Protein AF-A0A1B4VC24-F1 (afdb_monomer)

Structure (mmCIF, N/CA/C/O backbone):
data_AF-A0A1B4VC24-F1
#
_entry.id   AF-A0A1B4VC24-F1
#
loop_
_atom_site.group_PDB
_atom_site.id
_atom_site.type_symbol
_atom_site.label_atom_id
_atom_site.label_alt_id
_atom_site.label_comp_id
_atom_site.label_asym_id
_atom_site.label_entity_id
_atom_site.label_seq_id
_atom_site.pdbx_PDB_ins_code
_atom_site.Cartn_x
_atom_site.Cartn_y
_atom_site.Cartn_z
_atom_site.occupancy
_atom_site.B_iso_or_equiv
_atom_site.auth_seq_id
_atom_site.auth_comp_id
_atom_site.auth_asym_id
_atom_site.auth_atom_id
_atom_site.pdbx_PDB_model_num
ATOM 1 N N . MET A 1 1 ? -40.111 13.240 18.768 1.00 35.31 1 MET A N 1
ATOM 2 C CA . MET A 1 1 ? -39.862 12.345 17.614 1.00 35.31 1 MET A CA 1
ATOM 3 C C . MET A 1 1 ? -38.897 12.911 16.565 1.00 35.31 1 MET A C 1
ATOM 5 O O . MET A 1 1 ? -38.454 12.139 15.740 1.00 35.31 1 MET A O 1
ATOM 9 N N . LEU A 1 2 ? -38.476 14.183 16.620 1.00 26.92 2 LEU A N 1
ATOM 10 C CA . LEU A 1 2 ? -37.504 14.767 15.668 1.00 26.92 2 LEU A CA 1
ATOM 11 C C . LEU A 1 2 ? -36.031 14.715 16.142 1.00 26.92 2 LEU A C 1
ATOM 13 O O . LEU A 1 2 ? -35.143 15.240 15.486 1.00 26.92 2 LEU A O 1
ATOM 17 N N . SER A 1 3 ? -35.757 14.069 17.282 1.00 32.50 3 SER A N 1
ATOM 18 C CA . SER A 1 3 ? -34.403 13.946 17.854 1.00 32.50 3 SER A CA 1
ATOM 19 C C . SER A 1 3 ? -33.625 12.724 17.341 1.00 32.50 3 SER A C 1
ATOM 21 O O . SER A 1 3 ? -32.452 12.585 17.668 1.00 32.50 3 SER A O 1
ATOM 23 N N . GLN A 1 4 ? -34.264 11.836 16.571 1.00 33.62 4 GLN A N 1
ATOM 24 C CA . GLN A 1 4 ? -33.638 10.626 16.017 1.00 33.62 4 GLN A CA 1
ATOM 25 C C . GLN A 1 4 ? -33.168 10.800 14.565 1.00 33.62 4 GLN A C 1
ATOM 27 O O . GLN A 1 4 ? -32.300 10.061 14.119 1.00 33.62 4 GLN A O 1
ATOM 32 N N . GLU A 1 5 ? -33.673 11.797 13.832 1.00 30.42 5 GLU A N 1
ATOM 33 C CA . GLU A 1 5 ? -33.247 12.051 12.445 1.00 30.42 5 GLU A CA 1
ATOM 34 C C . GLU A 1 5 ? -32.035 12.990 12.331 1.00 30.42 5 GLU A C 1
ATOM 36 O O . GLU A 1 5 ? -31.387 13.012 11.289 1.00 30.42 5 GLU A O 1
ATOM 41 N N . ASN A 1 6 ? -31.644 13.684 13.409 1.00 31.25 6 ASN A N 1
ATOM 42 C CA . ASN A 1 6 ? -30.441 14.533 13.438 1.00 31.25 6 ASN A CA 1
ATOM 43 C C . ASN A 1 6 ? -29.147 13.791 13.809 1.00 31.25 6 ASN A C 1
ATOM 45 O O . ASN A 1 6 ? -28.060 14.357 13.738 1.00 31.25 6 ASN A O 1
ATOM 49 N N . THR A 1 7 ? -29.225 12.497 14.123 1.00 31.89 7 THR A N 1
ATOM 50 C CA . THR A 1 7 ? -28.041 11.631 14.265 1.00 31.89 7 THR A CA 1
ATOM 51 C C . THR A 1 7 ? -27.379 11.339 12.909 1.00 31.89 7 THR A C 1
ATOM 53 O O . THR A 1 7 ? -26.279 10.796 12.850 1.00 31.89 7 THR A O 1
ATOM 56 N N . ARG A 1 8 ? -28.028 11.742 11.808 1.00 35.34 8 ARG A N 1
ATOM 57 C CA . ARG A 1 8 ? -27.619 11.463 10.430 1.00 35.34 8 ARG A CA 1
ATOM 58 C C . ARG A 1 8 ? -26.517 12.381 9.882 1.00 35.34 8 ARG A C 1
ATOM 60 O O . ARG A 1 8 ? -26.007 12.081 8.817 1.00 35.34 8 ARG A O 1
ATOM 67 N N . LEU A 1 9 ? -26.142 13.449 10.595 1.00 33.00 9 LEU A N 1
ATOM 68 C CA . LEU A 1 9 ? -25.211 14.484 10.102 1.00 33.00 9 LEU A CA 1
ATOM 69 C C . LEU A 1 9 ? -23.919 14.633 10.925 1.00 33.00 9 LEU A C 1
ATOM 71 O O . LEU A 1 9 ? -23.141 15.551 10.688 1.00 33.00 9 LEU A O 1
ATOM 75 N N . LEU A 1 10 ? -23.677 13.776 11.926 1.00 34.66 10 LEU A N 1
ATOM 76 C CA . LEU A 1 10 ? -22.707 14.110 12.978 1.00 34.66 10 LEU A CA 1
ATOM 77 C C . LEU A 1 10 ? -21.335 13.433 12.935 1.00 34.66 10 LEU A C 1
ATOM 79 O O . LEU A 1 10 ? -20.529 13.743 13.807 1.00 34.66 10 LEU A O 1
ATOM 83 N N . ARG A 1 11 ? -20.998 12.566 11.971 1.00 42.41 11 ARG A N 1
ATOM 84 C CA . ARG A 1 11 ? -19.626 12.012 11.859 1.00 42.41 11 ARG A CA 1
ATOM 85 C C . ARG A 1 11 ? -19.302 11.586 10.435 1.00 42.41 11 ARG A C 1
ATOM 87 O O . ARG A 1 11 ? -19.202 10.391 10.186 1.00 42.41 11 ARG A O 1
ATOM 94 N N . GLU 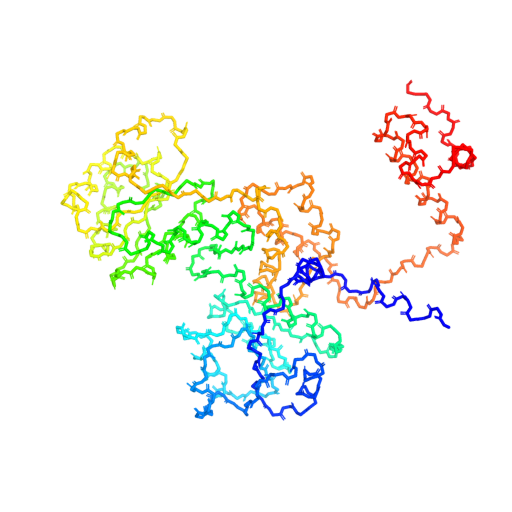A 1 12 ? -19.149 12.550 9.538 1.00 44.84 12 GLU A N 1
ATOM 95 C CA . GLU A 1 12 ? -18.835 12.274 8.136 1.00 44.84 12 GLU A CA 1
ATOM 96 C C . GLU A 1 12 ? -17.316 12.171 7.946 1.00 44.84 12 GLU A C 1
ATOM 98 O O . GLU A 1 12 ? -16.580 13.162 7.957 1.00 44.84 12 GLU A O 1
ATOM 103 N N . GLN A 1 13 ? -16.851 10.923 7.867 1.00 52.47 13 GLN A N 1
ATOM 104 C CA . GLN A 1 13 ? -15.467 10.538 7.583 1.00 52.47 13 GLN A CA 1
ATOM 105 C C . GLN A 1 13 ? -15.365 10.008 6.144 1.00 52.47 13 GLN A C 1
ATOM 107 O O . GLN A 1 13 ? -16.366 9.522 5.621 1.00 52.47 13 GLN A O 1
ATOM 112 N N . PRO A 1 14 ? -14.167 9.947 5.528 1.00 47.94 14 PRO A N 1
ATOM 113 C CA . PRO A 1 14 ? -13.971 9.254 4.246 1.00 47.94 14 PRO A CA 1
ATOM 114 C C . PRO A 1 14 ? -14.492 7.800 4.244 1.00 47.94 14 PRO A C 1
ATOM 116 O O . PRO A 1 14 ? -14.810 7.261 3.189 1.00 47.94 14 PRO A O 1
ATOM 119 N N . ALA A 1 15 ? -14.643 7.182 5.423 1.00 46.84 15 ALA A N 1
ATOM 120 C CA . ALA A 1 15 ? -15.305 5.895 5.621 1.00 46.84 15 ALA A CA 1
ATOM 121 C C . ALA A 1 15 ? -16.766 5.845 5.127 1.00 46.84 15 ALA A C 1
ATOM 123 O O . ALA A 1 15 ? -17.180 4.807 4.623 1.00 46.84 15 ALA A O 1
ATOM 124 N N . ASP A 1 16 ? -17.547 6.926 5.222 1.00 47.78 16 ASP A N 1
ATOM 125 C CA . ASP A 1 16 ? -18.962 6.899 4.819 1.00 47.78 16 ASP A CA 1
ATOM 126 C C . ASP A 1 16 ? -19.109 6.833 3.287 1.00 47.78 16 ASP A C 1
ATOM 128 O O . ASP A 1 16 ? -19.874 6.012 2.779 1.00 47.78 16 ASP A O 1
ATOM 132 N N . SER A 1 17 ? -18.271 7.566 2.541 1.00 52.72 17 SER A N 1
ATOM 133 C CA . SER A 1 17 ? -18.171 7.432 1.075 1.00 52.72 17 SER A CA 1
ATOM 134 C C . SER A 1 17 ? -17.773 6.016 0.634 1.00 52.72 17 SER A C 1
ATOM 136 O O . SER A 1 17 ? -18.212 5.530 -0.408 1.00 52.72 17 SER A O 1
ATOM 138 N N . LEU A 1 18 ? -16.939 5.333 1.428 1.00 53.78 18 LEU A N 1
ATOM 139 C CA . LEU A 1 18 ? -16.508 3.959 1.152 1.00 53.78 18 LEU A CA 1
ATOM 140 C C . LEU A 1 18 ? -17.635 2.944 1.364 1.00 53.78 18 LEU A C 1
ATOM 142 O O . LEU A 1 18 ? -17.764 1.991 0.595 1.00 53.78 18 LEU A O 1
ATOM 146 N N . LEU A 1 19 ? -18.473 3.162 2.378 1.00 52.78 19 LEU A N 1
ATOM 147 C CA . LEU A 1 19 ? -19.579 2.269 2.717 1.00 52.78 19 LEU A CA 1
ATOM 148 C C . LEU A 1 19 ? -20.713 2.326 1.684 1.00 52.78 19 LEU A C 1
ATOM 150 O O . LEU A 1 19 ? -21.303 1.287 1.379 1.00 52.78 19 LEU A O 1
ATOM 154 N N . GLU A 1 20 ? -20.975 3.492 1.084 1.00 49.78 20 GLU A N 1
ATOM 155 C CA . GLU A 1 20 ? -21.944 3.621 -0.016 1.00 49.78 20 GLU A CA 1
ATOM 156 C C . GLU A 1 20 ? -21.530 2.819 -1.264 1.00 49.78 20 GLU A C 1
ATOM 158 O O . GLU A 1 20 ? -22.381 2.235 -1.943 1.00 49.78 20 GLU A O 1
ATOM 163 N N . ALA A 1 21 ? -20.225 2.719 -1.540 1.00 43.34 21 ALA A N 1
ATOM 164 C CA . ALA A 1 21 ? -19.689 1.914 -2.638 1.00 43.34 21 ALA A CA 1
ATOM 165 C C . ALA A 1 21 ? -19.643 0.405 -2.309 1.00 43.34 21 ALA A C 1
ATOM 167 O O . ALA A 1 21 ? -19.945 -0.427 -3.170 1.00 43.34 21 ALA A O 1
ATOM 168 N N . ALA A 1 22 ? -19.314 0.046 -1.062 1.00 45.62 22 ALA A N 1
ATOM 169 C CA . ALA A 1 22 ? -19.140 -1.336 -0.600 1.00 45.62 22 ALA A CA 1
ATOM 170 C C . ALA A 1 22 ? -20.451 -2.124 -0.416 1.00 45.62 22 ALA A C 1
ATOM 172 O O . ALA A 1 22 ? -20.443 -3.357 -0.454 1.00 45.62 22 ALA A O 1
ATOM 173 N N . ALA A 1 23 ? -21.603 -1.450 -0.297 1.00 42.72 23 ALA A N 1
ATOM 174 C CA . ALA A 1 23 ? -22.918 -2.076 -0.089 1.00 42.72 23 ALA A CA 1
ATOM 175 C C . ALA A 1 23 ? -23.339 -3.107 -1.168 1.00 42.72 23 ALA A C 1
ATOM 177 O O . ALA A 1 23 ? -24.362 -3.779 -1.019 1.00 42.72 23 ALA A O 1
ATOM 178 N N . ARG A 1 24 ? -22.565 -3.258 -2.250 1.00 38.84 24 ARG A N 1
ATOM 179 C CA . ARG A 1 24 ? -22.835 -4.162 -3.377 1.00 38.84 24 ARG A CA 1
ATOM 180 C C . ARG A 1 24 ? -22.134 -5.525 -3.293 1.00 38.84 24 ARG A C 1
ATOM 182 O O . ARG A 1 24 ? -22.485 -6.400 -4.079 1.00 38.84 24 ARG A O 1
ATOM 189 N N . THR A 1 25 ? -21.223 -5.754 -2.339 1.00 40.97 25 THR A N 1
ATOM 190 C CA . THR A 1 25 ? -20.449 -7.012 -2.274 1.00 40.97 25 THR A CA 1
ATOM 191 C C . THR A 1 25 ? -20.268 -7.490 -0.830 1.00 40.97 25 THR A C 1
ATOM 193 O O . THR A 1 25 ? -19.269 -7.201 -0.188 1.00 40.97 25 THR A O 1
ATOM 196 N N . ARG A 1 26 ? -21.234 -8.239 -0.280 1.00 45.53 26 ARG A N 1
ATOM 197 C CA . ARG A 1 26 ? -21.058 -8.907 1.026 1.00 45.53 26 ARG A CA 1
ATOM 198 C C . ARG A 1 26 ? -20.262 -10.201 0.858 1.00 45.53 26 ARG A C 1
ATOM 200 O O . ARG A 1 26 ? -20.832 -11.288 0.826 1.00 45.53 26 ARG A O 1
ATOM 207 N N . THR A 1 27 ? -18.946 -10.089 0.739 1.00 51.19 27 THR A N 1
ATOM 208 C CA . THR A 1 27 ? -18.040 -11.199 1.063 1.00 51.19 27 THR A CA 1
ATOM 209 C C . THR A 1 27 ? -18.022 -11.409 2.578 1.00 51.19 27 THR A C 1
ATOM 211 O O . THR A 1 27 ? -18.097 -10.447 3.337 1.00 51.19 27 THR A O 1
ATOM 214 N N . MET A 1 28 ? -17.969 -12.664 3.035 1.00 63.75 28 MET A N 1
ATOM 215 C CA . MET A 1 28 ? -17.780 -12.961 4.459 1.00 63.75 28 MET A CA 1
ATOM 216 C C . MET A 1 28 ? -16.359 -12.570 4.860 1.00 63.75 28 MET A C 1
ATOM 218 O O . MET A 1 28 ? -15.410 -13.208 4.416 1.00 63.75 28 MET A O 1
ATOM 222 N N . SER A 1 29 ? -16.226 -11.513 5.657 1.00 80.00 29 SER A N 1
ATOM 223 C CA . SER A 1 29 ? -14.931 -11.011 6.123 1.00 80.00 29 SER A CA 1
ATOM 224 C C . SER A 1 29 ? -14.495 -11.720 7.402 1.00 80.00 29 SER A C 1
ATOM 226 O O . SER A 1 29 ? -15.264 -11.821 8.363 1.00 80.00 29 SER A O 1
ATOM 228 N N . ALA A 1 30 ? -13.249 -12.187 7.434 1.00 89.38 30 ALA A N 1
ATOM 229 C CA . ALA A 1 30 ? -12.642 -12.816 8.598 1.00 89.38 30 ALA A CA 1
ATOM 230 C C . ALA A 1 30 ? -12.255 -11.746 9.632 1.00 89.38 30 ALA A C 1
ATOM 232 O O . ALA A 1 30 ? -11.181 -11.147 9.561 1.00 89.38 30 ALA A O 1
ATOM 233 N N . VAL A 1 31 ? -13.150 -11.483 10.586 1.00 93.50 31 VAL A N 1
ATOM 234 C CA . VAL A 1 31 ? -12.913 -10.554 11.701 1.00 93.50 31 VAL A CA 1
ATOM 235 C C . VAL A 1 31 ? -12.507 -11.338 12.940 1.00 93.50 31 VAL A C 1
ATOM 237 O O . VAL A 1 31 ? -13.235 -12.231 13.375 1.00 93.50 31 VAL A O 1
ATOM 240 N N . THR A 1 32 ? -11.387 -10.963 13.553 1.00 94.75 32 THR A N 1
ATOM 241 C CA . THR A 1 32 ? -10.860 -11.646 14.738 1.00 94.75 32 THR A CA 1
ATOM 242 C C . THR A 1 32 ? -10.632 -10.656 15.868 1.00 94.75 32 THR A C 1
ATOM 244 O O . THR A 1 32 ? -9.888 -9.692 15.710 1.00 94.75 32 THR A O 1
ATOM 247 N N . LEU A 1 33 ? -11.232 -10.908 17.034 1.00 94.56 33 LEU A N 1
ATOM 248 C CA . LEU A 1 33 ? -10.932 -10.185 18.270 1.00 94.56 33 LEU A CA 1
ATOM 249 C C . LEU A 1 33 ? -9.891 -10.945 19.089 1.00 94.56 33 LEU A C 1
ATOM 251 O O . LEU A 1 33 ? -10.057 -12.126 19.400 1.00 94.56 33 LEU A O 1
ATOM 255 N N . LEU A 1 34 ? -8.855 -10.232 19.502 1.00 92.75 34 LEU A N 1
ATOM 256 C CA . LEU A 1 34 ? -7.792 -10.727 20.355 1.00 92.75 34 LEU A CA 1
ATOM 257 C C . LEU A 1 34 ? -7.781 -9.926 21.661 1.00 92.75 34 LEU A C 1
ATOM 259 O O . LEU A 1 34 ? -7.501 -8.727 21.679 1.00 92.75 34 LEU A O 1
ATOM 263 N N . GLY A 1 35 ? -8.128 -10.600 22.755 1.00 88.25 35 GLY A N 1
ATOM 264 C CA . GLY A 1 35 ? -8.258 -10.003 24.083 1.00 88.25 35 GLY A CA 1
ATOM 265 C C . GLY A 1 35 ? -9.315 -10.701 24.939 1.00 88.25 35 GLY A C 1
ATOM 266 O O . GLY A 1 35 ? -9.929 -11.682 24.525 1.00 88.25 35 GLY A O 1
ATOM 267 N N . ARG A 1 36 ? -9.547 -10.212 26.161 1.00 87.12 36 ARG A N 1
ATOM 268 C CA . ARG A 1 36 ? -10.529 -10.792 27.109 1.00 87.12 36 ARG A CA 1
ATOM 269 C C . ARG A 1 36 ? -11.729 -9.885 27.392 1.00 87.12 36 ARG A C 1
ATOM 271 O O . ARG A 1 36 ? -12.527 -10.192 28.277 1.00 87.12 36 ARG A O 1
ATOM 278 N N . ASP A 1 37 ? -11.865 -8.799 26.641 1.00 90.12 37 ASP A N 1
ATOM 279 C CA . ASP A 1 37 ? -12.946 -7.833 26.803 1.00 90.12 37 ASP A CA 1
ATOM 280 C C . ASP A 1 37 ? -14.285 -8.417 26.319 1.00 90.12 37 ASP A C 1
ATOM 282 O O . ASP A 1 37 ? -14.550 -8.554 25.121 1.00 90.12 37 ASP A O 1
ATOM 286 N N . LYS A 1 38 ? -15.133 -8.788 27.284 1.00 90.25 38 LYS A N 1
ATOM 287 C CA . LYS A 1 38 ? -16.464 -9.347 27.021 1.00 90.25 38 LYS A CA 1
ATOM 288 C C . LYS A 1 38 ? -17.436 -8.306 26.470 1.00 90.25 38 LYS A C 1
ATOM 290 O O . LYS A 1 38 ? -18.339 -8.684 25.724 1.00 90.25 38 LYS A O 1
ATOM 295 N N . GLU A 1 39 ? -17.268 -7.037 26.833 1.00 91.38 39 GLU A N 1
ATOM 296 C CA . GLU A 1 39 ? -18.165 -5.976 26.386 1.00 91.38 39 GLU A CA 1
ATOM 297 C C . GLU A 1 39 ? -17.860 -5.624 24.932 1.00 91.38 39 GLU A C 1
ATOM 299 O O . GLU A 1 39 ? -18.763 -5.648 24.099 1.00 91.38 39 GLU A O 1
ATOM 304 N N . MET A 1 40 ? -16.583 -5.443 24.580 1.00 91.69 40 MET A N 1
ATOM 305 C CA . MET A 1 40 ? -16.171 -5.276 23.182 1.00 91.69 40 MET A CA 1
ATOM 306 C C . MET A 1 40 ? -16.620 -6.457 22.311 1.00 91.69 40 MET A C 1
ATOM 308 O O . MET A 1 40 ? -17.165 -6.255 21.226 1.00 91.69 40 MET A O 1
ATOM 312 N N . LEU A 1 41 ? -16.476 -7.695 22.799 1.00 92.81 41 LEU A N 1
ATOM 313 C CA . LEU A 1 41 ? -16.953 -8.883 22.085 1.00 92.81 41 LEU A CA 1
ATOM 314 C C . LEU A 1 41 ? -18.462 -8.831 21.812 1.00 92.81 41 LEU A C 1
ATOM 316 O O . LEU A 1 41 ? -18.906 -9.157 20.711 1.00 92.81 41 LEU A O 1
ATOM 320 N N . LYS A 1 42 ? -19.263 -8.427 22.802 1.00 93.06 42 LYS A N 1
ATOM 321 C CA . LYS A 1 42 ? -20.717 -8.294 22.653 1.00 93.06 42 LYS A CA 1
ATOM 322 C C . LYS A 1 42 ? -21.077 -7.216 21.626 1.00 93.06 42 LYS A C 1
ATOM 324 O O . LYS A 1 42 ? -21.939 -7.457 20.782 1.00 93.06 42 LYS A O 1
ATOM 329 N N . ARG A 1 43 ? -20.393 -6.070 21.675 1.00 92.88 43 ARG A N 1
ATOM 330 C CA . ARG A 1 43 ? -20.581 -4.936 20.755 1.00 92.88 43 ARG A CA 1
ATOM 331 C C . ARG A 1 43 ? -20.222 -5.288 19.312 1.00 92.88 43 ARG A C 1
ATOM 333 O O . ARG A 1 43 ? -20.925 -4.882 18.395 1.00 92.88 43 ARG A O 1
ATOM 340 N N . LEU A 1 44 ? -19.165 -6.070 19.099 1.00 91.56 44 LEU A N 1
ATOM 341 C CA . LEU A 1 44 ? -18.752 -6.503 17.762 1.00 91.56 44 LEU A CA 1
ATOM 342 C C . LEU A 1 44 ? -19.665 -7.592 17.193 1.00 91.56 44 LEU A C 1
ATOM 344 O O . LEU A 1 44 ? -20.015 -7.531 16.018 1.00 91.56 44 LEU A O 1
ATOM 348 N N . ARG A 1 45 ? -20.119 -8.551 18.012 1.00 92.44 45 ARG A N 1
ATOM 349 C CA . ARG A 1 45 ? -20.985 -9.657 17.561 1.00 92.44 45 ARG A CA 1
ATOM 350 C C . ARG A 1 45 ? -22.337 -9.216 17.008 1.00 92.44 45 ARG A C 1
ATOM 352 O O . ARG A 1 45 ? -22.922 -9.957 16.222 1.00 92.44 45 ARG A O 1
ATOM 359 N N . SER A 1 46 ? -22.840 -8.044 17.395 1.00 89.31 46 SER A N 1
ATOM 360 C CA . SER A 1 46 ? -24.082 -7.502 16.830 1.00 89.31 46 SER A CA 1
ATOM 361 C C . SER A 1 46 ? -23.941 -7.127 15.350 1.00 89.31 46 SER A C 1
ATOM 363 O O . SER A 1 46 ? -24.916 -7.229 14.610 1.00 89.31 46 SER A O 1
ATOM 365 N N . HIS A 1 47 ? -22.733 -6.759 14.909 1.00 87.88 47 HIS A N 1
ATOM 366 C CA . HIS A 1 47 ? -22.438 -6.358 13.529 1.00 87.88 47 HIS A CA 1
ATOM 367 C C . HIS A 1 47 ? -21.647 -7.421 12.750 1.00 87.88 47 HIS A C 1
ATOM 369 O O . HIS A 1 47 ? -21.810 -7.537 11.538 1.00 87.88 47 HIS A O 1
ATOM 375 N N . PHE A 1 48 ? -20.851 -8.243 13.442 1.00 90.25 48 PHE A N 1
ATOM 376 C CA . PHE A 1 48 ? -20.026 -9.314 12.877 1.00 90.25 48 PHE A CA 1
ATOM 377 C C . PHE A 1 48 ? -20.324 -10.659 13.573 1.00 90.25 48 PHE A C 1
ATOM 379 O O . PHE A 1 48 ? -19.536 -11.120 14.400 1.00 90.25 48 PHE A O 1
ATOM 386 N N . PRO A 1 49 ? -21.454 -11.330 13.264 1.00 87.31 49 PRO A N 1
ATOM 387 C CA . PRO A 1 49 ? -21.884 -12.537 13.984 1.00 87.31 49 PRO A CA 1
ATOM 388 C C . PRO A 1 49 ? -20.922 -13.725 13.869 1.00 87.31 49 PRO A C 1
ATOM 390 O O . PRO A 1 49 ? -20.900 -14.587 14.744 1.00 87.31 49 PRO A O 1
ATOM 393 N N . GLN A 1 50 ? -20.140 -13.776 12.789 1.00 88.19 50 GLN A N 1
ATOM 394 C CA . GLN A 1 50 ? -19.199 -14.858 12.484 1.00 88.19 50 GLN A CA 1
ATOM 395 C C . GLN A 1 50 ? -17.764 -14.567 12.939 1.00 88.19 50 GLN A C 1
ATOM 397 O O . GLN A 1 50 ? -16.853 -15.305 12.579 1.00 88.19 50 GLN A O 1
ATOM 402 N N . MET A 1 51 ? -17.551 -13.493 13.705 1.00 91.81 51 MET A N 1
ATOM 403 C CA . MET A 1 51 ? -16.217 -13.140 14.176 1.00 91.81 51 MET A CA 1
ATOM 404 C C . MET A 1 51 ? -15.612 -14.231 15.068 1.00 91.81 51 MET A C 1
ATOM 406 O O . MET A 1 51 ? -16.295 -14.845 15.896 1.00 91.81 51 MET A O 1
ATOM 410 N N . GLU A 1 52 ? -14.301 -14.401 14.964 1.00 92.62 52 GLU A N 1
ATOM 411 C CA . GLU A 1 52 ? -13.541 -15.254 15.865 1.00 92.62 52 GLU A CA 1
ATOM 412 C C . GLU A 1 52 ? -13.061 -14.472 17.091 1.00 92.62 52 GLU A C 1
ATOM 414 O O . GLU A 1 52 ? -12.884 -13.251 17.063 1.00 92.62 52 GLU A O 1
ATOM 419 N N . HIS A 1 53 ? -12.847 -15.176 18.202 1.00 94.06 53 HIS A N 1
ATOM 420 C CA . HIS A 1 53 ? -12.389 -14.574 19.450 1.00 94.06 53 HIS A CA 1
ATOM 421 C C . HIS A 1 53 ? -11.339 -15.450 20.124 1.00 94.06 53 HIS A C 1
ATOM 423 O O . HIS A 1 53 ? -11.574 -16.630 20.387 1.00 94.06 53 HIS A O 1
ATOM 429 N N . PHE A 1 54 ? -10.192 -14.853 20.442 1.00 92.44 54 PHE A N 1
ATOM 430 C CA . PHE A 1 54 ? -9.095 -15.519 21.133 1.00 92.44 54 PHE A CA 1
ATOM 431 C C . PHE A 1 54 ? -8.585 -14.670 22.295 1.00 92.44 54 PHE A C 1
ATOM 433 O O . PHE A 1 54 ? -8.576 -13.444 22.241 1.00 92.44 54 PHE A O 1
ATOM 440 N N . ALA A 1 55 ? -8.111 -15.332 23.352 1.00 86.50 55 ALA A N 1
ATOM 441 C CA . ALA A 1 55 ? -7.605 -14.643 24.538 1.00 86.50 55 ALA A CA 1
ATOM 442 C C . ALA A 1 55 ? -6.300 -13.862 24.290 1.00 86.50 55 ALA A C 1
ATOM 444 O O . ALA A 1 55 ? -6.044 -12.895 25.002 1.00 86.50 55 ALA A O 1
ATOM 445 N N . GLY A 1 56 ? -5.489 -14.292 23.319 1.00 85.88 56 GLY A N 1
ATOM 446 C CA . GLY A 1 56 ? -4.169 -13.735 23.033 1.00 85.88 56 GLY A CA 1
ATOM 447 C C . GLY A 1 56 ? -3.484 -14.418 21.840 1.00 85.88 56 GLY A C 1
ATOM 448 O O . GLY A 1 56 ? -3.937 -15.483 21.396 1.00 85.88 56 GLY A O 1
ATOM 449 N N . PRO A 1 57 ? -2.388 -13.832 21.320 1.00 85.38 57 PRO A N 1
ATOM 450 C CA . PRO A 1 57 ? -1.679 -14.312 20.130 1.00 85.38 57 PRO A CA 1
ATOM 451 C C . PRO A 1 57 ? -0.946 -15.643 20.364 1.00 85.38 57 PRO A C 1
ATOM 453 O O . PRO A 1 57 ? -0.595 -16.348 19.422 1.00 85.38 57 PRO A O 1
ATOM 456 N N . GLU A 1 58 ? -0.714 -16.029 21.620 1.00 83.88 58 GLU A N 1
ATOM 457 C CA . GLU A 1 58 ? -0.084 -17.302 21.983 1.00 83.88 58 GLU A CA 1
ATOM 458 C C . GLU A 1 58 ? -0.982 -18.527 21.796 1.00 83.88 58 GLU A C 1
ATOM 460 O O . GLU A 1 58 ? -0.473 -19.655 21.767 1.00 83.88 58 GLU A O 1
ATOM 465 N N . SER A 1 59 ? -2.295 -18.325 21.661 1.00 84.81 59 SER A N 1
ATOM 466 C CA . SER A 1 59 ? -3.260 -19.409 21.497 1.00 84.81 59 SER A CA 1
ATOM 467 C C . SER A 1 59 ? -2.879 -20.305 20.315 1.00 84.81 59 SER A C 1
ATOM 469 O O . SER A 1 59 ? -2.668 -19.838 19.194 1.00 84.81 59 SER A O 1
ATOM 471 N N . ALA A 1 60 ? -2.790 -21.615 20.559 1.00 82.69 60 ALA A N 1
ATOM 472 C CA . ALA A 1 60 ? -2.510 -22.589 19.505 1.00 82.69 60 ALA A CA 1
ATOM 473 C C . ALA A 1 60 ? -3.605 -22.588 18.428 1.00 82.69 60 ALA A C 1
ATOM 475 O O . ALA A 1 60 ? -3.304 -22.805 17.258 1.00 82.69 60 ALA A O 1
ATOM 476 N N . SER A 1 61 ? -4.854 -22.309 18.815 1.00 86.12 61 SER A N 1
ATOM 477 C CA . SER A 1 61 ? -5.972 -22.185 17.881 1.00 86.12 61 SER A CA 1
ATOM 478 C C . SER A 1 61 ? -5.821 -20.955 16.992 1.00 86.12 61 SER A C 1
ATOM 480 O O . SER A 1 61 ? -5.974 -21.080 15.787 1.00 86.12 61 SER A O 1
ATOM 482 N N . PHE A 1 62 ? -5.431 -19.805 17.558 1.00 87.12 62 PHE A N 1
ATOM 483 C CA . PHE A 1 62 ? -5.204 -18.577 16.785 1.00 87.12 62 PHE A CA 1
ATOM 484 C C . PHE A 1 62 ? -4.098 -18.762 15.739 1.00 87.12 62 PHE A C 1
ATOM 486 O O . PHE A 1 62 ? -4.281 -18.429 14.577 1.00 87.12 62 PHE A O 1
ATOM 493 N N . ARG A 1 63 ? -2.975 -19.384 16.121 1.00 83.81 63 ARG A N 1
ATOM 494 C CA . ARG A 1 63 ? -1.837 -19.621 15.214 1.00 83.81 63 ARG A CA 1
ATOM 495 C C . ARG A 1 63 ? -2.134 -20.560 14.039 1.00 83.81 63 ARG A C 1
ATOM 497 O O . ARG A 1 63 ? -1.323 -20.636 13.125 1.00 83.81 63 ARG A O 1
ATOM 504 N N . ARG A 1 64 ? -3.240 -21.308 14.082 1.00 84.69 64 ARG A N 1
ATOM 505 C CA . ARG A 1 64 ? -3.676 -22.192 12.989 1.00 84.69 64 ARG A CA 1
ATOM 506 C C . ARG A 1 64 ? -4.645 -21.511 12.025 1.00 84.69 64 ARG A C 1
ATOM 508 O O . ARG A 1 64 ? -4.933 -22.098 10.986 1.00 84.69 64 ARG A O 1
ATOM 515 N N . GLN A 1 65 ? -5.160 -20.334 12.374 1.00 84.69 65 GLN A N 1
ATOM 516 C CA . GLN A 1 65 ? -6.120 -19.630 11.536 1.00 84.69 65 GLN A CA 1
ATOM 517 C C . GLN A 1 65 ? -5.431 -18.923 10.367 1.00 84.69 65 GLN A C 1
ATOM 519 O O . GLN A 1 65 ? -4.277 -18.501 10.497 1.00 84.69 65 GLN A O 1
ATOM 524 N N . PRO A 1 66 ? -6.127 -18.778 9.225 1.00 85.88 66 PRO A N 1
ATOM 525 C CA . PRO A 1 66 ? -5.669 -17.893 8.168 1.00 85.88 66 PRO A CA 1
ATOM 526 C C . PRO A 1 66 ? -5.603 -16.440 8.674 1.00 85.88 66 PRO A C 1
ATOM 528 O O . PRO A 1 66 ? -6.258 -16.091 9.662 1.00 85.88 66 PRO A O 1
ATOM 531 N N . PRO A 1 67 ? -4.824 -15.572 8.005 1.00 86.88 67 PRO A N 1
ATOM 532 C CA . PRO A 1 67 ? -4.768 -14.158 8.353 1.00 86.88 67 PRO A CA 1
ATOM 533 C C . PRO A 1 67 ? -6.159 -13.523 8.303 1.00 86.88 67 PRO A C 1
ATOM 535 O O . PRO A 1 67 ? -6.895 -13.696 7.332 1.00 86.88 67 PRO A O 1
ATOM 538 N N . ALA A 1 68 ? -6.494 -12.763 9.345 1.00 90.88 68 ALA A N 1
ATOM 539 C CA . ALA A 1 68 ? -7.752 -12.034 9.424 1.00 90.88 68 ALA A CA 1
ATOM 540 C C . ALA A 1 68 ? -7.791 -10.874 8.412 1.00 90.88 68 ALA A C 1
ATOM 542 O O . ALA A 1 68 ? -6.781 -10.203 8.172 1.00 90.88 68 ALA A O 1
ATOM 543 N N . ASP A 1 69 ? -8.977 -10.581 7.881 1.00 93.56 69 ASP A N 1
ATOM 544 C CA . ASP A 1 69 ? -9.215 -9.347 7.127 1.00 93.56 69 ASP A CA 1
ATOM 545 C C . ASP A 1 69 ? -9.153 -8.135 8.065 1.00 93.56 69 ASP A C 1
ATOM 547 O O . ASP A 1 69 ? -8.606 -7.092 7.710 1.00 93.56 69 ASP A O 1
ATOM 551 N N . LEU A 1 70 ? -9.637 -8.303 9.300 1.00 95.81 70 LEU A N 1
ATOM 552 C CA . LEU A 1 70 ? -9.501 -7.323 10.370 1.00 95.81 70 LEU A CA 1
ATOM 553 C C . LEU A 1 70 ? -9.130 -8.004 11.686 1.00 95.81 70 LEU A C 1
ATOM 555 O O . LEU A 1 70 ? -9.905 -8.794 12.231 1.00 95.81 70 LEU A O 1
ATOM 559 N N . LEU A 1 71 ? -7.968 -7.643 12.227 1.00 96.12 71 LEU A N 1
ATOM 560 C CA . LEU A 1 71 ? -7.563 -8.022 13.576 1.00 96.12 71 LEU A CA 1
ATOM 561 C C . LEU A 1 71 ? -7.864 -6.876 14.550 1.00 96.12 71 LEU A C 1
ATOM 563 O O . LEU A 1 71 ? -7.330 -5.777 14.416 1.00 96.12 71 LEU A O 1
ATOM 567 N N . ILE A 1 72 ? -8.707 -7.141 15.543 1.00 95.75 72 ILE A N 1
ATOM 568 C CA . ILE A 1 72 ? -9.078 -6.187 16.588 1.00 95.75 72 ILE A CA 1
ATOM 569 C C . ILE A 1 72 ? -8.342 -6.566 17.870 1.00 95.75 72 ILE A C 1
ATOM 571 O O . ILE A 1 72 ? -8.494 -7.685 18.361 1.00 95.75 72 ILE A O 1
ATOM 575 N N . CYS A 1 73 ? -7.557 -5.648 18.428 1.00 94.31 73 CYS A N 1
ATOM 576 C CA . CYS A 1 73 ? -6.685 -5.927 19.570 1.00 94.31 73 CYS A CA 1
ATOM 577 C C . CYS A 1 73 ? -6.890 -4.923 20.707 1.00 94.31 73 CYS A C 1
ATOM 579 O O . CYS A 1 73 ? -6.759 -3.715 20.504 1.00 94.31 73 CYS A O 1
ATOM 581 N N . GLY A 1 74 ? -7.167 -5.445 21.904 1.00 91.94 74 GLY A N 1
ATOM 582 C CA . GLY A 1 74 ? -7.250 -4.659 23.137 1.00 91.94 74 GLY A CA 1
ATOM 583 C C . GLY A 1 74 ? -5.886 -4.498 23.805 1.00 91.94 74 GLY A C 1
ATOM 584 O O . GLY A 1 74 ? -5.161 -5.480 23.975 1.00 91.94 74 GLY A O 1
ATOM 585 N N . LEU A 1 75 ? -5.546 -3.269 24.186 1.00 90.25 75 LEU A N 1
ATOM 586 C CA . LEU A 1 75 ? -4.286 -2.880 24.818 1.00 90.25 75 LEU A CA 1
ATOM 587 C C . LEU A 1 75 ? -4.583 -2.001 26.042 1.00 90.25 75 LEU A C 1
ATOM 589 O O . LEU A 1 75 ? -4.616 -0.776 25.945 1.00 90.25 75 LEU A O 1
ATOM 593 N N . ASP A 1 76 ? -4.802 -2.643 27.192 1.00 83.38 76 ASP A N 1
ATOM 594 C CA . ASP A 1 76 ? -5.186 -1.971 28.448 1.00 83.38 76 ASP A CA 1
ATOM 595 C C . ASP A 1 76 ? -4.042 -1.879 29.473 1.00 83.38 76 ASP A C 1
ATOM 597 O O . ASP A 1 76 ? -4.097 -1.077 30.400 1.00 83.38 76 ASP A O 1
ATOM 601 N N . SER A 1 77 ? -2.994 -2.701 29.346 1.00 78.62 77 SER A N 1
ATOM 602 C CA . SER A 1 77 ? -1.865 -2.722 30.285 1.00 78.62 77 SER A CA 1
ATOM 603 C C . SER A 1 77 ? -0.523 -2.904 29.584 1.00 78.62 77 SER A C 1
ATOM 605 O O . SER A 1 77 ? -0.437 -3.515 28.518 1.00 78.62 77 SER A O 1
ATOM 607 N N . GLU A 1 78 ? 0.540 -2.386 30.204 1.00 72.69 78 GLU A N 1
ATOM 608 C CA . GLU A 1 78 ? 1.919 -2.556 29.738 1.00 72.69 78 GLU A CA 1
ATOM 609 C C . GLU A 1 78 ? 2.382 -4.000 29.950 1.00 72.69 78 GLU A C 1
ATOM 611 O O . GLU A 1 78 ? 2.946 -4.373 30.980 1.00 72.69 78 GLU A O 1
ATOM 616 N N . SER A 1 79 ? 2.133 -4.845 28.951 1.00 78.06 79 SER A N 1
ATOM 617 C CA . SER A 1 79 ? 2.667 -6.201 28.897 1.00 78.06 79 SER A CA 1
ATOM 618 C C . SER A 1 79 ? 3.640 -6.331 27.734 1.00 78.06 79 SER A C 1
ATOM 620 O O . SER A 1 79 ? 3.270 -6.712 26.623 1.00 78.06 79 SER A O 1
ATOM 622 N N . SER A 1 80 ? 4.925 -6.105 28.016 1.00 77.62 80 SER A N 1
ATOM 623 C CA . SER A 1 80 ? 6.001 -6.201 27.016 1.00 77.62 80 SER A CA 1
ATOM 624 C C . SER A 1 80 ? 6.086 -7.574 26.333 1.00 77.62 80 SER A C 1
ATOM 626 O O . SER A 1 80 ? 6.639 -7.707 25.241 1.00 77.62 80 SER A O 1
ATOM 628 N N . ALA A 1 81 ? 5.573 -8.634 26.966 1.00 83.00 81 ALA A N 1
ATOM 629 C CA . ALA A 1 81 ? 5.499 -9.965 26.370 1.00 83.00 81 ALA A CA 1
ATOM 630 C C . ALA A 1 81 ? 4.342 -10.097 25.366 1.00 83.00 81 ALA A C 1
ATOM 632 O O . ALA A 1 81 ? 4.529 -10.710 24.314 1.00 83.00 81 ALA A O 1
ATOM 633 N N . LEU A 1 82 ? 3.168 -9.532 25.673 1.00 84.44 82 LEU A N 1
ATOM 634 C CA . LEU A 1 82 ? 2.013 -9.522 24.774 1.00 84.44 82 LEU A CA 1
ATOM 635 C C . LEU A 1 82 ? 2.289 -8.640 23.553 1.00 84.44 82 LEU A C 1
ATOM 637 O O . LEU A 1 82 ? 2.118 -9.097 22.427 1.00 84.44 82 LEU A O 1
ATOM 641 N N . GLU A 1 83 ? 2.785 -7.424 23.782 1.00 88.56 83 GLU A N 1
ATOM 642 C CA . GLU A 1 83 ? 3.114 -6.443 22.743 1.00 88.56 83 GLU A CA 1
ATOM 643 C C . GLU A 1 83 ? 4.136 -6.991 21.737 1.00 88.56 83 GLU A C 1
ATOM 645 O O . GLU A 1 83 ? 3.906 -6.937 20.531 1.00 88.56 83 GLU A O 1
ATOM 650 N N . ARG A 1 84 ? 5.219 -7.629 22.211 1.00 88.00 84 ARG A N 1
ATOM 651 C CA . ARG A 1 84 ? 6.210 -8.276 21.327 1.00 88.00 84 ARG A CA 1
ATOM 652 C C . ARG A 1 84 ? 5.611 -9.392 20.475 1.00 88.00 84 ARG A C 1
ATOM 654 O O . ARG A 1 84 ? 5.967 -9.537 19.309 1.00 88.00 84 ARG A O 1
ATOM 661 N N . ARG A 1 85 ? 4.720 -10.208 21.046 1.00 89.00 85 ARG A N 1
ATOM 662 C CA . ARG A 1 85 ? 4.062 -11.300 20.308 1.00 89.00 85 ARG A CA 1
ATOM 663 C C . ARG A 1 85 ? 3.069 -10.766 19.290 1.00 89.00 85 ARG A C 1
ATOM 665 O O . ARG A 1 85 ? 3.009 -11.288 18.184 1.00 89.00 85 ARG A O 1
ATOM 672 N N . LEU A 1 86 ? 2.313 -9.738 19.660 1.00 90.44 86 LEU A N 1
ATOM 673 C CA . LEU A 1 86 ? 1.409 -9.047 18.756 1.00 90.44 86 LEU A CA 1
ATOM 674 C C . LEU A 1 86 ? 2.191 -8.469 17.577 1.00 90.44 86 LEU A C 1
ATOM 676 O O . LEU A 1 86 ? 1.858 -8.758 16.434 1.00 90.44 86 LEU A O 1
ATOM 680 N N . LEU A 1 87 ? 3.290 -7.763 17.844 1.00 91.06 87 LEU A N 1
ATOM 681 C CA . LEU A 1 87 ? 4.155 -7.225 16.800 1.00 91.06 87 LEU A CA 1
ATOM 682 C C . LEU A 1 87 ? 4.662 -8.317 15.848 1.00 91.06 87 LEU A C 1
ATOM 684 O O . LEU A 1 87 ? 4.612 -8.128 14.639 1.00 91.06 87 LEU A O 1
ATOM 688 N N . ALA A 1 88 ? 5.069 -9.479 16.372 1.00 89.44 88 ALA A N 1
ATOM 689 C CA . ALA A 1 88 ? 5.503 -10.611 15.550 1.00 89.44 88 ALA A CA 1
ATOM 690 C C . ALA A 1 88 ? 4.399 -11.148 14.620 1.00 89.44 88 ALA A C 1
ATOM 692 O O . ALA A 1 88 ? 4.689 -11.578 13.508 1.00 89.44 88 ALA A O 1
ATOM 693 N N . VAL A 1 89 ? 3.131 -11.113 15.044 1.00 90.00 89 VAL A N 1
ATOM 694 C CA . VAL A 1 89 ? 1.990 -11.467 14.181 1.00 90.00 89 VAL A CA 1
ATOM 695 C C . VAL A 1 89 ? 1.804 -10.414 13.087 1.00 90.00 89 VAL A C 1
ATOM 697 O O . VAL A 1 89 ? 1.639 -10.761 11.917 1.00 90.00 89 VAL A O 1
ATOM 700 N N . LEU A 1 90 ? 1.870 -9.133 13.453 1.00 89.94 90 LEU A N 1
ATOM 701 C CA . LEU A 1 90 ? 1.627 -8.002 12.553 1.00 89.94 90 LEU A CA 1
ATOM 702 C C . LEU A 1 90 ? 2.718 -7.812 11.489 1.00 89.94 90 LEU A C 1
ATOM 704 O O . LEU A 1 90 ? 2.435 -7.299 10.408 1.00 89.94 90 LEU A O 1
ATOM 708 N N . THR A 1 91 ? 3.944 -8.248 11.772 1.00 86.38 91 THR A N 1
ATOM 709 C CA . THR A 1 91 ? 5.084 -8.172 10.845 1.00 86.38 91 THR A CA 1
ATOM 710 C C . THR A 1 91 ? 5.357 -9.478 10.097 1.00 86.38 91 THR A C 1
ATOM 712 O O . THR A 1 91 ? 6.253 -9.521 9.256 1.00 86.38 91 THR A O 1
ATOM 715 N N . SER A 1 92 ? 4.587 -10.538 10.365 1.00 86.19 92 SER A N 1
ATOM 716 C CA . SER A 1 92 ? 4.741 -11.827 9.683 1.00 86.19 92 SER A CA 1
ATOM 717 C C . SER A 1 92 ? 4.339 -11.772 8.201 1.00 86.19 92 SER A C 1
ATOM 719 O O . SER A 1 92 ? 3.608 -10.883 7.762 1.00 86.19 92 SER A O 1
ATOM 721 N N . GLU A 1 93 ? 4.769 -12.761 7.410 1.00 76.12 93 GLU A N 1
ATOM 722 C CA . GLU A 1 93 ? 4.335 -12.883 6.008 1.00 76.12 93 GLU A CA 1
ATOM 723 C C . GLU A 1 93 ? 2.825 -13.138 5.878 1.00 76.12 93 GLU A C 1
ATOM 725 O O . GLU A 1 93 ? 2.197 -12.674 4.931 1.00 76.12 93 GLU A O 1
ATOM 730 N N . SER A 1 94 ? 2.235 -13.832 6.857 1.00 81.81 94 SER A N 1
ATOM 731 C CA . SER A 1 94 ? 0.794 -14.114 6.962 1.00 81.81 94 SER A CA 1
ATOM 732 C C . SER A 1 94 ? 0.111 -13.179 7.964 1.00 81.81 94 SER A C 1
ATOM 734 O O . SER A 1 94 ? -0.656 -13.608 8.825 1.00 81.81 94 SER A O 1
ATOM 736 N N . ARG A 1 95 ? 0.435 -11.890 7.888 1.00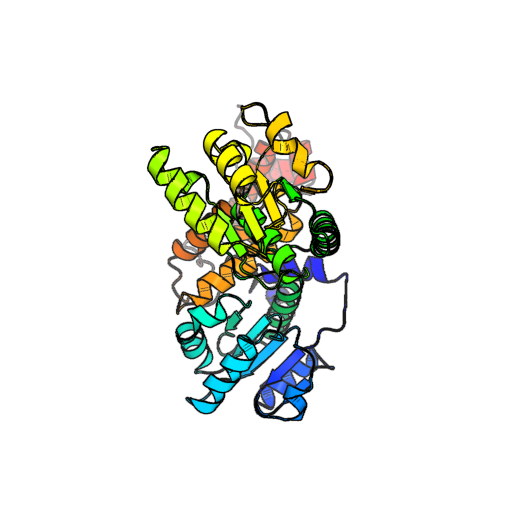 86.69 95 ARG A N 1
ATOM 737 C CA . ARG A 1 95 ? -0.165 -10.833 8.713 1.00 86.69 95 ARG A CA 1
ATOM 738 C C . ARG A 1 95 ? -1.619 -10.532 8.317 1.00 86.69 95 ARG A C 1
ATOM 740 O O . ARG A 1 95 ? -2.002 -10.788 7.173 1.00 86.69 95 ARG A O 1
ATOM 747 N N . PRO A 1 96 ? -2.419 -9.938 9.222 1.00 90.94 96 PRO A N 1
ATOM 748 C CA . PRO A 1 96 ? -3.760 -9.467 8.885 1.00 90.94 96 PRO A CA 1
ATOM 749 C C . PRO A 1 96 ? -3.739 -8.348 7.835 1.00 90.94 96 PRO A C 1
ATOM 751 O O . PRO A 1 96 ? -2.751 -7.619 7.705 1.00 90.94 96 PRO A O 1
ATOM 754 N N . ARG A 1 97 ? -4.854 -8.181 7.112 1.00 93.12 97 ARG A N 1
ATOM 755 C CA . ARG A 1 97 ? -4.989 -7.124 6.092 1.00 93.12 97 ARG A CA 1
ATOM 756 C C . ARG A 1 97 ? -5.138 -5.726 6.687 1.00 93.12 97 ARG A C 1
ATOM 758 O O . ARG A 1 97 ? -4.664 -4.770 6.083 1.00 93.12 97 ARG A O 1
ATOM 765 N N . ALA A 1 98 ? -5.785 -5.610 7.843 1.00 95.31 98 ALA A N 1
ATOM 766 C CA . ALA A 1 98 ? -5.944 -4.370 8.593 1.00 95.31 98 ALA A CA 1
ATOM 767 C C . ALA A 1 98 ? -6.022 -4.650 10.099 1.00 95.31 98 ALA A C 1
ATOM 769 O O . ALA A 1 98 ? -6.339 -5.765 10.530 1.00 95.31 98 ALA A O 1
ATOM 770 N N . VAL A 1 99 ? -5.728 -3.630 10.907 1.00 96.31 99 VAL A N 1
ATOM 771 C CA . VAL A 1 99 ? -5.683 -3.742 12.369 1.00 96.31 99 VAL A CA 1
ATOM 772 C C . VAL A 1 99 ? -6.414 -2.577 13.018 1.00 96.31 99 VAL A C 1
ATOM 774 O O . VAL A 1 99 ? -6.210 -1.419 12.652 1.00 96.31 99 VAL A O 1
ATOM 777 N N . LEU A 1 100 ? -7.228 -2.889 14.024 1.00 96.25 100 LEU A N 1
ATOM 778 C CA . LEU A 1 100 ? -7.901 -1.906 14.864 1.00 96.25 100 LEU A CA 1
ATOM 779 C C . LEU A 1 100 ? -7.497 -2.107 16.325 1.00 96.25 100 LEU A C 1
ATOM 781 O O . LEU A 1 100 ? -7.810 -3.129 16.938 1.00 96.25 100 LEU A O 1
ATOM 785 N N . PHE A 1 101 ? -6.812 -1.120 16.893 1.00 95.38 101 PHE A N 1
ATOM 786 C CA . PHE A 1 101 ? -6.444 -1.117 18.305 1.00 95.38 101 PHE A CA 1
ATOM 787 C C . PHE A 1 101 ? -7.464 -0.361 19.146 1.00 95.38 101 PHE A C 1
ATOM 789 O O . PHE A 1 101 ? -8.012 0.652 18.715 1.00 95.38 101 PHE A O 1
ATOM 796 N N . TYR A 1 102 ? -7.681 -0.817 20.374 1.00 93.56 102 TYR A N 1
ATOM 797 C CA . TYR A 1 102 ? -8.465 -0.109 21.383 1.00 93.56 102 TYR A CA 1
ATOM 798 C C . TYR A 1 102 ? -7.866 -0.338 22.776 1.00 93.56 102 TYR A C 1
ATOM 800 O O . TYR A 1 102 ? -7.049 -1.239 22.953 1.00 93.56 102 TYR A O 1
ATOM 808 N N . GLY A 1 103 ? -8.275 0.469 23.752 1.00 90.75 103 GLY A N 1
ATOM 809 C CA . GLY A 1 103 ? -7.737 0.434 25.115 1.00 90.75 103 GLY A CA 1
ATOM 810 C C . GLY A 1 103 ? -6.765 1.580 25.389 1.00 90.75 103 GLY A C 1
ATOM 811 O O . GLY A 1 103 ? -6.337 2.289 24.473 1.00 90.75 103 GLY A O 1
ATOM 812 N N . ASP A 1 104 ? -6.438 1.780 26.662 1.00 89.19 104 ASP A N 1
ATOM 813 C CA . ASP A 1 104 ? -5.713 2.967 27.134 1.00 89.19 104 ASP A CA 1
ATOM 814 C C . ASP A 1 104 ? -4.288 3.068 26.564 1.00 89.19 104 ASP A C 1
ATOM 816 O O . ASP A 1 104 ? -3.813 4.160 26.256 1.00 89.19 104 ASP A O 1
ATOM 820 N N . ARG A 1 105 ? -3.624 1.926 26.340 1.00 90.88 105 ARG A N 1
ATOM 821 C CA . ARG A 1 105 ? -2.258 1.834 25.791 1.00 90.88 105 ARG A CA 1
ATOM 822 C C . ARG A 1 105 ? -2.211 1.765 24.266 1.00 90.88 105 ARG A C 1
ATOM 824 O O . ARG A 1 105 ? -1.129 1.835 23.685 1.00 90.88 105 ARG A O 1
ATOM 831 N N . ALA A 1 106 ? -3.355 1.640 23.593 1.00 91.69 106 ALA A N 1
ATOM 832 C CA . ALA A 1 106 ? -3.410 1.403 22.150 1.00 91.69 106 ALA A CA 1
ATOM 833 C C . ALA A 1 106 ? -2.684 2.470 21.325 1.00 91.69 106 ALA A C 1
ATOM 835 O O . ALA A 1 106 ? -1.984 2.161 20.360 1.00 91.69 106 ALA A O 1
ATOM 836 N N . ARG A 1 107 ? -2.844 3.737 21.716 1.00 91.19 107 ARG A N 1
ATOM 837 C CA . ARG A 1 107 ? -2.231 4.869 21.020 1.00 91.19 107 ARG A CA 1
ATOM 838 C C . ARG A 1 107 ? -0.720 4.906 21.205 1.00 91.19 107 ARG A C 1
ATOM 840 O O . ARG A 1 107 ? -0.006 5.118 20.228 1.00 91.19 107 ARG A O 1
ATOM 847 N N . ASP A 1 108 ? -0.255 4.703 22.433 1.00 91.62 108 ASP A N 1
ATOM 848 C CA . ASP A 1 108 ? 1.172 4.723 22.747 1.00 91.62 108 ASP A CA 1
ATOM 849 C C . ASP A 1 108 ? 1.885 3.564 22.053 1.00 91.62 108 ASP A C 1
ATOM 851 O O . ASP A 1 108 ? 2.869 3.797 21.359 1.00 91.62 108 ASP A O 1
ATOM 855 N N . PHE A 1 109 ? 1.313 2.356 22.099 1.00 92.56 109 PHE A N 1
ATOM 856 C CA . PHE A 1 109 ? 1.837 1.199 21.372 1.00 92.56 109 PHE A CA 1
ATOM 857 C C . PHE A 1 109 ? 1.924 1.451 19.859 1.00 92.56 109 PHE A C 1
ATOM 859 O O . PHE A 1 109 ? 2.971 1.225 19.252 1.00 92.56 109 PHE A O 1
ATOM 866 N N . ALA A 1 110 ? 0.851 1.956 19.236 1.00 92.69 110 ALA A N 1
ATOM 867 C CA . ALA A 1 110 ? 0.848 2.240 17.801 1.00 92.69 110 ALA A CA 1
ATOM 868 C C . ALA A 1 110 ? 1.906 3.290 17.417 1.00 92.69 110 ALA A C 1
ATOM 870 O O . ALA A 1 110 ? 2.586 3.142 16.402 1.00 92.69 110 ALA A O 1
ATOM 871 N N . PHE A 1 111 ? 2.080 4.327 18.241 1.00 92.31 111 PHE A N 1
ATOM 872 C CA . PHE A 1 111 ? 3.091 5.360 18.023 1.00 92.31 111 PHE A CA 1
ATOM 873 C C . PHE A 1 111 ? 4.518 4.830 18.234 1.00 92.31 111 PHE A C 1
ATOM 875 O O . PHE A 1 111 ? 5.418 5.145 17.453 1.00 92.31 111 PHE A O 1
ATOM 882 N N . GLU A 1 112 ? 4.748 4.026 19.271 1.00 92.75 112 GLU A N 1
ATOM 883 C CA . GLU A 1 112 ? 6.039 3.398 19.568 1.00 92.75 112 GLU A CA 1
ATOM 884 C C . GLU A 1 112 ? 6.478 2.465 18.430 1.00 92.75 112 GLU A C 1
ATOM 886 O O . GLU A 1 112 ? 7.614 2.577 17.974 1.00 92.75 112 GLU A O 1
ATOM 891 N N . GLN A 1 113 ? 5.559 1.645 17.904 1.00 93.75 113 GLN A N 1
ATOM 892 C CA . GLN A 1 113 ? 5.802 0.643 16.850 1.00 93.75 113 GLN A CA 1
ATOM 893 C C . GLN A 1 113 ? 5.502 1.149 15.423 1.00 93.75 113 GLN A C 1
ATOM 895 O O . GLN A 1 113 ? 5.252 0.376 14.494 1.00 93.75 113 GLN A O 1
ATOM 900 N N . ARG A 1 114 ? 5.463 2.471 15.218 1.00 92.44 114 ARG A N 1
ATOM 901 C CA . ARG A 1 114 ? 5.035 3.093 13.949 1.00 92.44 114 ARG A CA 1
ATOM 902 C C . ARG A 1 114 ? 5.857 2.681 12.723 1.00 92.44 114 ARG A C 1
ATOM 904 O O . ARG A 1 114 ? 5.340 2.740 11.610 1.00 92.44 114 ARG A O 1
ATOM 911 N N . GLN A 1 115 ? 7.127 2.305 12.894 1.00 89.94 115 GLN A N 1
ATOM 912 C CA . GLN A 1 115 ? 7.986 1.909 11.770 1.00 89.94 115 GLN A CA 1
ATOM 913 C C . GLN A 1 115 ? 7.609 0.519 11.259 1.00 89.94 115 GLN A C 1
ATOM 915 O O . GLN A 1 115 ? 7.449 0.311 10.058 1.00 89.94 115 GLN A O 1
ATOM 920 N N . GLU A 1 116 ? 7.386 -0.406 12.182 1.00 90.12 116 GLU A N 1
ATOM 921 C CA . GLU A 1 116 ? 6.988 -1.782 11.925 1.00 90.12 116 GLU A CA 1
ATOM 922 C C . GLU A 1 116 ? 5.557 -1.848 11.373 1.00 90.12 116 GLU A C 1
ATOM 924 O O . GLU A 1 116 ? 5.263 -2.606 10.445 1.00 90.12 116 GLU A O 1
ATOM 929 N N . LEU A 1 117 ? 4.673 -0.998 11.900 1.00 90.50 117 LEU A N 1
ATOM 930 C CA . LEU A 1 117 ? 3.260 -0.938 11.531 1.00 90.50 117 LEU A CA 1
ATOM 931 C C . LEU A 1 117 ? 2.979 -0.170 10.234 1.00 90.50 117 LEU A C 1
ATOM 933 O O . LEU A 1 117 ? 1.874 -0.261 9.707 1.00 90.50 117 LEU A O 1
ATOM 937 N N . ARG A 1 118 ? 3.964 0.539 9.664 1.00 85.81 118 ARG A N 1
ATOM 938 C CA . ARG A 1 118 ? 3.792 1.367 8.453 1.00 85.81 118 ARG A CA 1
ATOM 939 C C . ARG A 1 118 ? 3.203 0.600 7.266 1.00 85.81 118 ARG A C 1
ATOM 941 O O . ARG A 1 118 ? 2.559 1.174 6.394 1.00 85.81 118 ARG A O 1
ATOM 948 N N . SER A 1 119 ? 3.447 -0.701 7.220 1.00 81.19 119 SER A N 1
ATOM 949 C CA . SER A 1 119 ? 3.066 -1.574 6.116 1.00 81.19 119 SER A CA 1
ATOM 950 C C . SER A 1 119 ? 1.676 -2.208 6.272 1.00 81.19 119 SER A C 1
ATOM 952 O O . SER A 1 119 ? 1.264 -2.966 5.401 1.00 81.19 119 SER A O 1
ATOM 954 N N . VAL A 1 120 ? 0.940 -1.908 7.343 1.00 8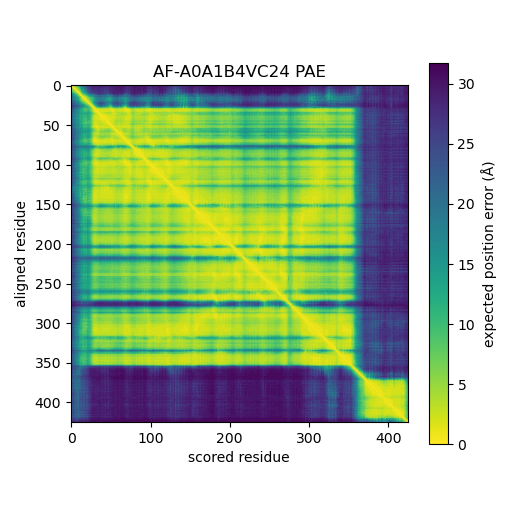9.00 120 VAL A N 1
ATOM 955 C CA . VAL A 1 120 ? -0.429 -2.392 7.565 1.00 89.00 120 VAL A CA 1
ATOM 956 C C . VAL A 1 120 ? -1.341 -1.191 7.840 1.00 89.00 120 VAL A C 1
ATOM 958 O O . VAL A 1 120 ? -0.942 -0.285 8.569 1.00 89.00 120 VAL A O 1
ATOM 961 N N . PRO A 1 121 ? -2.557 -1.126 7.271 1.00 93.06 121 PRO A N 1
ATOM 962 C CA . PRO A 1 121 ? -3.563 -0.161 7.697 1.00 93.06 121 PRO A CA 1
ATOM 963 C C . PRO A 1 121 ? -3.888 -0.351 9.183 1.00 93.06 121 PRO A C 1
ATOM 965 O O . PRO A 1 121 ? -4.429 -1.384 9.582 1.00 93.06 121 PRO A O 1
ATOM 968 N N . VAL A 1 122 ? -3.535 0.645 9.995 1.00 94.38 122 VAL A N 1
ATOM 969 C CA . VAL A 1 122 ? -3.751 0.646 11.444 1.00 94.38 122 VAL A CA 1
ATOM 970 C C . VAL A 1 122 ? -4.646 1.812 11.819 1.00 94.38 122 VAL A C 1
ATOM 972 O O . VAL A 1 122 ? -4.348 2.961 11.496 1.00 94.38 122 VAL A O 1
ATOM 975 N N . GLU A 1 123 ? -5.703 1.523 12.568 1.00 94.69 123 GLU A N 1
ATOM 976 C CA . GLU A 1 123 ? -6.517 2.538 13.225 1.00 94.69 123 GLU A CA 1
ATOM 977 C C . GLU A 1 123 ? -6.534 2.316 14.736 1.00 94.69 123 GLU A C 1
ATOM 979 O O . GLU A 1 123 ? -6.598 1.186 15.221 1.00 94.69 123 GLU A O 1
ATOM 984 N N . VAL A 1 124 ? -6.499 3.411 15.492 1.00 93.56 124 VAL A N 1
ATOM 985 C CA . VAL A 1 124 ? -6.662 3.390 16.946 1.00 93.56 124 VAL A CA 1
ATOM 986 C C . VAL A 1 124 ? -8.021 3.985 17.284 1.00 93.56 124 VAL A C 1
ATOM 988 O O . VAL A 1 124 ? -8.292 5.154 16.994 1.00 93.56 124 VAL A O 1
ATOM 991 N N . LEU A 1 125 ? -8.871 3.179 17.910 1.00 90.31 125 LEU A N 1
ATOM 992 C CA . LEU A 1 125 ? -10.215 3.560 18.303 1.00 90.31 125 LEU A CA 1
ATOM 993 C C . LEU A 1 125 ? -10.161 4.629 19.409 1.00 90.31 125 LEU A C 1
ATOM 995 O O . LEU A 1 125 ? -9.520 4.413 20.441 1.00 90.31 125 LEU A O 1
ATOM 999 N N . PRO A 1 126 ? -10.849 5.772 19.247 1.00 86.00 126 PRO A N 1
ATOM 1000 C CA . PRO A 1 126 ? -11.007 6.730 20.332 1.00 86.00 126 PRO A CA 1
ATOM 1001 C C . PRO A 1 126 ? -11.759 6.121 21.529 1.00 86.00 126 PRO A C 1
ATOM 1003 O O . PRO A 1 126 ? -12.647 5.277 21.332 1.00 86.00 126 PRO A O 1
ATOM 1006 N N . PRO A 1 127 ? -11.477 6.581 22.762 1.00 81.12 127 PRO A N 1
ATOM 1007 C CA . PRO A 1 127 ? -12.273 6.193 23.922 1.00 81.12 127 PRO A CA 1
ATOM 1008 C C . PRO A 1 127 ? -13.744 6.585 23.715 1.00 81.12 127 PRO A C 1
ATOM 1010 O O . PRO A 1 127 ? -14.050 7.559 23.027 1.00 81.12 127 PRO A O 1
ATOM 1013 N N . HIS A 1 128 ? -14.663 5.806 24.292 1.00 82.62 128 HIS A N 1
ATOM 1014 C CA . HIS A 1 128 ? -16.118 6.025 24.204 1.00 82.62 128 HIS A CA 1
ATOM 1015 C C . HIS A 1 128 ? -16.701 6.060 22.776 1.00 82.62 128 HIS A C 1
ATOM 1017 O O . HIS A 1 128 ? -17.758 6.647 22.537 1.00 82.62 128 HIS A O 1
ATOM 1023 N N . THR A 1 129 ? -16.048 5.414 21.807 1.00 86.00 129 THR A N 1
ATOM 1024 C CA . THR A 1 129 ? -16.615 5.254 20.459 1.00 86.00 129 THR A CA 1
ATOM 1025 C C . THR A 1 129 ? -17.938 4.483 20.523 1.00 86.00 129 THR A C 1
ATOM 1027 O O . THR A 1 129 ? -17.999 3.447 21.181 1.00 86.00 129 THR A O 1
ATOM 1030 N N . SER A 1 130 ? -18.987 4.965 19.844 1.00 89.19 130 SER A N 1
ATOM 1031 C CA . SER A 1 130 ? -20.306 4.310 19.792 1.00 89.19 130 SER A CA 1
ATOM 1032 C C . SER A 1 130 ? -20.281 3.024 18.962 1.00 89.19 130 SER A C 1
ATOM 1034 O O . SER A 1 130 ? -19.396 2.838 18.130 1.00 89.19 130 SER A O 1
ATOM 1036 N N . ASP A 1 131 ? -21.266 2.146 19.154 1.00 87.56 131 ASP A N 1
ATOM 1037 C CA . ASP A 1 131 ? -21.345 0.853 18.452 1.00 87.56 131 ASP A CA 1
ATOM 1038 C C . ASP A 1 131 ? -21.437 1.022 16.934 1.00 87.56 131 ASP A C 1
ATOM 1040 O O . ASP A 1 131 ? -20.712 0.365 16.192 1.00 87.56 131 ASP A O 1
ATOM 1044 N N . GLU A 1 132 ? -22.248 1.974 16.471 1.00 84.69 132 GLU A N 1
ATOM 1045 C CA . GLU A 1 132 ? -22.349 2.302 15.047 1.00 84.69 132 GLU A CA 1
ATOM 1046 C C . GLU A 1 132 ? -21.028 2.838 14.483 1.00 84.69 132 GLU A C 1
ATOM 1048 O O . GLU A 1 132 ? -20.644 2.509 13.364 1.00 84.69 132 GLU A O 1
ATOM 1053 N N . ALA A 1 133 ? -20.308 3.672 15.241 1.00 84.38 133 ALA A N 1
ATOM 1054 C CA . ALA A 1 133 ? -19.023 4.204 14.797 1.00 84.38 133 ALA A CA 1
ATOM 1055 C C . ALA A 1 133 ? -17.938 3.116 14.772 1.00 84.38 133 ALA A C 1
ATOM 1057 O O . ALA A 1 133 ? -17.127 3.094 13.849 1.00 84.38 133 ALA A O 1
ATOM 1058 N N . LEU A 1 134 ? -17.948 2.195 15.740 1.00 88.19 134 LEU A N 1
ATOM 1059 C CA . LEU A 1 134 ? -17.079 1.020 15.758 1.00 88.19 134 LEU A CA 1
ATOM 1060 C C . LEU A 1 134 ? -17.329 0.136 14.531 1.00 88.19 134 LEU A C 1
ATOM 1062 O O . LEU A 1 134 ? -16.383 -0.199 13.823 1.00 88.19 134 LEU A O 1
ATOM 1066 N N . ALA A 1 135 ? -18.591 -0.198 14.254 1.00 87.62 135 ALA A N 1
ATOM 1067 C CA . ALA A 1 135 ? -18.961 -1.022 13.108 1.00 87.62 135 ALA A CA 1
ATOM 1068 C C . ALA A 1 135 ? -18.555 -0.373 11.777 1.00 87.62 135 ALA A C 1
ATOM 1070 O O . ALA A 1 135 ? -17.979 -1.038 10.917 1.00 87.62 135 ALA A O 1
ATOM 1071 N N . ARG A 1 136 ? -18.783 0.940 11.629 1.00 86.12 136 ARG A N 1
ATOM 1072 C CA . ARG A 1 136 ? -18.380 1.694 10.432 1.00 86.12 136 ARG A CA 1
ATOM 1073 C C . ARG A 1 136 ? -16.868 1.708 10.226 1.00 86.12 136 ARG A C 1
ATOM 1075 O O . ARG A 1 136 ? -16.415 1.434 9.120 1.00 86.12 136 ARG A O 1
ATOM 1082 N N . LYS A 1 137 ? -16.090 1.980 11.278 1.00 89.44 137 LYS A N 1
ATOM 1083 C CA . LYS A 1 137 ? -14.617 1.966 11.216 1.00 89.44 137 LYS A CA 1
ATOM 1084 C C . LYS A 1 137 ? -14.076 0.581 10.880 1.00 89.44 137 LYS A C 1
ATOM 1086 O O . LYS A 1 137 ? -13.256 0.447 9.978 1.00 89.44 137 LYS A O 1
ATOM 1091 N N . ALA A 1 138 ? -14.605 -0.454 11.532 1.00 91.19 138 ALA A N 1
ATOM 1092 C CA . ALA A 1 138 ? -14.252 -1.837 11.240 1.00 91.19 138 ALA A CA 1
ATOM 1093 C C . ALA A 1 138 ? -14.524 -2.195 9.769 1.00 91.19 138 ALA A C 1
ATOM 1095 O O . ALA A 1 138 ? -13.637 -2.706 9.091 1.00 91.19 138 ALA A O 1
ATOM 1096 N N . GLN A 1 139 ? -15.707 -1.864 9.242 1.00 90.56 139 GLN A N 1
ATOM 1097 C CA . GLN A 1 139 ? -16.030 -2.139 7.842 1.00 90.56 139 GLN A CA 1
ATOM 1098 C C . GLN A 1 139 ? -15.148 -1.336 6.874 1.00 90.56 139 GLN A C 1
ATOM 1100 O O . GLN A 1 139 ? -14.653 -1.893 5.898 1.00 90.56 139 GLN A O 1
ATOM 1105 N N . ALA A 1 140 ? -14.894 -0.055 7.149 1.00 89.31 140 ALA A N 1
ATOM 1106 C CA . ALA A 1 140 ? -14.023 0.765 6.311 1.00 89.31 140 ALA A CA 1
ATOM 1107 C C . ALA A 1 140 ? -12.575 0.245 6.279 1.00 89.31 140 ALA A C 1
ATOM 1109 O O . ALA A 1 140 ? -11.926 0.314 5.236 1.00 89.31 140 ALA A O 1
ATOM 1110 N N . LEU A 1 141 ? -12.075 -0.302 7.393 1.00 93.56 141 LEU A N 1
ATOM 1111 C CA . LEU A 1 141 ? -10.770 -0.961 7.449 1.00 93.56 141 LEU A CA 1
ATOM 1112 C C . LEU A 1 141 ? -10.731 -2.279 6.682 1.00 93.56 141 LEU A C 1
ATOM 1114 O O . LEU A 1 141 ? -9.724 -2.557 6.040 1.00 93.56 141 LEU A O 1
ATOM 1118 N N . ILE A 1 142 ? -11.802 -3.073 6.726 1.00 92.56 142 ILE A N 1
ATOM 1119 C CA . ILE A 1 142 ? -11.917 -4.307 5.937 1.00 92.56 142 ILE A CA 1
ATOM 1120 C C . ILE A 1 142 ? -11.838 -3.976 4.443 1.00 92.56 142 ILE A C 1
ATOM 1122 O O . ILE A 1 142 ? -11.013 -4.544 3.728 1.00 92.56 142 ILE A O 1
ATOM 1126 N N . GLU A 1 143 ? -12.632 -3.007 3.976 1.00 91.38 143 GLU A N 1
ATOM 1127 C CA . GLU A 1 143 ? -12.600 -2.559 2.577 1.00 91.38 143 GLU A CA 1
ATOM 1128 C C . GLU A 1 143 ? -11.218 -2.032 2.183 1.00 91.38 143 GLU A C 1
ATOM 1130 O O . GLU A 1 143 ? -10.680 -2.389 1.132 1.00 91.38 143 GLU A O 1
ATOM 1135 N N . LEU A 1 144 ? -10.600 -1.229 3.054 1.00 93.38 144 LEU A N 1
ATOM 1136 C CA . LEU A 1 144 ? -9.255 -0.720 2.832 1.00 93.38 144 LEU A CA 1
ATOM 1137 C C . LEU A 1 144 ? -8.219 -1.853 2.760 1.00 93.38 144 LEU A C 1
ATOM 1139 O O . LEU A 1 144 ? -7.388 -1.868 1.855 1.00 93.38 144 LEU A O 1
ATOM 1143 N N . GLY A 1 145 ? -8.285 -2.824 3.669 1.00 92.75 145 GLY A N 1
ATOM 1144 C CA . GLY A 1 145 ? -7.412 -3.995 3.680 1.00 92.75 145 GLY A CA 1
ATOM 1145 C C . GLY A 1 145 ? -7.574 -4.874 2.435 1.00 92.75 145 GLY A C 1
ATOM 1146 O O . GLY A 1 145 ? -6.606 -5.472 1.966 1.00 92.75 145 GLY A O 1
ATOM 1147 N N . HIS A 1 146 ? -8.772 -4.939 1.849 1.00 91.69 146 HIS A N 1
ATOM 1148 C CA . HIS A 1 146 ? -8.986 -5.612 0.566 1.00 91.69 146 HIS A CA 1
ATOM 1149 C C . HIS A 1 146 ? -8.459 -4.823 -0.632 1.00 91.69 146 HIS A C 1
ATOM 1151 O O . HIS A 1 146 ? -7.993 -5.440 -1.587 1.00 91.69 146 HIS A O 1
ATOM 1157 N N . ALA A 1 147 ? -8.504 -3.492 -0.571 1.00 92.94 147 ALA A N 1
ATOM 1158 C CA . ALA A 1 147 ? -8.000 -2.616 -1.622 1.00 92.94 147 ALA A CA 1
ATOM 1159 C C . ALA A 1 147 ? -6.469 -2.537 -1.684 1.00 92.94 147 ALA A C 1
ATOM 1161 O O . ALA A 1 147 ? -5.925 -2.179 -2.724 1.00 92.94 147 ALA A O 1
ATOM 1162 N N . VAL A 1 148 ? -5.763 -2.822 -0.588 1.00 92.88 148 VAL A N 1
ATOM 1163 C CA . VAL A 1 148 ? -4.296 -2.773 -0.531 1.00 92.88 148 VAL A CA 1
ATOM 1164 C C . VAL A 1 148 ? -3.704 -4.102 -1.010 1.00 92.88 148 VAL A C 1
ATOM 1166 O O . VAL A 1 148 ? -3.835 -5.132 -0.353 1.00 92.88 148 VAL A O 1
ATOM 1169 N N . HIS A 1 149 ? -3.002 -4.079 -2.146 1.00 90.56 149 HIS A N 1
ATOM 1170 C CA . HIS A 1 149 ? -2.344 -5.258 -2.725 1.00 90.56 149 HIS A CA 1
ATOM 1171 C C . HIS A 1 149 ? -0.875 -5.383 -2.323 1.00 90.56 149 HIS A C 1
ATOM 1173 O O . HIS A 1 149 ? -0.368 -6.494 -2.167 1.00 90.56 149 HIS A O 1
ATOM 1179 N N . ALA A 1 150 ? -0.180 -4.256 -2.173 1.00 86.56 150 ALA A N 1
ATOM 1180 C CA . ALA A 1 150 ? 1.189 -4.234 -1.683 1.00 86.56 150 ALA A CA 1
ATOM 1181 C C . ALA A 1 150 ? 1.500 -2.969 -0.895 1.00 86.56 150 ALA A C 1
ATOM 1183 O O . ALA A 1 150 ? 1.022 -1.872 -1.181 1.00 86.56 150 ALA A O 1
ATOM 1184 N N . THR A 1 151 ? 2.391 -3.156 0.068 1.00 77.56 151 THR A N 1
ATOM 1185 C CA . THR A 1 151 ? 3.024 -2.118 0.877 1.00 77.56 151 THR A CA 1
ATOM 1186 C C . THR A 1 151 ? 4.491 -2.502 1.034 1.00 77.56 151 THR A C 1
ATOM 1188 O O . THR A 1 151 ? 4.784 -3.695 1.128 1.00 77.56 151 THR A O 1
ATOM 1191 N N . GLY A 1 152 ? 5.405 -1.541 1.111 1.00 71.06 152 GLY A N 1
ATOM 1192 C CA . GLY A 1 152 ? 6.840 -1.825 1.280 1.00 71.06 152 GLY A CA 1
ATOM 1193 C C . GLY A 1 152 ? 7.744 -0.980 0.390 1.00 71.06 152 GLY A C 1
ATOM 1194 O O . GLY A 1 152 ? 8.950 -0.954 0.593 1.00 71.06 152 GLY A O 1
ATOM 1195 N N . THR A 1 153 ? 7.152 -0.261 -0.556 1.00 77.19 153 THR A N 1
ATOM 1196 C CA . THR A 1 153 ? 7.770 0.817 -1.332 1.00 77.19 153 THR A CA 1
ATOM 1197 C C . THR A 1 153 ? 7.328 2.178 -0.787 1.00 77.19 153 THR A C 1
ATOM 1199 O O . THR A 1 153 ? 6.534 2.248 0.155 1.00 77.19 153 THR A O 1
ATOM 1202 N N . ASP A 1 154 ? 7.813 3.269 -1.388 1.00 72.94 154 ASP A N 1
ATOM 1203 C CA . ASP A 1 154 ? 7.450 4.642 -0.997 1.00 72.94 154 ASP A CA 1
ATOM 1204 C C . ASP A 1 154 ? 5.931 4.896 -1.025 1.00 72.94 154 ASP A C 1
ATOM 1206 O O . ASP A 1 154 ? 5.411 5.663 -0.209 1.00 72.94 154 ASP A O 1
ATOM 1210 N N . TYR A 1 155 ? 5.224 4.208 -1.928 1.00 83.38 155 TYR A N 1
ATOM 1211 C CA . TYR A 1 155 ? 3.778 4.294 -2.123 1.00 83.38 155 TYR A CA 1
ATOM 1212 C C . TYR A 1 155 ? 3.120 2.908 -2.095 1.00 83.38 155 TYR A C 1
ATOM 1214 O O . TYR A 1 155 ? 3.758 1.926 -2.493 1.00 83.38 155 TYR A O 1
ATOM 1222 N N . PRO A 1 156 ? 1.865 2.803 -1.615 1.00 88.25 156 PRO A N 1
ATOM 1223 C CA . PRO A 1 156 ? 1.106 1.560 -1.663 1.00 88.25 156 PRO A CA 1
ATOM 1224 C C . PRO A 1 156 ? 0.631 1.261 -3.088 1.00 88.25 156 PRO A C 1
ATOM 1226 O O . PRO A 1 156 ? 0.345 2.170 -3.864 1.00 88.25 156 PRO A O 1
ATOM 1229 N N . LEU A 1 157 ? 0.457 -0.022 -3.396 1.00 92.75 157 LEU A N 1
ATOM 1230 C CA . LEU A 1 157 ? -0.282 -0.463 -4.575 1.00 92.75 157 LEU A CA 1
ATOM 1231 C C . LEU A 1 157 ? -1.711 -0.787 -4.137 1.00 92.75 157 LEU A C 1
ATOM 1233 O O . LEU A 1 157 ? -1.928 -1.797 -3.458 1.00 92.75 157 LEU A O 1
ATOM 1237 N N . MET A 1 158 ? -2.668 0.085 -4.464 1.00 93.19 158 MET A N 1
ATOM 1238 C CA . MET A 1 158 ? -4.046 -0.051 -3.989 1.00 93.19 158 MET A CA 1
ATOM 1239 C C . MET A 1 158 ? -5.116 0.456 -4.962 1.00 93.19 158 MET A C 1
ATOM 1241 O O . MET A 1 158 ? -4.904 1.429 -5.687 1.00 93.19 158 MET A O 1
ATOM 1245 N N . GLY A 1 159 ? -6.284 -0.187 -4.918 1.00 92.31 159 GLY A N 1
ATOM 1246 C CA . GLY A 1 159 ? -7.459 0.167 -5.710 1.00 92.31 159 GLY A CA 1
ATOM 1247 C C . GLY A 1 159 ? -8.488 -0.963 -5.765 1.00 92.31 159 GLY A C 1
ATOM 1248 O O . GLY A 1 159 ? -8.190 -2.107 -5.438 1.00 92.31 159 GLY A O 1
ATOM 1249 N N . ARG A 1 160 ? -9.720 -0.629 -6.152 1.00 91.44 160 ARG A N 1
ATOM 1250 C CA . ARG A 1 160 ? -10.849 -1.553 -6.363 1.00 91.44 160 ARG A CA 1
ATOM 1251 C C . ARG A 1 160 ? -11.582 -1.284 -7.678 1.00 91.44 160 ARG A C 1
ATOM 1253 O O . ARG A 1 160 ? -12.512 -2.010 -8.029 1.00 91.44 160 ARG A O 1
ATOM 1260 N N . SER A 1 161 ? -11.190 -0.245 -8.412 1.00 91.62 161 SER A N 1
ATOM 1261 C CA . SER A 1 161 ? -11.707 0.028 -9.746 1.00 91.62 161 SER A CA 1
ATOM 1262 C C . SER A 1 161 ? -11.448 -1.153 -10.682 1.00 91.62 161 SER A C 1
ATOM 1264 O O . SER A 1 161 ? -10.423 -1.830 -10.604 1.00 91.62 161 SER A O 1
ATOM 1266 N N . ALA A 1 162 ? -12.377 -1.392 -11.609 1.00 90.38 162 ALA A N 1
ATOM 1267 C CA . ALA A 1 162 ? -12.273 -2.511 -12.545 1.00 90.38 162 ALA A CA 1
ATOM 1268 C C . ALA A 1 162 ? -10.978 -2.462 -13.377 1.00 90.38 162 ALA A C 1
ATOM 1270 O O . ALA A 1 162 ? -10.364 -3.499 -13.611 1.00 90.38 162 ALA A O 1
ATOM 1271 N N . ALA A 1 163 ? -10.544 -1.260 -13.778 1.00 91.50 163 ALA A N 1
ATOM 1272 C CA . ALA A 1 163 ? -9.288 -1.058 -14.498 1.00 91.50 163 ALA A CA 1
ATOM 1273 C C . ALA A 1 163 ? -8.071 -1.471 -13.654 1.00 91.50 163 ALA A C 1
ATOM 1275 O O . ALA A 1 163 ? -7.177 -2.155 -14.147 1.00 91.50 163 ALA A O 1
ATOM 1276 N N . PHE A 1 164 ? -8.058 -1.107 -12.370 1.00 94.25 164 PHE A N 1
ATOM 1277 C CA . PHE A 1 164 ? -6.971 -1.465 -11.467 1.00 94.25 164 PHE A CA 1
ATOM 1278 C C . PHE A 1 164 ? -6.947 -2.969 -11.154 1.00 94.25 164 PHE A C 1
ATOM 1280 O O . PHE A 1 164 ? -5.893 -3.594 -11.196 1.00 94.25 164 PHE A O 1
ATOM 1287 N N . GLU A 1 165 ? -8.101 -3.593 -10.914 1.00 93.12 165 GLU A N 1
ATOM 1288 C CA . GLU A 1 165 ? -8.180 -5.043 -10.674 1.00 93.12 165 GLU A CA 1
ATOM 1289 C C . GLU A 1 165 ? -7.777 -5.864 -11.913 1.00 93.12 165 GLU A C 1
ATOM 1291 O O . GLU A 1 165 ? -7.120 -6.903 -11.785 1.00 93.12 165 GLU A O 1
ATOM 1296 N N . ALA A 1 166 ? -8.103 -5.385 -13.121 1.00 93.69 166 ALA A N 1
ATOM 1297 C CA . ALA A 1 166 ? -7.642 -5.990 -14.371 1.00 93.69 166 ALA A CA 1
ATOM 1298 C C . ALA A 1 166 ? -6.108 -5.956 -14.481 1.00 93.69 166 ALA A C 1
ATOM 1300 O O . ALA A 1 166 ? -5.493 -7.006 -14.699 1.00 93.69 166 ALA A O 1
ATOM 1301 N N . LEU A 1 167 ? -5.496 -4.794 -14.217 1.00 96.19 167 LEU A N 1
ATOM 1302 C CA . LEU A 1 167 ? -4.041 -4.635 -14.133 1.00 96.19 167 LEU A CA 1
ATOM 1303 C C . LEU A 1 167 ? -3.428 -5.589 -13.103 1.00 96.19 167 LEU A C 1
ATOM 1305 O O . LEU A 1 167 ? -2.447 -6.264 -13.398 1.00 96.19 167 LEU A O 1
ATOM 1309 N N . MET A 1 168 ? -4.002 -5.692 -11.901 1.00 96.12 168 MET A N 1
ATOM 1310 C CA . MET A 1 168 ? -3.497 -6.613 -10.878 1.00 96.12 168 MET A CA 1
ATOM 1311 C C . MET A 1 168 ? -3.578 -8.076 -11.336 1.00 96.12 168 MET A C 1
ATOM 1313 O O . MET A 1 168 ? -2.701 -8.880 -11.018 1.00 96.12 168 MET A O 1
ATOM 1317 N N . GLY A 1 169 ? -4.608 -8.443 -12.103 1.00 94.88 169 GLY A N 1
ATOM 1318 C CA . GLY A 1 169 ? -4.707 -9.749 -12.752 1.00 94.88 169 GLY A CA 1
ATOM 1319 C C . GLY A 1 169 ? -3.603 -9.993 -13.786 1.00 94.88 169 GLY A C 1
ATOM 1320 O O . GLY A 1 169 ? -3.018 -11.077 -13.808 1.00 94.88 169 GLY A O 1
ATOM 1321 N N . GLU A 1 170 ? -3.299 -9.001 -14.623 1.00 96.12 170 GLU A N 1
ATOM 1322 C CA . GLU A 1 170 ? -2.196 -9.047 -15.592 1.00 96.12 170 GLU A CA 1
ATOM 1323 C C . GLU A 1 170 ? -0.834 -9.136 -14.905 1.00 96.12 170 GLU A C 1
ATOM 1325 O O . GLU A 1 170 ? -0.043 -10.017 -15.236 1.00 96.12 170 GLU A O 1
ATOM 1330 N N . ALA A 1 171 ? -0.599 -8.309 -13.888 1.00 96.19 171 ALA A N 1
ATOM 1331 C CA . ALA A 1 171 ? 0.631 -8.300 -13.110 1.00 96.19 171 ALA A CA 1
ATOM 1332 C C . ALA A 1 171 ? 0.890 -9.647 -12.425 1.00 96.19 171 ALA A C 1
ATOM 1334 O O . ALA A 1 171 ? 2.019 -10.130 -12.443 1.00 96.19 171 ALA A O 1
ATOM 1335 N N . ARG A 1 172 ? -0.146 -10.308 -11.882 1.00 94.62 172 ARG A N 1
ATOM 1336 C CA . ARG A 1 172 ? -0.022 -11.670 -11.325 1.00 94.62 172 ARG A CA 1
ATOM 1337 C C . ARG A 1 172 ? 0.382 -12.701 -12.374 1.00 94.62 172 ARG A C 1
ATOM 1339 O O . ARG A 1 172 ? 1.202 -13.561 -12.080 1.00 94.62 172 ARG A O 1
ATOM 1346 N N . ARG A 1 173 ? -0.174 -12.628 -13.588 1.00 93.56 173 ARG A N 1
ATOM 1347 C CA . ARG A 1 173 ? 0.225 -13.530 -14.684 1.00 93.56 173 ARG A CA 1
ATOM 1348 C C . ARG A 1 173 ? 1.657 -13.251 -15.127 1.00 93.56 173 ARG A C 1
ATOM 1350 O O . ARG A 1 173 ? 2.440 -14.181 -15.276 1.00 93.56 173 ARG A O 1
ATOM 1357 N N . ALA A 1 174 ? 2.005 -11.976 -15.276 1.00 94.06 174 ALA A N 1
ATOM 1358 C CA . ALA A 1 174 ? 3.345 -11.553 -15.650 1.00 94.06 174 ALA A CA 1
ATOM 1359 C C . ALA A 1 174 ? 4.382 -11.888 -14.567 1.00 94.06 174 ALA A C 1
ATOM 1361 O O . ALA A 1 174 ? 5.537 -12.129 -14.896 1.00 94.06 174 ALA A O 1
ATOM 1362 N N . ALA A 1 175 ? 4.007 -11.946 -13.285 1.00 93.69 175 ALA A N 1
ATOM 1363 C CA . ALA A 1 175 ? 4.913 -12.264 -12.180 1.00 93.69 175 ALA A CA 1
ATOM 1364 C C . ALA A 1 175 ? 5.634 -13.612 -12.359 1.00 93.69 175 ALA A C 1
ATOM 1366 O O . ALA A 1 175 ? 6.820 -13.685 -12.047 1.00 93.69 175 ALA A O 1
ATOM 1367 N N . GLY A 1 176 ? 4.969 -14.623 -12.928 1.00 90.25 176 GLY A N 1
ATOM 1368 C CA . GLY A 1 176 ? 5.556 -15.941 -13.211 1.00 90.25 176 GLY A CA 1
ATOM 1369 C C . GLY A 1 176 ? 6.426 -16.015 -14.474 1.00 90.25 176 GLY A C 1
ATOM 1370 O O . GLY A 1 176 ? 6.962 -17.074 -14.779 1.00 90.25 176 GLY A O 1
ATOM 1371 N N . LEU A 1 177 ? 6.556 -14.920 -15.230 1.00 90.44 177 LEU A N 1
ATOM 1372 C CA . LEU A 1 177 ? 7.378 -14.854 -16.440 1.00 90.44 177 LEU A CA 1
ATOM 1373 C C . LEU A 1 177 ? 8.737 -14.212 -16.135 1.00 90.44 177 LEU A C 1
ATOM 1375 O O . LEU A 1 177 ? 8.834 -13.307 -15.302 1.00 90.44 177 LEU A O 1
ATOM 1379 N N . LEU A 1 178 ? 9.781 -14.661 -16.837 1.00 88.12 178 LEU A N 1
ATOM 1380 C CA . LEU A 1 178 ? 11.129 -14.080 -16.759 1.00 88.12 178 LEU A CA 1
ATOM 1381 C C . LEU A 1 178 ? 11.362 -12.986 -17.809 1.00 88.12 178 LEU A C 1
ATOM 1383 O O . LEU A 1 178 ? 12.331 -12.236 -17.697 1.00 88.12 178 LEU A O 1
ATOM 1387 N N . ASP A 1 179 ? 10.476 -12.882 -18.801 1.00 90.62 179 ASP A N 1
ATOM 1388 C CA . ASP A 1 179 ? 10.539 -11.882 -19.860 1.00 90.62 179 ASP A CA 1
ATOM 1389 C C . ASP A 1 179 ? 10.567 -10.445 -19.302 1.00 90.62 179 ASP A C 1
ATOM 1391 O O . ASP A 1 179 ? 9.927 -10.160 -18.277 1.00 90.62 179 ASP A O 1
ATOM 1395 N N . PRO A 1 180 ? 11.267 -9.514 -19.980 1.00 92.06 180 PRO A N 1
ATOM 1396 C CA . PRO A 1 180 ? 11.277 -8.115 -19.590 1.00 92.06 180 PRO A CA 1
ATOM 1397 C C . PRO A 1 180 ? 9.880 -7.492 -19.617 1.00 92.06 180 PRO A C 1
ATOM 1399 O O . PRO A 1 180 ? 9.129 -7.667 -20.576 1.00 92.06 180 PRO A O 1
ATOM 1402 N N . VAL A 1 181 ? 9.554 -6.711 -18.586 1.00 94.94 181 VAL A N 1
ATOM 1403 C CA . VAL A 1 181 ? 8.246 -6.051 -18.445 1.00 94.94 181 VAL A CA 1
ATOM 1404 C C . VAL A 1 181 ? 8.407 -4.542 -18.501 1.00 94.94 181 VAL A C 1
ATOM 1406 O O . VAL A 1 181 ? 9.237 -3.983 -17.784 1.00 94.94 181 VAL A O 1
ATOM 1409 N N . PHE A 1 182 ? 7.593 -3.874 -19.317 1.00 94.56 182 PHE A N 1
ATOM 1410 C CA . PHE A 1 182 ? 7.468 -2.421 -19.281 1.00 94.56 182 PHE A CA 1
ATOM 1411 C C . PHE A 1 182 ? 6.176 -1.994 -18.591 1.00 94.56 182 PHE A C 1
ATOM 1413 O O . PHE A 1 182 ? 5.092 -2.453 -18.943 1.00 94.56 182 PHE A O 1
ATOM 1420 N N . ILE A 1 183 ? 6.296 -1.080 -17.635 1.00 95.62 183 ILE A N 1
ATOM 1421 C CA . ILE A 1 183 ? 5.197 -0.497 -16.876 1.00 95.62 183 ILE A CA 1
ATOM 1422 C C . ILE A 1 183 ? 5.004 0.945 -17.343 1.00 95.62 183 ILE A C 1
ATOM 1424 O O . ILE A 1 183 ? 5.753 1.854 -16.979 1.00 95.62 183 ILE A O 1
ATOM 1428 N N . LYS A 1 184 ? 3.965 1.171 -18.140 1.00 93.06 184 LYS A N 1
ATOM 1429 C CA . LYS A 1 184 ? 3.516 2.512 -18.491 1.00 93.06 184 LYS A CA 1
ATOM 1430 C C . LYS A 1 184 ? 2.843 3.131 -17.268 1.00 93.06 184 LYS A C 1
ATOM 1432 O O . LYS A 1 184 ? 1.825 2.629 -16.795 1.00 93.06 184 LYS A O 1
ATOM 1437 N N . SER A 1 185 ? 3.433 4.200 -16.748 1.00 89.62 185 SER A N 1
ATOM 1438 C CA . SER A 1 185 ? 2.931 4.913 -15.575 1.00 89.62 185 SER A CA 1
ATOM 1439 C C . SER A 1 185 ? 3.352 6.376 -15.616 1.00 89.62 185 SER A C 1
ATOM 1441 O O . SER A 1 185 ? 4.421 6.716 -16.129 1.00 89.62 185 SER A O 1
ATOM 1443 N N . ASP A 1 186 ? 2.513 7.217 -15.023 1.00 81.38 186 ASP A N 1
ATOM 1444 C CA . ASP A 1 186 ? 2.792 8.631 -14.759 1.00 81.38 186 ASP A CA 1
ATOM 1445 C C . ASP A 1 186 ? 3.497 8.825 -13.415 1.00 81.38 186 ASP A C 1
ATOM 1447 O O . ASP A 1 186 ? 4.126 9.852 -13.177 1.00 81.38 186 ASP A O 1
ATOM 1451 N N . ASP A 1 187 ? 3.395 7.818 -12.549 1.00 87.00 187 ASP A N 1
ATOM 1452 C CA . ASP A 1 187 ? 3.920 7.806 -11.195 1.00 87.00 187 ASP A CA 1
ATOM 1453 C C . ASP A 1 187 ? 4.986 6.708 -11.086 1.00 87.00 187 ASP A C 1
ATOM 1455 O O . ASP A 1 187 ? 4.699 5.504 -11.156 1.00 87.00 187 ASP A O 1
ATOM 1459 N N . ALA A 1 188 ? 6.242 7.130 -10.931 1.00 84.94 188 ALA A N 1
ATOM 1460 C CA . ALA A 1 188 ? 7.371 6.223 -10.751 1.00 84.94 188 ALA A CA 1
ATOM 1461 C C . ALA A 1 188 ? 7.236 5.391 -9.464 1.00 84.94 188 ALA A C 1
ATOM 1463 O O . ALA A 1 188 ? 7.649 4.233 -9.426 1.00 84.94 188 ALA A O 1
ATOM 1464 N N . GLY A 1 189 ? 6.634 5.957 -8.416 1.00 87.62 189 GLY A N 1
ATOM 1465 C CA . GLY A 1 189 ? 6.402 5.286 -7.145 1.00 87.62 189 GLY A CA 1
ATOM 1466 C C . GLY A 1 189 ? 5.432 4.116 -7.275 1.00 87.62 189 GLY A C 1
ATOM 1467 O O . GLY A 1 189 ? 5.726 3.023 -6.789 1.00 87.62 189 GLY A O 1
ATOM 1468 N N . GLU A 1 190 ? 4.318 4.309 -7.982 1.00 91.12 190 GLU A N 1
ATOM 1469 C CA . GLU A 1 190 ? 3.386 3.213 -8.280 1.00 91.12 190 GLU A CA 1
ATOM 1470 C C . GLU A 1 190 ? 4.004 2.153 -9.191 1.00 91.12 190 GLU A C 1
ATOM 1472 O O . GLU A 1 190 ? 3.794 0.960 -8.973 1.00 91.12 190 GLU A O 1
ATOM 1477 N N . ALA A 1 191 ? 4.805 2.562 -10.178 1.00 93.38 191 ALA A N 1
ATOM 1478 C CA . ALA A 1 191 ? 5.483 1.618 -11.060 1.00 93.38 191 ALA A CA 1
ATOM 1479 C C . ALA A 1 191 ? 6.480 0.733 -10.300 1.00 93.38 191 ALA A C 1
ATOM 1481 O O . ALA A 1 191 ? 6.506 -0.482 -10.501 1.00 93.38 191 ALA A O 1
ATOM 1482 N N . ILE A 1 192 ? 7.253 1.315 -9.376 1.00 93.62 192 ILE A N 1
ATOM 1483 C CA . ILE A 1 192 ? 8.145 0.565 -8.482 1.00 93.62 192 ILE A CA 1
ATOM 1484 C C . ILE A 1 192 ? 7.330 -0.364 -7.571 1.00 93.62 192 ILE A C 1
ATOM 1486 O O . ILE A 1 192 ? 7.711 -1.520 -7.391 1.00 93.62 192 ILE A O 1
ATOM 1490 N N . ALA A 1 193 ? 6.193 0.096 -7.035 1.00 94.00 193 ALA A N 1
ATOM 1491 C CA . ALA A 1 193 ? 5.313 -0.726 -6.203 1.00 94.00 193 ALA A CA 1
ATOM 1492 C C . ALA A 1 193 ? 4.757 -1.941 -6.965 1.00 94.00 193 ALA A C 1
ATOM 1494 O O . ALA A 1 193 ? 4.757 -3.054 -6.435 1.00 94.00 193 ALA A O 1
ATOM 1495 N N . LEU A 1 194 ? 4.336 -1.752 -8.220 1.00 96.12 194 LEU A N 1
ATOM 1496 C CA . LEU A 1 194 ? 3.864 -2.824 -9.096 1.00 96.12 194 LEU A CA 1
ATOM 1497 C C . LEU A 1 194 ? 4.990 -3.796 -9.476 1.00 96.12 194 LEU A C 1
ATOM 1499 O O . LEU A 1 194 ? 4.807 -5.008 -9.386 1.00 96.12 194 LEU A O 1
ATOM 1503 N N . ALA A 1 195 ? 6.172 -3.289 -9.829 1.00 95.44 195 ALA A N 1
ATOM 1504 C CA . ALA A 1 195 ? 7.340 -4.119 -10.123 1.00 95.44 195 ALA A CA 1
ATOM 1505 C C . ALA A 1 195 ? 7.756 -4.967 -8.910 1.00 95.44 195 ALA A C 1
ATOM 1507 O O . ALA A 1 195 ? 7.996 -6.169 -9.032 1.00 95.44 195 ALA A O 1
ATOM 1508 N N . HIS A 1 196 ? 7.782 -4.363 -7.720 1.00 94.44 196 HIS A N 1
ATOM 1509 C CA . HIS A 1 196 ? 8.080 -5.061 -6.473 1.00 94.44 196 HIS A CA 1
ATOM 1510 C C . HIS A 1 196 ? 6.991 -6.088 -6.121 1.00 94.44 196 HIS A C 1
ATOM 1512 O O . HIS A 1 196 ? 7.303 -7.195 -5.677 1.00 94.44 196 HIS A O 1
ATOM 1518 N N . TYR A 1 197 ? 5.715 -5.768 -6.369 1.00 94.50 197 TYR A N 1
ATOM 1519 C CA . TYR A 1 197 ? 4.614 -6.727 -6.248 1.00 94.50 197 TYR A CA 1
ATOM 1520 C C . TYR A 1 197 ? 4.851 -7.954 -7.135 1.00 94.50 197 TYR A C 1
ATOM 1522 O O . TYR A 1 197 ? 4.779 -9.080 -6.640 1.00 94.50 197 TYR A O 1
ATOM 1530 N N . MET A 1 198 ? 5.186 -7.746 -8.411 1.00 94.88 198 MET A N 1
ATOM 1531 C CA . MET A 1 198 ? 5.475 -8.826 -9.357 1.00 94.88 198 MET A CA 1
ATOM 1532 C C . MET A 1 198 ? 6.684 -9.656 -8.933 1.00 94.88 198 MET A C 1
ATOM 1534 O O . MET A 1 198 ? 6.626 -10.878 -8.996 1.00 94.88 198 MET A O 1
ATOM 1538 N N . HIS A 1 199 ? 7.751 -9.015 -8.455 1.00 93.81 199 HIS A N 1
ATOM 1539 C CA . HIS A 1 199 ? 8.925 -9.708 -7.931 1.00 93.81 199 HIS A CA 1
ATOM 1540 C C . HIS A 1 199 ? 8.563 -10.650 -6.777 1.00 93.81 199 HIS A C 1
ATOM 1542 O O . HIS A 1 199 ? 8.917 -11.823 -6.813 1.00 93.81 199 HIS A O 1
ATOM 1548 N N . ARG A 1 200 ? 7.793 -10.165 -5.793 1.00 91.56 200 ARG A N 1
ATOM 1549 C CA . ARG A 1 200 ? 7.368 -10.963 -4.630 1.00 91.56 200 ARG A CA 1
ATOM 1550 C C . ARG A 1 200 ? 6.431 -12.123 -4.969 1.00 91.56 200 ARG A C 1
ATOM 1552 O O . ARG A 1 200 ? 6.340 -13.058 -4.183 1.00 91.56 200 ARG A O 1
ATOM 1559 N N . HIS A 1 201 ? 5.691 -12.020 -6.071 1.00 91.38 201 HIS A N 1
ATOM 1560 C CA . HIS A 1 201 ? 4.741 -13.046 -6.516 1.00 91.38 201 HIS A CA 1
ATOM 1561 C C . HIS A 1 201 ? 5.301 -13.936 -7.632 1.00 91.38 201 HIS A C 1
ATOM 1563 O O . HIS A 1 201 ? 4.602 -14.836 -8.091 1.00 91.38 201 HIS A O 1
ATOM 1569 N N . GLY A 1 202 ? 6.522 -13.666 -8.093 1.00 89.06 202 GLY A N 1
ATOM 1570 C CA . GLY A 1 202 ? 7.234 -14.499 -9.049 1.00 89.06 202 GLY A CA 1
ATOM 1571 C C . GLY A 1 202 ? 8.126 -15.529 -8.363 1.00 89.06 202 GLY A C 1
ATOM 1572 O O . GLY A 1 202 ? 8.205 -15.602 -7.139 1.00 89.06 202 GLY A O 1
ATOM 1573 N N . ASP A 1 203 ? 8.857 -16.291 -9.173 1.00 81.56 203 ASP A N 1
ATOM 1574 C CA . ASP A 1 203 ? 9.758 -17.345 -8.684 1.00 81.56 203 ASP A CA 1
ATOM 1575 C C . ASP A 1 203 ? 11.136 -16.824 -8.231 1.00 81.56 203 ASP A C 1
ATOM 1577 O O . ASP A 1 203 ? 11.965 -17.582 -7.719 1.00 81.56 203 ASP A O 1
ATOM 1581 N N . SER A 1 204 ? 11.398 -15.525 -8.407 1.00 78.88 204 SER A N 1
ATOM 1582 C CA . SER A 1 204 ? 12.663 -14.897 -8.025 1.00 78.88 204 SER A CA 1
ATOM 1583 C C . SER A 1 204 ? 12.837 -14.892 -6.506 1.00 78.88 204 SER A C 1
ATOM 1585 O O . SER A 1 204 ? 12.039 -14.306 -5.783 1.00 78.88 204 SER A O 1
ATOM 1587 N N . ARG A 1 205 ? 13.938 -15.477 -6.021 1.00 76.19 205 ARG A N 1
ATOM 1588 C CA . ARG A 1 205 ? 14.310 -15.487 -4.590 1.00 76.19 205 ARG A CA 1
ATOM 1589 C C . ARG A 1 205 ? 15.462 -14.548 -4.236 1.00 76.19 205 ARG A C 1
ATOM 1591 O O . ARG A 1 205 ? 15.832 -14.441 -3.071 1.00 76.19 205 ARG A O 1
ATOM 1598 N N . HIS A 1 206 ? 16.054 -13.918 -5.243 1.00 89.81 206 HIS A N 1
ATOM 1599 C CA . HIS A 1 206 ? 17.166 -12.985 -5.087 1.00 89.81 206 HIS A CA 1
ATOM 1600 C C . HIS A 1 206 ? 16.656 -11.546 -4.952 1.00 89.81 206 HIS A C 1
ATOM 1602 O O . HIS A 1 206 ? 15.452 -11.316 -4.910 1.00 89.81 206 HIS A O 1
ATOM 1608 N N . ALA A 1 207 ? 17.561 -10.574 -4.846 1.00 93.75 207 ALA A N 1
ATOM 1609 C CA . ALA A 1 207 ? 17.202 -9.199 -4.523 1.00 93.75 207 ALA A CA 1
ATOM 1610 C C . ALA A 1 207 ? 16.327 -8.518 -5.594 1.00 93.75 207 ALA A C 1
ATOM 1612 O O . ALA A 1 207 ? 16.465 -8.747 -6.798 1.00 93.75 207 ALA A O 1
ATOM 1613 N N . PHE A 1 208 ? 15.461 -7.617 -5.129 1.00 94.50 208 PHE A N 1
ATOM 1614 C CA . PHE A 1 208 ? 14.823 -6.591 -5.947 1.00 94.50 208 PHE A CA 1
ATOM 1615 C C . PHE A 1 208 ? 15.628 -5.299 -5.825 1.00 94.50 208 PHE A C 1
ATOM 1617 O O . PHE A 1 208 ? 15.740 -4.744 -4.732 1.00 94.50 208 PHE A O 1
ATOM 1624 N N . VAL A 1 209 ? 16.176 -4.811 -6.935 1.00 95.12 209 VAL A N 1
ATOM 1625 C CA . VAL A 1 209 ? 17.015 -3.607 -6.960 1.00 95.12 209 VAL A CA 1
ATOM 1626 C C . VAL A 1 209 ? 16.389 -2.575 -7.882 1.00 95.12 209 VAL A C 1
ATOM 1628 O O . VAL A 1 209 ? 16.038 -2.878 -9.018 1.00 95.12 209 VAL A O 1
ATOM 1631 N N . THR A 1 210 ? 16.249 -1.343 -7.395 1.00 94.75 210 THR A N 1
ATOM 1632 C CA . THR A 1 210 ? 15.713 -0.226 -8.181 1.00 94.75 210 THR A CA 1
ATOM 1633 C C . THR A 1 210 ? 16.825 0.730 -8.590 1.00 94.75 210 THR A C 1
ATOM 1635 O O . THR A 1 210 ? 17.545 1.260 -7.748 1.00 94.75 210 THR A O 1
ATOM 1638 N N . VAL A 1 211 ? 16.913 0.998 -9.886 1.00 93.12 211 VAL A N 1
ATOM 1639 C CA . VAL A 1 211 ? 17.737 2.032 -10.500 1.00 93.12 211 VAL A CA 1
ATOM 1640 C C . VAL A 1 211 ? 16.875 3.279 -10.658 1.00 93.12 211 VAL A C 1
ATOM 1642 O O . VAL A 1 211 ? 15.969 3.326 -11.492 1.00 93.12 211 VAL A O 1
ATOM 1645 N N . ARG A 1 212 ? 17.153 4.286 -9.828 1.00 90.94 212 ARG A N 1
ATOM 1646 C CA . ARG A 1 212 ? 16.532 5.610 -9.920 1.00 90.94 212 ARG A CA 1
ATOM 1647 C C . ARG A 1 212 ? 17.365 6.459 -10.867 1.00 90.94 212 ARG A C 1
ATOM 1649 O O . ARG A 1 212 ? 18.409 6.963 -10.462 1.00 90.94 212 ARG A O 1
ATOM 1656 N N . VAL A 1 213 ? 16.928 6.606 -12.116 1.00 88.00 213 VAL A N 1
ATOM 1657 C CA . VAL A 1 213 ? 17.744 7.229 -13.177 1.00 88.00 213 VAL A CA 1
ATOM 1658 C C . VAL A 1 213 ? 18.161 8.653 -12.803 1.00 88.00 213 VAL A C 1
ATOM 1660 O O . VAL A 1 213 ? 19.310 9.032 -13.002 1.00 88.00 213 VAL A O 1
ATOM 1663 N N . ALA A 1 214 ? 17.268 9.405 -12.158 1.00 86.31 214 ALA A N 1
ATOM 1664 C CA . ALA A 1 214 ? 17.545 10.761 -11.683 1.00 86.31 214 ALA A CA 1
ATOM 1665 C C . ALA A 1 214 ? 18.640 10.851 -10.595 1.00 86.31 214 ALA A C 1
ATOM 1667 O O . ALA A 1 214 ? 19.105 11.948 -10.304 1.00 86.31 214 ALA A O 1
ATOM 1668 N N . LEU A 1 215 ? 19.031 9.733 -9.970 1.00 86.19 215 LEU A N 1
ATOM 1669 C CA . LEU A 1 215 ? 20.037 9.688 -8.900 1.00 86.19 215 LEU A CA 1
ATOM 1670 C C . LEU A 1 215 ? 21.408 9.180 -9.367 1.00 86.19 215 LEU A C 1
ATOM 1672 O O . LEU A 1 215 ? 22.334 9.151 -8.562 1.00 86.19 215 LEU A O 1
ATOM 1676 N N . LEU A 1 216 ? 21.560 8.782 -10.634 1.00 83.00 216 LEU A N 1
ATOM 1677 C CA . LEU A 1 216 ? 22.827 8.246 -11.153 1.00 83.00 216 LEU A CA 1
ATOM 1678 C C . LEU A 1 216 ? 23.894 9.328 -11.405 1.00 83.00 216 LEU A C 1
ATOM 1680 O O . LEU A 1 216 ? 25.023 8.995 -11.749 1.00 83.00 216 LEU A O 1
ATOM 1684 N N . GLY A 1 217 ? 23.564 10.603 -11.176 1.00 69.56 217 GLY A N 1
ATOM 1685 C CA . GLY A 1 217 ? 24.458 11.734 -11.409 1.00 69.56 217 GLY A CA 1
ATOM 1686 C C . GLY A 1 217 ? 24.620 12.068 -12.894 1.00 69.56 217 GLY A C 1
ATOM 1687 O O . GLY A 1 217 ? 24.332 11.256 -13.772 1.00 69.56 217 GLY A O 1
ATOM 1688 N N . ASP A 1 218 ? 25.075 13.289 -13.172 1.00 68.81 218 ASP A N 1
ATOM 1689 C CA . ASP A 1 218 ? 25.272 13.769 -14.546 1.00 68.81 218 ASP A CA 1
ATOM 1690 C C . ASP A 1 218 ? 26.615 13.309 -15.143 1.00 68.81 218 ASP A C 1
ATOM 1692 O O . ASP A 1 218 ? 26.781 13.283 -16.364 1.00 68.81 218 ASP A O 1
ATOM 1696 N N . GLU A 1 219 ? 27.582 12.937 -14.293 1.00 75.12 219 GLU A N 1
ATOM 1697 C CA . GLU A 1 219 ? 28.897 12.469 -14.732 1.00 75.12 219 GLU A CA 1
ATOM 1698 C C . GLU A 1 219 ? 28.864 10.983 -15.141 1.00 75.12 219 GLU A C 1
ATOM 1700 O O . GLU A 1 219 ? 28.545 10.125 -14.310 1.00 75.12 219 GLU A O 1
ATOM 1705 N N . PRO A 1 220 ? 29.251 10.642 -16.388 1.00 72.94 220 PRO A N 1
ATOM 1706 C CA . PRO A 1 220 ? 29.121 9.283 -16.914 1.00 72.94 220 PRO A CA 1
ATOM 1707 C C . PRO A 1 220 ? 29.865 8.215 -16.106 1.00 72.94 220 PRO A C 1
ATOM 1709 O O . PRO A 1 220 ? 29.330 7.131 -15.897 1.00 72.94 220 PRO A O 1
ATOM 1712 N N . GLU A 1 221 ? 31.086 8.499 -15.643 1.00 79.31 221 GLU A N 1
ATOM 1713 C CA . GLU A 1 221 ? 31.921 7.507 -14.947 1.00 79.31 221 GLU A CA 1
ATOM 1714 C C . GLU A 1 221 ? 31.350 7.127 -13.575 1.00 79.31 221 GLU A C 1
ATOM 1716 O O . GLU A 1 221 ? 31.264 5.944 -13.245 1.00 79.31 221 GLU A O 1
ATOM 1721 N N . SER A 1 222 ? 30.893 8.121 -12.809 1.00 81.38 222 SER A N 1
ATOM 1722 C CA . SER A 1 222 ? 30.259 7.911 -11.503 1.00 81.38 222 SER A CA 1
ATOM 1723 C C . SER A 1 222 ? 28.941 7.140 -11.637 1.00 81.38 222 SER A C 1
ATOM 1725 O O . SER A 1 222 ? 28.702 6.171 -10.911 1.00 81.38 222 SER A O 1
ATOM 1727 N N . GLY A 1 223 ? 28.117 7.507 -12.627 1.00 83.62 223 GLY A N 1
ATOM 1728 C CA . GLY A 1 223 ? 26.857 6.818 -12.903 1.00 83.62 223 GLY A CA 1
ATOM 1729 C C . GLY A 1 223 ? 27.047 5.368 -13.345 1.00 83.62 223 GLY A C 1
ATOM 1730 O O . GLY A 1 223 ? 26.289 4.497 -12.915 1.00 83.62 223 GLY A O 1
ATOM 1731 N N . ILE A 1 224 ? 28.080 5.083 -14.147 1.00 86.69 224 ILE A N 1
ATOM 1732 C CA . ILE A 1 224 ? 28.439 3.714 -14.537 1.00 86.69 224 ILE A CA 1
ATOM 1733 C C . ILE A 1 224 ? 28.840 2.902 -13.305 1.00 86.69 224 ILE A C 1
ATOM 1735 O O . ILE A 1 224 ? 28.297 1.820 -13.104 1.00 86.69 224 ILE A O 1
ATOM 1739 N N . GLU A 1 225 ? 29.745 3.396 -12.460 1.00 87.81 225 GLU A N 1
ATOM 1740 C CA . GLU A 1 225 ? 30.210 2.631 -11.297 1.00 87.81 225 GLU A CA 1
ATOM 1741 C C . GLU A 1 225 ? 29.078 2.350 -10.295 1.00 87.81 225 GLU A C 1
ATOM 1743 O O . GLU A 1 225 ? 28.915 1.216 -9.835 1.00 87.81 225 GLU A O 1
ATOM 1748 N N . ALA A 1 226 ? 28.221 3.341 -10.033 1.00 88.19 226 ALA A N 1
ATOM 1749 C CA . ALA A 1 226 ? 27.026 3.153 -9.214 1.00 88.19 226 ALA A CA 1
ATOM 1750 C C . ALA A 1 226 ? 26.084 2.094 -9.814 1.00 88.19 226 ALA A C 1
ATOM 1752 O O . ALA A 1 226 ? 25.619 1.192 -9.112 1.00 88.19 226 ALA A O 1
ATOM 1753 N N . LEU A 1 227 ? 25.836 2.162 -11.125 1.00 90.75 227 LEU A N 1
ATOM 1754 C CA . LEU A 1 227 ? 24.985 1.211 -11.837 1.00 90.75 227 LEU A CA 1
ATOM 1755 C C . LEU A 1 227 ? 25.540 -0.216 -11.790 1.00 90.75 227 LEU A C 1
ATOM 1757 O O . LEU A 1 227 ? 24.772 -1.158 -11.602 1.00 90.75 227 LEU A O 1
ATOM 1761 N N . ARG A 1 228 ? 26.859 -0.392 -11.906 1.00 91.56 228 ARG A N 1
ATOM 1762 C CA . ARG A 1 228 ? 27.516 -1.704 -11.801 1.00 91.56 228 ARG A CA 1
ATOM 1763 C C . ARG A 1 228 ? 27.228 -2.371 -10.466 1.00 91.56 228 ARG A C 1
ATOM 1765 O O . ARG A 1 228 ? 26.782 -3.517 -10.451 1.00 91.56 228 ARG A O 1
ATOM 1772 N N . GLY A 1 229 ? 27.397 -1.633 -9.368 1.00 91.75 229 GLY A N 1
ATOM 1773 C CA . GLY A 1 229 ? 27.078 -2.128 -8.030 1.00 91.75 229 GLY A CA 1
ATOM 1774 C C . GLY A 1 229 ? 25.610 -2.545 -7.889 1.00 91.75 229 GLY A C 1
ATOM 1775 O O . GLY A 1 229 ? 25.321 -3.573 -7.278 1.00 91.75 229 GLY A O 1
ATOM 1776 N N . LEU A 1 230 ? 24.683 -1.794 -8.495 1.00 93.50 230 LEU A N 1
ATOM 1777 C CA . LEU A 1 230 ? 23.254 -2.127 -8.498 1.00 93.50 230 LEU A CA 1
ATOM 1778 C C . LEU A 1 230 ? 22.944 -3.381 -9.332 1.00 93.50 230 LEU A C 1
ATOM 1780 O O . LEU A 1 230 ? 22.170 -4.229 -8.890 1.00 93.50 230 LEU A O 1
ATOM 1784 N N . ILE A 1 231 ? 23.555 -3.534 -10.511 1.00 92.56 231 ILE A N 1
ATOM 1785 C CA . ILE A 1 231 ? 23.385 -4.729 -11.354 1.00 92.56 231 ILE A CA 1
ATOM 1786 C C . ILE A 1 231 ? 23.899 -5.970 -10.626 1.00 92.56 231 ILE A C 1
ATOM 1788 O O . ILE A 1 231 ? 23.214 -6.992 -10.606 1.00 92.56 231 ILE A O 1
ATOM 1792 N N . ASP A 1 232 ? 25.075 -5.882 -10.005 1.00 91.31 232 ASP A N 1
ATOM 1793 C CA . ASP A 1 232 ? 25.689 -7.013 -9.311 1.00 91.31 232 ASP A CA 1
ATOM 1794 C C . ASP A 1 232 ? 24.835 -7.467 -8.114 1.00 91.31 232 ASP A C 1
ATOM 1796 O O . ASP A 1 232 ? 24.674 -8.669 -7.898 1.00 91.31 232 ASP A O 1
ATOM 1800 N N . GLN A 1 233 ? 24.197 -6.531 -7.399 1.00 92.50 233 GLN A N 1
ATOM 1801 C CA . GLN A 1 233 ? 23.206 -6.842 -6.359 1.00 92.50 233 GLN A CA 1
ATOM 1802 C C . GLN A 1 233 ? 21.942 -7.514 -6.916 1.00 92.50 233 GLN A C 1
ATOM 1804 O O . GLN A 1 233 ? 21.339 -8.342 -6.237 1.00 92.50 233 GLN A O 1
ATOM 1809 N N . ALA A 1 234 ? 21.534 -7.164 -8.138 1.00 92.94 234 ALA A N 1
ATOM 1810 C CA . ALA A 1 234 ? 20.310 -7.658 -8.766 1.00 92.94 234 ALA A CA 1
ATOM 1811 C C . ALA A 1 234 ? 20.459 -9.035 -9.431 1.00 92.94 234 ALA A C 1
ATOM 1813 O O . ALA A 1 234 ? 19.456 -9.594 -9.878 1.00 92.94 234 ALA A O 1
ATOM 1814 N N . ARG A 1 235 ? 21.680 -9.583 -9.534 1.00 90.75 235 ARG A N 1
ATOM 1815 C CA . ARG A 1 235 ? 21.954 -10.873 -10.194 1.00 90.75 235 ARG A CA 1
ATOM 1816 C C . ARG A 1 235 ? 21.112 -12.009 -9.608 1.00 90.75 235 ARG A C 1
ATOM 1818 O O . ARG A 1 235 ? 21.028 -12.189 -8.395 1.00 90.75 235 ARG A O 1
ATOM 1825 N N . GLY A 1 236 ? 20.475 -12.774 -10.494 1.00 88.31 236 GLY A N 1
ATOM 1826 C CA . GLY A 1 236 ? 19.499 -13.818 -10.166 1.00 88.31 236 GLY A CA 1
ATOM 1827 C C . GLY A 1 236 ? 18.135 -13.289 -9.706 1.00 88.31 236 GLY A C 1
ATOM 1828 O O . GLY A 1 236 ? 17.232 -14.082 -9.445 1.00 88.31 236 GLY A O 1
ATOM 1829 N N . GLY A 1 237 ? 17.987 -11.969 -9.569 1.00 93.44 237 GLY A N 1
ATOM 1830 C CA . GLY A 1 237 ? 16.819 -11.287 -9.024 1.00 93.44 237 GLY A CA 1
ATOM 1831 C C . GLY A 1 237 ? 16.105 -10.420 -10.052 1.00 93.44 237 GLY A C 1
ATOM 1832 O O . GLY A 1 237 ? 15.906 -10.813 -11.202 1.00 93.44 237 GLY A O 1
ATOM 1833 N N . THR A 1 238 ? 15.667 -9.234 -9.630 1.00 94.94 238 THR A N 1
ATOM 1834 C CA . THR A 1 238 ? 14.950 -8.283 -10.491 1.00 94.94 238 THR A CA 1
ATOM 1835 C C . THR A 1 238 ? 15.594 -6.906 -10.440 1.00 94.94 238 THR A C 1
ATOM 1837 O O . THR A 1 238 ? 15.770 -6.342 -9.361 1.00 94.94 238 THR A O 1
ATOM 1840 N N . LEU A 1 239 ? 15.897 -6.357 -11.616 1.00 95.44 239 LEU A N 1
ATOM 1841 C CA . LEU A 1 239 ? 16.395 -4.999 -11.802 1.00 95.44 239 LEU A CA 1
ATOM 1842 C C . LEU A 1 239 ? 15.256 -4.120 -12.332 1.00 95.44 239 LEU A C 1
ATOM 1844 O O . LEU A 1 239 ? 14.763 -4.347 -13.435 1.00 95.44 239 LEU A O 1
ATOM 1848 N N . MET A 1 240 ? 14.833 -3.133 -11.544 1.00 95.38 240 MET A N 1
ATOM 1849 C CA . MET A 1 240 ? 13.777 -2.175 -11.879 1.00 95.38 240 MET A CA 1
ATOM 1850 C C . MET A 1 240 ? 14.377 -0.832 -12.306 1.00 95.38 240 MET A C 1
ATOM 1852 O O . MET A 1 240 ? 15.099 -0.226 -11.523 1.00 95.38 240 MET A O 1
ATOM 1856 N N . ILE A 1 241 ? 14.043 -0.326 -13.491 1.00 94.00 241 ILE A N 1
ATOM 1857 C CA . ILE A 1 241 ? 14.443 1.007 -13.975 1.00 94.00 241 ILE A CA 1
ATOM 1858 C C . ILE A 1 241 ? 13.225 1.934 -13.923 1.00 94.00 241 ILE A C 1
ATOM 1860 O O . ILE A 1 241 ? 12.242 1.692 -14.620 1.00 94.00 241 ILE A O 1
ATOM 1864 N N . ASP A 1 242 ? 13.267 2.992 -13.111 1.00 90.75 242 ASP A N 1
ATOM 1865 C CA . ASP A 1 242 ? 12.088 3.836 -12.850 1.00 90.75 242 ASP A CA 1
ATOM 1866 C C . ASP A 1 242 ? 11.651 4.714 -14.036 1.00 90.75 242 ASP A C 1
ATOM 1868 O O . ASP A 1 242 ? 10.456 4.946 -14.218 1.00 90.75 242 ASP A O 1
ATOM 1872 N N . ASN A 1 243 ? 12.596 5.180 -14.854 1.00 89.06 243 ASN A N 1
ATOM 1873 C CA . ASN A 1 243 ? 12.317 5.972 -16.049 1.00 89.06 243 ASN A CA 1
ATOM 1874 C C . ASN A 1 243 ? 13.269 5.618 -17.201 1.00 89.06 243 ASN A C 1
ATOM 1876 O O . ASN A 1 243 ? 14.279 6.285 -17.428 1.00 89.06 243 ASN A O 1
ATOM 1880 N N . LEU A 1 244 ? 12.921 4.580 -17.964 1.00 89.06 244 LEU A N 1
ATOM 1881 C CA . LEU A 1 244 ? 13.733 4.077 -19.078 1.00 89.06 244 LEU A CA 1
ATOM 1882 C C . LEU A 1 244 ? 14.025 5.144 -20.136 1.00 89.06 244 LEU A C 1
ATOM 1884 O O . LEU A 1 244 ? 15.112 5.168 -20.699 1.00 89.06 244 LEU A O 1
ATOM 1888 N N . CYS A 1 245 ? 13.070 6.036 -20.405 1.00 83.38 245 CYS A N 1
ATOM 1889 C CA . CYS A 1 245 ? 13.224 7.052 -21.450 1.00 83.38 245 CYS A CA 1
ATOM 1890 C C . CYS A 1 245 ? 14.231 8.145 -21.067 1.00 83.38 245 CYS A C 1
ATOM 1892 O O . CYS A 1 245 ? 14.778 8.810 -21.945 1.00 83.38 245 CYS A O 1
ATOM 1894 N N . ALA A 1 246 ? 14.490 8.324 -19.769 1.00 84.62 246 ALA A N 1
ATOM 1895 C CA . ALA A 1 246 ? 15.522 9.225 -19.273 1.00 84.62 246 ALA A CA 1
ATOM 1896 C C . ALA A 1 246 ? 16.907 8.558 -19.184 1.00 84.62 246 ALA A C 1
ATOM 1898 O O . ALA A 1 246 ? 17.889 9.250 -18.922 1.00 84.62 246 ALA A O 1
ATOM 1899 N N . LEU A 1 247 ? 17.007 7.237 -19.387 1.00 86.19 247 LEU A N 1
ATOM 1900 C CA . LEU A 1 247 ? 18.260 6.502 -19.250 1.00 86.19 247 LEU A CA 1
ATOM 1901 C C . LEU A 1 247 ? 19.210 6.816 -20.426 1.00 86.19 247 LEU A C 1
ATOM 1903 O O . LEU A 1 247 ? 18.844 6.611 -21.586 1.00 86.19 247 LEU A O 1
ATOM 1907 N N . PRO A 1 248 ? 20.448 7.276 -20.170 1.00 85.88 248 PRO A N 1
ATOM 1908 C CA . PRO A 1 248 ? 21.453 7.441 -21.215 1.00 85.88 248 PRO A CA 1
ATOM 1909 C C . PRO A 1 248 ? 21.819 6.110 -21.889 1.00 85.88 248 PRO A C 1
ATOM 1911 O O . PRO A 1 248 ? 21.997 5.098 -21.211 1.00 85.88 248 PRO A O 1
ATOM 1914 N N . ASN A 1 249 ? 22.042 6.124 -23.209 1.00 84.44 249 ASN A N 1
ATOM 1915 C CA . ASN A 1 249 ? 22.406 4.919 -23.974 1.00 84.44 249 ASN A CA 1
ATOM 1916 C C . ASN A 1 249 ? 23.657 4.211 -23.424 1.00 84.44 249 ASN A C 1
ATOM 1918 O O . ASN A 1 249 ? 23.672 2.992 -23.349 1.00 84.44 249 ASN A O 1
ATOM 1922 N N . ALA A 1 250 ? 24.665 4.960 -22.963 1.00 85.56 250 ALA A N 1
ATOM 1923 C CA . ALA A 1 250 ? 25.873 4.375 -22.375 1.00 85.56 250 ALA A CA 1
ATOM 1924 C C . ALA A 1 250 ? 25.575 3.506 -21.135 1.00 85.56 250 ALA A C 1
ATOM 1926 O O . ALA A 1 250 ? 26.202 2.469 -20.938 1.00 85.56 250 ALA A O 1
ATOM 1927 N N . LEU A 1 251 ? 24.590 3.901 -20.318 1.00 88.81 251 LEU A N 1
ATOM 1928 C CA . LEU A 1 251 ? 24.162 3.125 -19.152 1.00 88.81 251 LEU A CA 1
ATOM 1929 C C . LEU A 1 251 ? 23.337 1.900 -19.561 1.00 88.81 251 LEU A C 1
ATOM 1931 O O . LEU A 1 251 ? 23.447 0.846 -18.940 1.00 88.81 251 LEU A O 1
ATOM 1935 N N . TRP A 1 252 ? 22.538 2.017 -20.624 1.00 88.75 252 TRP A N 1
ATOM 1936 C CA . TRP A 1 252 ? 21.839 0.874 -21.208 1.00 88.75 252 TRP A CA 1
ATOM 1937 C C . TRP A 1 252 ? 22.808 -0.186 -21.745 1.00 88.75 252 TRP A C 1
ATOM 1939 O O . TRP A 1 252 ? 22.649 -1.369 -21.445 1.00 88.75 252 TRP A O 1
ATOM 1949 N N . ASP A 1 253 ? 23.834 0.231 -22.487 1.00 87.62 253 ASP A N 1
ATOM 1950 C CA . ASP A 1 253 ? 24.842 -0.677 -23.039 1.00 87.62 253 ASP A CA 1
ATOM 1951 C C . ASP A 1 253 ? 25.597 -1.418 -21.921 1.00 87.62 253 ASP A C 1
ATOM 1953 O O . ASP A 1 253 ? 25.834 -2.625 -22.021 1.00 87.62 253 ASP A O 1
ATOM 1957 N N . GLU A 1 254 ? 25.894 -0.734 -20.810 1.00 89.50 254 GLU A N 1
ATOM 1958 C CA . GLU A 1 254 ? 26.481 -1.352 -19.615 1.00 89.50 254 GLU A CA 1
ATOM 1959 C C . GLU A 1 254 ? 25.540 -2.398 -18.987 1.00 89.50 254 GLU A C 1
ATOM 1961 O O . GLU A 1 254 ? 25.995 -3.491 -18.641 1.00 89.50 254 GLU A O 1
ATOM 1966 N N . ILE A 1 255 ? 24.231 -2.120 -18.892 1.00 89.69 255 ILE A N 1
ATOM 1967 C CA . ILE A 1 255 ? 23.232 -3.090 -18.403 1.00 89.69 255 ILE A CA 1
ATOM 1968 C C . ILE A 1 255 ? 23.223 -4.336 -19.283 1.00 89.69 255 ILE A C 1
ATOM 1970 O O . ILE A 1 255 ? 23.341 -5.449 -18.769 1.00 89.69 255 ILE A O 1
ATOM 1974 N N . VAL A 1 256 ? 23.106 -4.172 -20.601 1.00 88.50 256 VAL A N 1
ATOM 1975 C CA . VAL A 1 256 ? 23.040 -5.297 -21.546 1.00 88.50 256 VAL A CA 1
ATOM 1976 C C . VAL A 1 256 ? 24.316 -6.138 -21.489 1.00 88.50 256 VAL A C 1
ATOM 1978 O O . VAL A 1 256 ? 24.237 -7.367 -21.440 1.00 88.50 256 VAL A O 1
ATOM 1981 N N . SER A 1 257 ? 25.480 -5.486 -21.445 1.00 88.19 257 SER A N 1
ATOM 1982 C CA . SER A 1 257 ? 26.784 -6.148 -21.361 1.00 88.19 257 SER A CA 1
ATOM 1983 C C . SER A 1 257 ? 26.928 -6.973 -20.075 1.00 88.19 257 SER A C 1
ATOM 1985 O O . SER A 1 257 ? 27.251 -8.160 -20.123 1.00 88.19 257 SER A O 1
ATOM 1987 N N . ARG A 1 258 ? 26.617 -6.387 -18.910 1.00 87.75 258 ARG A N 1
ATOM 1988 C CA . ARG A 1 258 ? 26.842 -7.032 -17.602 1.00 87.75 258 ARG A CA 1
ATOM 1989 C C . ARG A 1 258 ? 25.856 -8.116 -17.218 1.00 87.75 258 ARG A C 1
ATOM 1991 O O . ARG A 1 258 ? 26.160 -8.924 -16.341 1.00 87.75 258 ARG A O 1
ATOM 1998 N N . THR A 1 259 ? 24.682 -8.098 -17.824 1.00 83.88 259 THR A N 1
ATOM 1999 C CA . THR A 1 259 ? 23.615 -9.066 -17.559 1.00 83.88 259 THR A CA 1
ATOM 2000 C C . THR A 1 259 ? 23.630 -10.230 -18.552 1.00 83.88 259 THR A C 1
ATOM 2002 O O . THR A 1 259 ? 22.673 -11.000 -18.582 1.00 83.88 259 THR A O 1
ATOM 2005 N N . GLU A 1 260 ? 24.689 -10.349 -19.368 1.00 82.88 260 GLU A N 1
ATOM 2006 C CA . GLU A 1 260 ? 24.823 -11.339 -20.447 1.00 82.88 260 GLU A CA 1
ATOM 2007 C C . GLU A 1 260 ? 23.592 -11.330 -21.364 1.00 82.88 260 GLU A C 1
ATOM 2009 O O . GLU A 1 260 ? 22.902 -12.338 -21.540 1.00 82.88 260 GLU A O 1
ATOM 2014 N N . GLY A 1 261 ? 23.264 -10.147 -21.896 1.00 77.50 261 GLY A N 1
ATOM 2015 C CA . GLY A 1 261 ? 22.082 -9.965 -22.734 1.00 77.50 261 GLY A CA 1
ATOM 2016 C C . GLY A 1 261 ? 20.769 -10.085 -21.958 1.00 77.50 261 GLY A C 1
ATOM 2017 O O . GLY A 1 261 ? 19.801 -10.610 -22.501 1.00 77.50 261 GLY A O 1
ATOM 2018 N N . LEU A 1 262 ? 20.730 -9.587 -20.714 1.00 81.12 262 LEU A N 1
ATOM 2019 C CA . LEU A 1 262 ? 19.572 -9.605 -19.806 1.00 81.12 262 LEU A CA 1
ATOM 2020 C C . LEU A 1 262 ? 19.198 -10.994 -19.254 1.00 81.12 262 LEU A C 1
ATOM 2022 O O . LEU A 1 262 ? 18.142 -11.142 -18.652 1.00 81.12 262 LEU A O 1
ATOM 2026 N N . SER A 1 263 ? 20.039 -12.014 -19.428 1.00 81.06 263 SER A N 1
ATOM 2027 C CA . SER A 1 263 ? 19.747 -13.379 -18.964 1.00 81.06 263 SER A CA 1
ATOM 2028 C C . SER A 1 263 ? 19.994 -13.584 -17.464 1.00 81.06 263 SER A C 1
ATOM 2030 O O . SER A 1 263 ? 19.364 -14.440 -16.845 1.00 81.06 263 SER A O 1
ATOM 2032 N N . GLN A 1 264 ? 20.878 -12.784 -16.858 1.00 85.75 264 GLN A N 1
ATOM 2033 C CA . GLN A 1 264 ? 21.232 -12.905 -15.437 1.00 85.75 264 GLN A CA 1
ATOM 2034 C C . GLN A 1 264 ? 20.293 -12.160 -14.484 1.00 85.75 264 GLN A C 1
ATOM 2036 O O . GLN A 1 264 ? 20.387 -12.344 -13.270 1.00 85.75 264 GLN A O 1
ATOM 2041 N N . VAL A 1 265 ? 19.416 -11.296 -14.997 1.00 91.06 265 VAL A N 1
ATOM 2042 C CA . VAL A 1 265 ? 18.467 -10.519 -14.192 1.00 91.06 265 VAL A CA 1
ATOM 2043 C C . VAL A 1 265 ? 17.124 -10.471 -14.892 1.00 91.06 265 VAL A C 1
ATOM 2045 O O . VAL A 1 265 ? 17.056 -10.289 -16.103 1.00 91.06 265 VAL A O 1
ATOM 2048 N N . ARG A 1 266 ? 16.035 -10.532 -14.130 1.00 92.94 266 ARG A N 1
ATOM 2049 C CA . ARG A 1 266 ? 14.738 -10.141 -14.671 1.00 92.94 266 ARG A CA 1
ATOM 2050 C C . ARG A 1 266 ? 14.691 -8.621 -14.784 1.00 92.94 266 ARG A C 1
ATOM 2052 O O . ARG A 1 266 ? 14.819 -7.927 -13.775 1.00 92.94 266 ARG A O 1
ATOM 2059 N N . LEU A 1 267 ? 14.472 -8.103 -15.986 1.00 93.25 267 LEU A N 1
ATOM 2060 C CA . LEU A 1 267 ? 14.398 -6.663 -16.215 1.00 93.25 267 LEU A CA 1
ATOM 2061 C C . LEU A 1 267 ? 12.952 -6.161 -16.122 1.00 93.25 267 LEU A C 1
ATOM 2063 O O . LEU A 1 267 ? 12.060 -6.660 -16.805 1.00 93.25 267 LEU A O 1
ATOM 2067 N N . VAL A 1 268 ? 12.723 -5.135 -15.310 1.00 95.12 268 VAL A N 1
ATOM 2068 C CA . VAL A 1 268 ? 11.471 -4.374 -15.298 1.00 95.12 268 VAL A CA 1
ATOM 2069 C C . VAL A 1 268 ? 11.816 -2.910 -15.516 1.00 95.12 268 VAL A C 1
ATOM 2071 O O . VAL A 1 268 ? 12.790 -2.404 -14.967 1.00 95.12 268 VAL A O 1
ATOM 2074 N N . ALA A 1 269 ? 11.050 -2.218 -16.344 1.00 94.12 269 ALA A N 1
ATOM 2075 C CA . ALA A 1 269 ? 11.274 -0.809 -16.614 1.00 94.12 269 ALA A CA 1
ATOM 2076 C C . ALA A 1 269 ? 9.959 -0.043 -16.609 1.00 94.12 269 ALA A C 1
ATOM 2078 O O . ALA A 1 269 ? 8.913 -0.611 -16.907 1.00 94.12 269 ALA A O 1
ATOM 2079 N N . ALA A 1 270 ? 10.009 1.245 -16.297 1.00 93.25 270 ALA A N 1
ATOM 2080 C CA . ALA A 1 270 ? 8.846 2.112 -16.316 1.00 93.25 270 ALA A CA 1
ATOM 2081 C C . ALA A 1 270 ? 9.105 3.432 -17.037 1.00 93.25 270 ALA A C 1
ATOM 2083 O O . ALA A 1 270 ? 10.245 3.797 -17.336 1.00 93.25 270 ALA A O 1
ATOM 2084 N N . GLY A 1 271 ? 8.018 4.132 -17.349 1.00 88.81 271 GLY A N 1
ATOM 2085 C CA . GLY A 1 271 ? 8.039 5.490 -17.879 1.00 88.81 271 GLY A CA 1
ATOM 2086 C C . GLY A 1 271 ? 6.939 5.748 -18.903 1.00 88.81 271 GLY A C 1
ATOM 2087 O O . GLY A 1 271 ? 6.058 4.915 -19.136 1.00 88.81 271 GLY A O 1
ATOM 2088 N N . ARG A 1 272 ? 7.017 6.914 -19.551 1.00 81.88 272 ARG A N 1
ATOM 2089 C CA . ARG A 1 272 ? 6.157 7.274 -20.680 1.00 81.88 272 ARG A CA 1
ATOM 2090 C C . ARG A 1 272 ? 6.930 7.171 -21.996 1.00 81.88 272 ARG A C 1
ATOM 2092 O O . ARG A 1 272 ? 7.949 7.839 -22.133 1.00 81.88 272 ARG A O 1
ATOM 2099 N N . PRO A 1 273 ? 6.426 6.434 -22.996 1.00 63.16 273 PRO A N 1
ATOM 2100 C CA . PRO A 1 273 ? 7.102 6.293 -24.287 1.00 63.16 273 PRO A CA 1
ATOM 2101 C C . PRO A 1 273 ? 7.182 7.595 -25.114 1.00 63.16 273 PRO A C 1
ATOM 2103 O O . PRO A 1 273 ? 7.883 7.629 -26.119 1.00 63.16 273 PRO A O 1
ATOM 2106 N N . GLU A 1 274 ? 6.494 8.673 -24.716 1.00 60.31 274 GLU A N 1
ATOM 2107 C CA . GLU A 1 274 ? 6.364 9.913 -25.506 1.00 60.31 274 GLU A CA 1
ATOM 2108 C C . GLU A 1 274 ? 7.510 10.931 -25.317 1.00 60.31 274 GLU A C 1
ATOM 2110 O O . GLU A 1 274 ? 7.602 11.913 -26.053 1.00 60.31 274 GLU A O 1
ATOM 2115 N N . SER A 1 275 ? 8.430 10.720 -24.372 1.00 51.84 275 SER A N 1
ATOM 2116 C CA . SER A 1 275 ? 9.524 11.663 -24.095 1.00 51.84 275 SER A CA 1
ATOM 2117 C C . SER A 1 275 ? 10.788 11.405 -24.940 1.00 51.84 275 SER A C 1
ATOM 2119 O O . SER A 1 275 ? 11.737 10.771 -24.497 1.00 51.84 275 SER A O 1
ATOM 2121 N N . GLY A 1 276 ? 10.825 11.953 -26.159 1.00 50.09 276 GLY A N 1
ATOM 2122 C CA . GLY A 1 276 ? 11.985 12.707 -26.674 1.00 50.09 276 GLY A CA 1
ATOM 2123 C C . GLY A 1 276 ? 13.315 12.030 -27.071 1.00 50.09 276 GLY A C 1
ATOM 2124 O O . GLY A 1 276 ? 14.196 12.756 -27.530 1.00 50.09 276 GLY A O 1
ATOM 2125 N N . ARG A 1 277 ? 13.516 10.709 -26.984 1.00 53.50 277 ARG A N 1
ATOM 2126 C CA . ARG A 1 277 ? 14.672 10.012 -27.612 1.00 53.50 277 ARG A CA 1
ATOM 2127 C C . ARG A 1 277 ? 14.283 8.617 -28.058 1.00 53.50 277 ARG A C 1
ATOM 2129 O O . ARG A 1 277 ? 13.560 7.973 -27.319 1.00 53.50 277 ARG A O 1
ATOM 2136 N N . SER A 1 278 ? 14.776 8.183 -29.227 1.00 53.22 278 SER A N 1
ATOM 2137 C CA . SER A 1 278 ? 14.399 6.971 -29.988 1.00 53.22 278 SER A CA 1
ATOM 2138 C C . SER A 1 278 ? 13.987 5.770 -29.114 1.00 53.22 278 SER A C 1
ATOM 2140 O O . SER A 1 278 ? 14.803 4.870 -28.885 1.00 53.22 278 SER A O 1
ATOM 2142 N N . PRO A 1 279 ? 12.713 5.719 -28.663 1.00 59.44 279 PRO A N 1
ATOM 2143 C CA . PRO A 1 279 ? 12.254 4.741 -27.683 1.00 59.44 279 PRO A CA 1
ATOM 2144 C C . PRO A 1 279 ? 12.270 3.341 -28.286 1.00 59.44 279 PRO A C 1
ATOM 2146 O O . PRO A 1 279 ? 12.468 2.360 -27.587 1.00 59.44 279 PRO A O 1
ATOM 2149 N N . GLU A 1 280 ? 12.117 3.236 -29.608 1.00 63.41 280 GLU A N 1
ATOM 2150 C CA . GLU A 1 280 ? 11.971 1.970 -30.324 1.00 63.41 280 GLU A CA 1
ATOM 2151 C C . GLU A 1 280 ? 13.114 0.977 -30.090 1.00 63.41 280 GLU A C 1
ATOM 2153 O O . GLU A 1 280 ? 12.851 -0.223 -30.002 1.00 63.41 280 GLU A O 1
ATOM 2158 N N . GLN A 1 281 ? 14.359 1.453 -29.969 1.00 69.06 281 GLN A N 1
ATOM 2159 C CA . GLN A 1 281 ? 15.509 0.575 -29.736 1.00 69.06 281 GLN A CA 1
ATOM 2160 C C . GLN A 1 281 ? 15.539 0.056 -28.292 1.00 69.06 281 GLN A C 1
ATOM 2162 O O . GLN A 1 281 ? 15.663 -1.152 -28.092 1.00 69.06 281 GLN A O 1
ATOM 2167 N N . LEU A 1 282 ? 15.340 0.934 -27.302 1.00 77.44 282 LEU A N 1
ATOM 2168 C CA . LEU A 1 282 ? 15.307 0.573 -25.876 1.00 77.44 282 LEU A CA 1
ATOM 2169 C C . LEU A 1 282 ? 14.056 -0.229 -25.497 1.00 77.44 282 LEU A C 1
ATOM 2171 O O . LEU A 1 282 ? 14.097 -1.068 -24.606 1.00 77.44 282 LEU A O 1
ATOM 2175 N N . MET A 1 283 ? 12.938 0.002 -26.186 1.00 79.62 283 MET A N 1
ATOM 2176 C CA . MET A 1 283 ? 11.656 -0.658 -25.929 1.00 79.62 283 MET A CA 1
ATOM 2177 C C . MET A 1 283 ? 11.587 -2.072 -26.506 1.00 79.62 283 MET A C 1
ATOM 2179 O O . MET A 1 283 ? 10.722 -2.850 -26.105 1.00 79.62 283 MET A O 1
ATOM 2183 N N . ARG A 1 284 ? 12.464 -2.424 -27.457 1.00 82.38 284 ARG A N 1
ATOM 2184 C CA . ARG A 1 284 ? 12.417 -3.711 -28.167 1.00 82.38 284 ARG A CA 1
ATOM 2185 C C . ARG A 1 284 ? 12.373 -4.931 -27.229 1.00 82.38 284 ARG A C 1
ATOM 2187 O O . ARG A 1 284 ? 11.544 -5.797 -27.509 1.00 82.38 284 ARG A O 1
ATOM 2194 N N . PRO A 1 285 ? 13.168 -5.013 -26.141 1.00 84.50 285 PRO A N 1
ATOM 2195 C CA . PRO A 1 285 ? 13.125 -6.148 -25.215 1.00 84.50 285 PRO A CA 1
ATOM 2196 C C . PRO A 1 285 ? 11.804 -6.274 -24.450 1.00 84.50 285 PRO A C 1
ATOM 2198 O O . PRO A 1 285 ? 11.450 -7.368 -24.035 1.00 84.50 285 PRO A O 1
ATOM 2201 N N . PHE A 1 286 ? 11.068 -5.174 -24.281 1.00 87.88 286 PHE A N 1
ATOM 2202 C CA . PHE A 1 286 ? 9.876 -5.123 -23.435 1.00 87.88 286 PHE A CA 1
ATOM 2203 C C . PHE A 1 286 ? 8.551 -5.268 -24.188 1.00 87.88 286 PHE A C 1
ATOM 2205 O O . PHE A 1 286 ? 7.498 -5.390 -23.569 1.00 87.88 286 PHE A O 1
ATOM 2212 N N . ARG A 1 287 ? 8.575 -5.261 -25.527 1.00 81.06 287 ARG A N 1
ATOM 2213 C CA . ARG A 1 287 ? 7.369 -5.411 -26.363 1.00 81.06 287 ARG A CA 1
ATOM 2214 C C . ARG A 1 287 ? 6.473 -6.607 -26.002 1.00 81.06 287 ARG A C 1
ATOM 2216 O O . ARG A 1 287 ? 5.265 -6.455 -26.171 1.00 81.06 287 ARG A O 1
ATOM 2223 N N . PRO A 1 288 ? 6.993 -7.765 -25.546 1.00 85.19 288 PRO A N 1
ATOM 2224 C CA . PRO A 1 288 ? 6.137 -8.893 -25.185 1.00 85.19 288 PRO A CA 1
ATOM 2225 C C . PRO A 1 288 ? 5.205 -8.617 -23.997 1.00 85.19 288 PRO A C 1
ATOM 2227 O O . PRO A 1 288 ? 4.102 -9.157 -23.973 1.00 85.19 288 PRO A O 1
ATOM 2230 N N . LEU A 1 289 ? 5.624 -7.792 -23.029 1.00 91.75 289 LEU A N 1
ATOM 2231 C CA . LEU A 1 289 ? 4.886 -7.546 -21.788 1.00 91.75 289 LEU A CA 1
ATOM 2232 C C . LEU A 1 289 ? 4.823 -6.046 -21.473 1.00 91.75 289 LEU A C 1
ATOM 2234 O O . LEU A 1 289 ? 5.732 -5.478 -20.866 1.00 91.75 289 LEU A O 1
ATOM 2238 N N . LEU A 1 290 ? 3.705 -5.421 -21.850 1.00 93.56 290 LEU A N 1
ATOM 2239 C CA . LEU A 1 290 ? 3.342 -4.064 -21.444 1.00 93.56 290 LEU A CA 1
ATOM 2240 C C . LEU A 1 290 ? 2.226 -4.109 -20.398 1.00 93.56 290 LEU A C 1
ATOM 2242 O O . LEU A 1 290 ? 1.181 -4.705 -20.642 1.00 93.56 290 LEU A O 1
ATOM 2246 N N . LEU A 1 291 ? 2.435 -3.432 -19.272 1.00 95.38 291 LEU A N 1
ATOM 2247 C CA . LEU A 1 291 ? 1.424 -3.175 -18.249 1.00 95.38 291 LEU A CA 1
ATOM 2248 C C . LEU A 1 291 ? 1.173 -1.670 -18.168 1.00 95.38 291 LEU A C 1
ATOM 2250 O O . LEU A 1 291 ? 2.120 -0.889 -18.211 1.00 95.38 291 LEU A O 1
ATOM 2254 N N . GLU A 1 292 ? -0.082 -1.252 -18.030 1.00 94.75 292 GLU A N 1
ATOM 2255 C CA . GLU A 1 292 ? -0.447 0.162 -17.905 1.00 94.75 292 GLU A CA 1
ATOM 2256 C C . GLU A 1 292 ? -1.121 0.426 -16.561 1.00 94.75 292 GLU A C 1
ATOM 2258 O O . GLU A 1 292 ? -2.175 -0.133 -16.258 1.00 94.75 292 GLU A O 1
ATOM 2263 N N . ILE A 1 293 ? -0.506 1.288 -15.748 1.00 94.19 293 ILE A N 1
ATOM 2264 C CA . ILE A 1 293 ? -1.107 1.746 -14.499 1.00 94.19 293 ILE A CA 1
ATOM 2265 C C . ILE A 1 293 ? -2.151 2.812 -14.832 1.00 94.19 293 ILE A C 1
ATOM 2267 O O . ILE A 1 293 ? -1.784 3.852 -15.383 1.00 94.19 293 ILE A O 1
ATOM 2271 N N . PRO A 1 294 ? -3.442 2.604 -14.500 1.00 92.88 294 PRO A N 1
ATOM 2272 C CA . PRO A 1 294 ? -4.455 3.613 -14.753 1.00 92.88 294 PRO A CA 1
ATOM 2273 C C . PRO A 1 294 ? -4.154 4.859 -13.919 1.00 92.88 294 PRO A C 1
ATOM 2275 O O . PRO A 1 294 ? -3.958 4.785 -12.698 1.00 92.88 294 PRO A O 1
ATOM 2278 N N . GLY A 1 295 ? -4.162 6.023 -14.566 1.00 90.50 295 GLY A N 1
ATOM 2279 C CA . GLY A 1 295 ? -3.999 7.295 -13.876 1.00 90.50 295 GLY A CA 1
ATOM 2280 C C . GLY A 1 295 ? -5.114 7.512 -12.852 1.00 90.50 295 GLY A C 1
ATOM 2281 O O . GLY A 1 295 ? -6.211 6.959 -12.962 1.00 90.50 295 GLY A O 1
ATOM 2282 N N . LEU A 1 296 ? -4.873 8.361 -11.852 1.00 89.56 296 LEU A N 1
ATOM 2283 C CA . LEU A 1 296 ? -5.850 8.616 -10.783 1.00 89.56 296 LEU A CA 1
ATOM 2284 C C . LEU A 1 296 ? -7.224 9.065 -11.317 1.00 89.56 296 LEU A C 1
ATOM 2286 O O . LEU A 1 296 ? -8.259 8.748 -10.731 1.00 89.56 296 LEU A O 1
ATOM 2290 N N . ARG A 1 297 ? -7.253 9.762 -12.461 1.00 87.00 297 ARG A N 1
ATOM 2291 C CA . ARG A 1 297 ? -8.491 10.225 -13.111 1.00 87.00 297 ARG A CA 1
ATOM 2292 C C . ARG A 1 297 ? -9.361 9.081 -13.627 1.00 87.00 297 ARG A C 1
ATOM 2294 O O . ARG A 1 297 ? -10.583 9.200 -13.558 1.00 87.00 297 ARG A O 1
ATOM 2301 N N . ASP A 1 298 ? -8.747 7.999 -14.087 1.00 87.31 298 ASP A N 1
ATOM 2302 C CA . ASP A 1 298 ? -9.446 6.836 -14.639 1.00 87.31 298 ASP A CA 1
ATOM 2303 C C . ASP A 1 298 ? -9.941 5.894 -13.534 1.00 87.31 298 ASP A C 1
ATOM 2305 O O . ASP A 1 298 ? -10.854 5.097 -13.744 1.00 87.31 298 ASP A O 1
ATOM 2309 N N . ARG A 1 299 ? -9.406 6.049 -12.315 1.00 90.50 299 ARG A N 1
ATOM 2310 C CA . ARG A 1 299 ? -9.830 5.326 -11.109 1.00 90.50 299 ARG A CA 1
ATOM 2311 C C . ARG A 1 299 ? -10.257 6.240 -9.961 1.00 90.50 299 ARG A C 1
ATOM 2313 O O . ARG A 1 299 ? -9.946 5.996 -8.801 1.00 90.50 299 ARG A O 1
ATOM 2320 N N . ARG A 1 300 ? -11.053 7.271 -10.262 1.00 87.00 300 ARG A N 1
ATOM 2321 C CA . ARG A 1 300 ? -11.605 8.205 -9.254 1.00 87.00 300 ARG A CA 1
ATOM 2322 C C . ARG A 1 300 ? -12.313 7.524 -8.080 1.00 87.00 300 ARG A C 1
ATOM 2324 O O . ARG A 1 300 ? -12.260 8.039 -6.968 1.00 87.00 300 ARG A O 1
ATOM 2331 N N . GLY A 1 301 ? -12.949 6.376 -8.322 1.00 86.00 301 GLY A N 1
ATOM 2332 C CA . GLY A 1 301 ? -13.598 5.579 -7.277 1.00 86.00 301 GLY A CA 1
ATOM 2333 C C . GLY A 1 301 ? -12.636 5.038 -6.211 1.00 86.00 301 GLY A C 1
ATOM 2334 O O . GLY A 1 301 ? -13.080 4.741 -5.109 1.00 86.00 301 GLY A O 1
ATOM 2335 N N . ASP A 1 302 ? -11.333 4.968 -6.502 1.00 90.94 302 ASP A N 1
ATOM 2336 C CA . ASP A 1 302 ? -10.310 4.488 -5.566 1.00 90.94 302 ASP A CA 1
ATOM 2337 C C . ASP A 1 302 ? -9.768 5.601 -4.653 1.00 90.94 302 ASP A C 1
ATOM 2339 O O . ASP A 1 302 ? -9.153 5.324 -3.623 1.00 90.94 302 ASP A O 1
ATOM 2343 N N . ILE A 1 303 ? -10.017 6.873 -4.981 1.00 89.56 303 ILE A N 1
ATOM 2344 C CA . ILE A 1 303 ? -9.467 8.018 -4.241 1.00 89.56 303 ILE A CA 1
ATOM 2345 C C . ILE A 1 303 ? -9.932 8.055 -2.777 1.00 89.56 303 ILE A C 1
ATOM 2347 O O . ILE A 1 303 ? -9.077 8.277 -1.920 1.00 89.56 303 ILE A O 1
ATOM 2351 N N . PRO A 1 304 ? -11.206 7.782 -2.423 1.00 89.75 304 PRO A N 1
ATOM 2352 C CA . PRO A 1 304 ?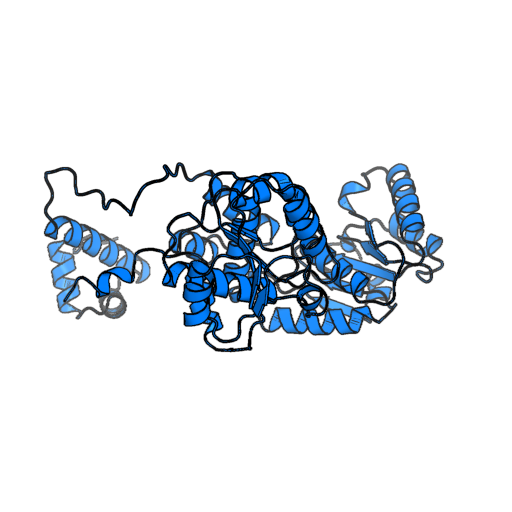 -11.604 7.714 -1.016 1.00 89.75 304 PRO A CA 1
ATOM 2353 C C . PRO A 1 304 ? -10.826 6.652 -0.217 1.00 89.75 304 PRO A C 1
ATOM 2355 O O . PRO A 1 304 ? -10.488 6.887 0.944 1.00 89.75 304 PRO A O 1
ATOM 2358 N N . LEU A 1 305 ? -10.464 5.519 -0.841 1.00 91.62 305 LEU A N 1
ATOM 2359 C CA . LEU A 1 305 ? -9.642 4.479 -0.202 1.00 91.62 305 LEU A CA 1
ATOM 2360 C C . LEU A 1 305 ? -8.230 5.013 0.057 1.00 91.62 305 LEU A C 1
ATOM 2362 O O . LEU A 1 305 ? -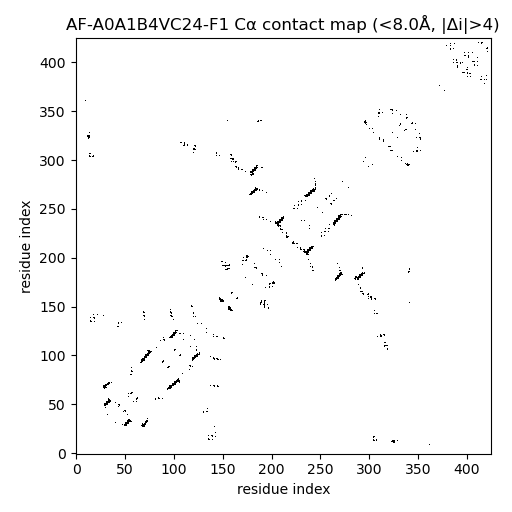7.698 4.854 1.154 1.00 91.62 305 LEU A O 1
ATOM 2366 N N . MET A 1 306 ? -7.638 5.687 -0.931 1.00 92.12 306 MET A N 1
ATOM 2367 C CA . MET A 1 306 ? -6.309 6.295 -0.814 1.00 92.12 306 MET A CA 1
ATOM 2368 C C . MET A 1 306 ? -6.279 7.410 0.240 1.00 92.12 306 MET A C 1
ATOM 2370 O O . MET A 1 306 ? -5.342 7.485 1.034 1.00 92.12 306 MET A O 1
ATOM 2374 N N . VAL A 1 307 ? -7.326 8.240 0.304 1.00 92.19 307 VAL A N 1
ATOM 2375 C CA . VAL A 1 307 ? -7.498 9.264 1.345 1.00 92.19 307 VAL A CA 1
ATOM 2376 C C . VAL A 1 307 ? -7.532 8.621 2.725 1.00 92.19 307 VAL A C 1
ATOM 2378 O O . VAL A 1 307 ? -6.819 9.070 3.627 1.00 92.19 307 VAL A O 1
ATOM 2381 N N . HIS A 1 308 ? -8.308 7.548 2.888 1.00 92.69 308 HIS A N 1
ATOM 2382 C CA . HIS A 1 308 ? -8.363 6.810 4.142 1.00 92.69 308 HIS A CA 1
ATOM 2383 C C . HIS A 1 308 ? -6.982 6.240 4.505 1.00 92.69 308 HIS A C 1
ATOM 2385 O O . HIS A 1 308 ? -6.490 6.501 5.602 1.00 92.69 308 HIS A O 1
ATOM 2391 N N . PHE A 1 309 ? -6.304 5.569 3.569 1.00 93.69 309 PHE A N 1
ATOM 2392 C CA . PHE A 1 309 ? -4.962 5.020 3.780 1.00 93.69 309 PHE A CA 1
ATOM 2393 C C . PHE A 1 309 ? -3.962 6.075 4.261 1.00 93.69 309 PHE A C 1
ATOM 2395 O O . PHE A 1 309 ? -3.335 5.909 5.307 1.00 93.69 309 PHE A O 1
ATOM 2402 N N . PHE A 1 310 ? -3.823 7.183 3.528 1.00 92.50 310 PHE A N 1
ATOM 2403 C CA . PHE A 1 310 ? -2.869 8.235 3.878 1.00 92.50 310 PHE A CA 1
ATOM 2404 C C . PHE A 1 310 ? -3.246 8.957 5.177 1.00 92.50 310 PHE A C 1
ATOM 2406 O O . PHE A 1 310 ? -2.355 9.372 5.914 1.00 92.50 310 PHE A O 1
ATOM 2413 N N . THR A 1 311 ? -4.537 9.048 5.508 1.00 93.25 311 THR A N 1
ATOM 2414 C CA . THR A 1 311 ? -4.991 9.561 6.810 1.00 93.25 311 THR A CA 1
ATOM 2415 C C . THR A 1 311 ? -4.545 8.649 7.956 1.00 93.25 311 THR A C 1
ATOM 2417 O O . THR A 1 311 ? -4.039 9.137 8.965 1.00 93.25 311 THR A O 1
ATOM 2420 N N . LEU A 1 312 ? -4.666 7.326 7.803 1.00 93.19 312 LEU A N 1
ATOM 2421 C CA . LEU A 1 312 ? -4.183 6.373 8.808 1.00 93.19 312 LEU A CA 1
ATOM 2422 C C . LEU A 1 312 ? -2.655 6.406 8.936 1.00 93.19 312 LEU A C 1
ATOM 2424 O O . LEU A 1 312 ? -2.137 6.418 10.049 1.00 93.19 312 LEU A O 1
ATOM 2428 N N . GLN A 1 313 ? -1.928 6.514 7.820 1.00 91.69 313 GLN A N 1
ATOM 2429 C CA . GLN A 1 313 ? -0.468 6.680 7.826 1.00 91.69 313 GLN A CA 1
ATOM 2430 C C . GLN A 1 313 ? -0.035 7.956 8.554 1.00 91.69 313 GLN A C 1
ATOM 2432 O O . GLN A 1 313 ? 0.915 7.933 9.336 1.00 91.69 313 GLN A O 1
ATOM 2437 N N . PHE A 1 314 ? -0.745 9.063 8.332 1.00 91.81 314 PHE A N 1
ATOM 2438 C CA . PHE A 1 314 ? -0.522 10.306 9.060 1.00 91.81 314 PHE A CA 1
ATOM 2439 C C . PHE A 1 314 ? -0.794 10.129 10.561 1.00 91.81 314 PHE A C 1
ATOM 2441 O O . PHE A 1 314 ? 0.023 10.516 11.396 1.00 91.81 314 PHE A O 1
ATOM 2448 N N . ASN A 1 315 ? -1.910 9.490 10.918 1.00 91.38 315 ASN A N 1
ATOM 2449 C CA . ASN A 1 315 ? -2.285 9.253 12.311 1.00 91.38 315 ASN A CA 1
ATOM 2450 C C . ASN A 1 315 ? -1.338 8.295 13.036 1.00 91.38 315 ASN A C 1
ATOM 2452 O O . ASN A 1 315 ? -1.154 8.442 14.234 1.00 91.38 315 ASN A O 1
ATOM 2456 N N . LEU A 1 316 ? -0.687 7.367 12.337 1.00 90.94 316 LEU A N 1
ATOM 2457 C CA . LEU A 1 316 ? 0.351 6.514 12.920 1.00 90.94 316 LEU A CA 1
ATOM 2458 C C . LEU A 1 316 ? 1.610 7.316 13.308 1.00 90.94 316 LEU A C 1
ATOM 2460 O O . LEU A 1 316 ? 2.347 6.946 14.221 1.00 90.94 316 LEU A O 1
ATOM 2464 N N . GLN A 1 317 ? 1.853 8.438 12.625 1.00 88.62 317 GLN A N 1
ATOM 2465 C CA . GLN A 1 317 ? 2.966 9.357 12.889 1.00 88.62 317 GLN A CA 1
ATOM 2466 C C . GLN A 1 317 ? 2.603 10.460 13.895 1.00 88.62 317 GLN A C 1
ATOM 2468 O O . GLN A 1 317 ? 3.492 11.139 14.409 1.00 88.62 317 GLN A O 1
ATOM 2473 N N . SER A 1 318 ? 1.314 10.638 14.192 1.00 84.75 318 SER A N 1
ATOM 2474 C CA . SER A 1 318 ? 0.789 11.680 15.074 1.00 84.75 318 SER A CA 1
ATOM 2475 C C . SER A 1 318 ? 0.224 11.085 16.363 1.00 84.75 318 SER A C 1
ATOM 2477 O O . SER A 1 318 ? -0.461 10.072 16.363 1.00 84.75 318 SER A O 1
ATOM 2479 N N . ARG A 1 319 ? 0.417 11.766 17.495 1.00 78.62 319 ARG A N 1
ATOM 2480 C CA . ARG A 1 319 ? -0.284 11.403 18.743 1.00 78.62 319 ARG A CA 1
ATOM 2481 C C . ARG A 1 319 ? -1.735 11.873 18.773 1.00 78.62 319 ARG A C 1
ATOM 2483 O O . ARG A 1 319 ? -2.518 11.416 19.599 1.00 78.62 319 ARG A O 1
ATOM 2490 N N . THR A 1 320 ? -2.098 12.806 17.900 1.00 81.19 320 THR A N 1
ATOM 2491 C CA . THR A 1 320 ? -3.467 13.314 17.801 1.00 81.19 320 THR A CA 1
ATOM 2492 C C . THR A 1 320 ? -4.078 12.818 16.497 1.00 81.19 320 THR A C 1
ATOM 2494 O O . THR A 1 320 ? -3.600 13.206 15.427 1.00 81.19 320 THR A O 1
ATOM 2497 N N . PRO A 1 321 ? -5.094 11.938 16.554 1.00 82.25 321 PRO A N 1
ATOM 2498 C CA . PRO A 1 321 ? -5.729 11.454 15.344 1.00 82.25 321 PRO A CA 1
ATOM 2499 C C . PRO A 1 321 ? -6.500 12.598 14.684 1.00 82.25 321 PRO A C 1
ATOM 2501 O O . PRO A 1 321 ? -7.280 13.299 15.330 1.00 82.25 321 PRO A O 1
ATOM 2504 N N . ARG A 1 322 ? -6.280 12.777 13.386 1.00 87.94 322 ARG A N 1
ATOM 2505 C CA . ARG A 1 322 ? -6.951 13.757 12.536 1.00 87.94 322 ARG A CA 1
ATOM 2506 C C . ARG A 1 322 ? -7.581 13.034 11.354 1.00 87.94 322 ARG A C 1
ATOM 2508 O O . ARG A 1 322 ? -7.083 12.008 10.903 1.00 87.94 322 ARG A O 1
ATOM 2515 N N . TYR A 1 323 ? -8.689 13.566 10.862 1.00 86.25 323 TYR A N 1
ATOM 2516 C CA . TYR A 1 323 ? -9.417 13.002 9.729 1.00 86.25 323 TYR A CA 1
ATOM 2517 C C . TYR A 1 323 ? -9.895 14.133 8.835 1.00 86.25 323 TYR A C 1
ATOM 2519 O O . TYR A 1 323 ? -10.288 15.182 9.345 1.00 86.25 323 TYR A O 1
ATOM 2527 N N . LEU A 1 324 ? -9.891 13.920 7.524 1.00 84.69 324 LEU A N 1
ATOM 2528 C CA . LEU A 1 324 ? -10.565 14.838 6.616 1.00 84.69 324 LEU A CA 1
ATOM 2529 C C . LEU A 1 324 ? -12.082 14.724 6.790 1.00 84.69 324 LEU A C 1
ATOM 2531 O O . LEU A 1 324 ? -12.615 13.649 7.067 1.00 84.69 324 LEU A O 1
ATOM 2535 N N . THR A 1 325 ? -12.754 15.854 6.640 1.00 83.56 325 THR A N 1
ATOM 2536 C CA . THR A 1 325 ? -14.202 15.942 6.472 1.00 83.56 325 THR A CA 1
ATOM 2537 C C . THR A 1 325 ? -14.593 15.464 5.075 1.00 83.56 325 THR A C 1
ATOM 2539 O O . THR A 1 325 ? -13.761 15.385 4.161 1.00 83.56 325 THR A O 1
ATOM 2542 N N . GLN A 1 326 ? -15.879 15.177 4.887 1.00 77.00 326 GLN A N 1
ATOM 2543 C CA . GLN A 1 326 ? -16.416 14.829 3.576 1.00 77.00 326 GLN A CA 1
ATOM 2544 C C . GLN A 1 326 ? -16.206 15.961 2.557 1.00 77.00 326 GLN A C 1
ATOM 2546 O O . GLN A 1 326 ? -15.691 15.706 1.476 1.00 77.00 326 GLN A O 1
ATOM 2551 N N . SER A 1 327 ? -16.448 17.221 2.942 1.00 80.62 327 SER A N 1
ATOM 2552 C CA . SER A 1 327 ? -16.195 18.387 2.077 1.00 80.62 327 SER A CA 1
ATOM 2553 C C . SER A 1 327 ? -14.730 18.492 1.638 1.00 80.62 327 SER A C 1
ATOM 2555 O O . SER A 1 327 ? -14.451 18.699 0.460 1.00 80.62 327 SER A O 1
ATOM 2557 N N . GLU A 1 328 ? -13.775 18.303 2.557 1.00 84.81 328 GLU A N 1
ATOM 2558 C CA . GLU A 1 328 ? -12.340 18.303 2.221 1.00 84.81 328 GLU A CA 1
ATOM 2559 C C . GLU A 1 328 ? -11.980 17.161 1.254 1.00 84.81 328 GLU A C 1
ATOM 2561 O O . GLU A 1 328 ? -11.096 17.317 0.408 1.00 84.81 328 GLU A O 1
ATOM 2566 N N . THR A 1 329 ? -12.668 16.022 1.364 1.00 82.12 329 THR A N 1
ATOM 2567 C CA . THR A 1 329 ? -12.496 14.864 0.474 1.00 82.12 329 THR A CA 1
ATOM 2568 C C . THR A 1 329 ? -13.105 15.126 -0.908 1.00 82.12 329 THR A C 1
ATOM 2570 O O . THR A 1 329 ? -12.473 14.845 -1.927 1.00 82.12 329 THR A O 1
ATOM 2573 N N . ASP A 1 330 ? -14.286 15.734 -0.970 1.00 80.81 330 ASP A N 1
ATOM 2574 C CA . ASP A 1 330 ? -14.967 16.084 -2.219 1.00 80.81 330 ASP A CA 1
ATOM 2575 C C . ASP A 1 330 ? -14.209 17.164 -3.006 1.00 80.81 330 ASP A C 1
ATOM 2577 O O . ASP A 1 330 ? -14.143 17.123 -4.237 1.00 80.81 330 ASP A O 1
ATOM 2581 N N . GLU A 1 331 ? -13.558 18.102 -2.315 1.00 82.31 331 GLU A N 1
ATOM 2582 C CA . GLU A 1 331 ? -12.670 19.084 -2.943 1.00 82.31 331 GLU A CA 1
ATOM 2583 C C . GLU A 1 331 ? -11.471 18.434 -3.648 1.00 82.31 331 GLU A C 1
ATOM 2585 O O . GLU A 1 331 ? -11.105 18.862 -4.750 1.00 82.31 331 GLU A O 1
ATOM 2590 N N . LEU A 1 332 ? -10.888 17.380 -3.055 1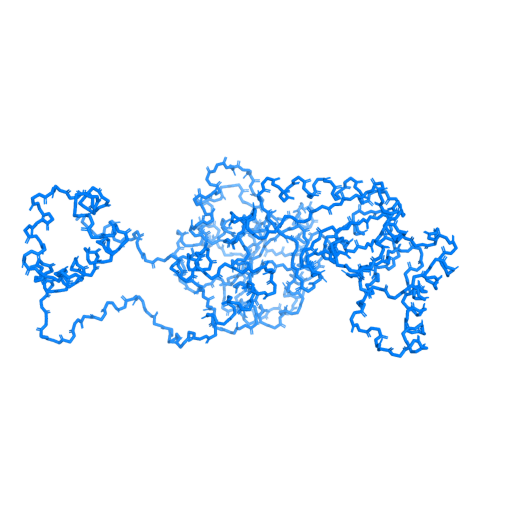.00 79.69 332 LEU A N 1
ATOM 2591 C CA . LEU A 1 332 ? -9.819 16.586 -3.678 1.00 79.69 332 LEU A CA 1
ATOM 2592 C C . LEU A 1 332 ? -10.314 15.855 -4.935 1.00 79.69 332 LEU A C 1
ATOM 2594 O O . LEU A 1 332 ? -9.560 15.692 -5.895 1.00 79.69 332 LEU A O 1
ATOM 2598 N N . LEU A 1 333 ? -11.584 15.442 -4.955 1.00 78.50 333 LEU A N 1
ATOM 2599 C CA . LEU A 1 333 ? -12.229 14.804 -6.108 1.00 78.50 333 LEU A CA 1
ATOM 2600 C C . LEU A 1 333 ? -12.640 15.802 -7.209 1.00 78.50 333 LEU A C 1
ATOM 2602 O O . LEU A 1 333 ? -12.880 15.400 -8.352 1.00 78.50 333 LEU A O 1
ATOM 2606 N N . GLY A 1 334 ? -12.728 17.091 -6.875 1.00 78.69 334 GLY A N 1
ATOM 2607 C CA . GLY A 1 334 ? -13.232 18.158 -7.733 1.00 78.69 334 GLY A CA 1
ATOM 2608 C C . GLY A 1 334 ? -12.152 18.922 -8.504 1.00 78.69 334 GLY A C 1
ATOM 2609 O O . GLY A 1 334 ? -11.521 18.409 -9.431 1.00 78.69 334 GLY A O 1
ATOM 2610 N N . SER A 1 335 ? -12.006 20.212 -8.191 1.00 62.47 335 SER A N 1
ATOM 2611 C CA . SER A 1 335 ? -11.192 21.165 -8.960 1.00 62.47 335 SER A CA 1
ATOM 2612 C C . SER A 1 335 ? -9.683 21.002 -8.759 1.00 62.47 335 SER A C 1
ATOM 2614 O O . SER A 1 335 ? -8.919 21.377 -9.646 1.00 62.47 335 SER A O 1
ATOM 2616 N N . GLN A 1 336 ? -9.250 20.415 -7.639 1.00 65.38 336 GLN A N 1
ATOM 2617 C CA . GLN A 1 336 ? -7.839 20.209 -7.284 1.00 65.38 336 GLN A CA 1
ATOM 2618 C C . GLN A 1 336 ? -7.410 18.746 -7.458 1.00 65.38 336 GLN A C 1
ATOM 2620 O O . GLN A 1 336 ? -6.664 18.210 -6.640 1.00 65.38 336 GLN A O 1
ATOM 2625 N N . PHE A 1 337 ? -7.907 18.084 -8.507 1.00 78.94 337 PHE A N 1
ATOM 2626 C CA . PHE A 1 337 ? -7.665 16.659 -8.695 1.00 78.94 337 PHE A CA 1
ATOM 2627 C C . PHE A 1 337 ? -6.161 16.360 -8.862 1.00 78.94 337 PHE A C 1
ATOM 2629 O O . PHE A 1 337 ? -5.561 16.853 -9.828 1.00 78.94 337 PHE A O 1
ATOM 2636 N N . PRO A 1 338 ? -5.556 15.561 -7.965 1.00 81.50 338 PRO A N 1
ATOM 2637 C CA . PRO A 1 338 ? -4.125 15.297 -7.989 1.00 81.50 338 PRO A CA 1
ATOM 2638 C C . PRO A 1 338 ? -3.726 14.503 -9.230 1.00 81.50 338 PRO A C 1
ATOM 2640 O O . PRO A 1 338 ? -4.490 13.693 -9.758 1.00 81.50 338 PRO A O 1
ATOM 2643 N N . VAL A 1 339 ? -2.518 14.776 -9.714 1.00 82.00 339 VAL A N 1
ATOM 2644 C CA . VAL A 1 339 ? -1.976 14.145 -10.924 1.00 82.00 339 VAL A CA 1
ATOM 2645 C C . VAL A 1 339 ? -1.414 12.750 -10.650 1.00 82.00 339 VAL A C 1
ATOM 2647 O O . VAL A 1 339 ? -1.539 11.882 -11.506 1.00 82.00 339 VAL A O 1
ATOM 2650 N N . ASP A 1 340 ? -0.869 12.529 -9.454 1.00 87.00 340 ASP A N 1
ATOM 2651 C CA . ASP A 1 340 ? -0.198 11.301 -9.024 1.00 87.00 340 ASP A CA 1
ATOM 2652 C C . ASP A 1 340 ? -0.388 11.060 -7.506 1.00 87.00 340 ASP A C 1
ATOM 2654 O O . ASP A 1 340 ? -1.025 11.865 -6.805 1.00 87.00 340 ASP A O 1
ATOM 2658 N N . LEU A 1 341 ? 0.129 9.943 -6.973 1.00 88.94 341 LEU A N 1
ATOM 2659 C CA . LEU A 1 341 ? -0.011 9.626 -5.547 1.00 88.94 341 LEU A CA 1
ATOM 2660 C C . LEU A 1 341 ? 0.814 10.552 -4.657 1.00 88.94 341 LEU A C 1
ATOM 2662 O O . LEU A 1 341 ? 0.430 10.802 -3.512 1.00 88.94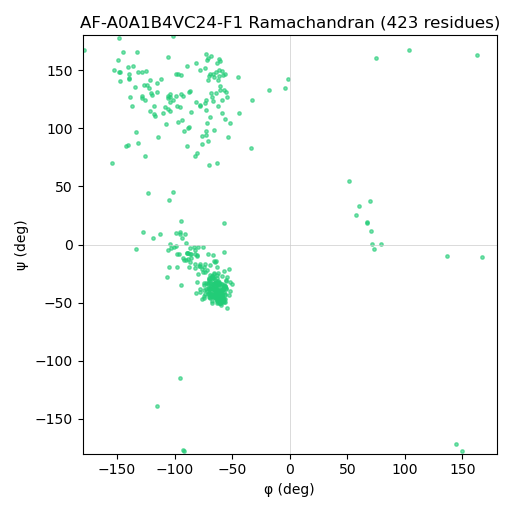 341 LEU A O 1
ATOM 2666 N N . SER A 1 342 ? 1.934 11.070 -5.160 1.00 87.56 342 SER A N 1
ATOM 2667 C CA . SER A 1 342 ? 2.769 12.033 -4.440 1.00 87.56 342 SER A CA 1
ATOM 2668 C C . SER A 1 342 ? 1.994 13.319 -4.137 1.00 87.56 342 SER A C 1
ATOM 2670 O O . SER A 1 342 ? 1.906 13.740 -2.979 1.00 87.56 342 SER A O 1
ATOM 2672 N N . ALA A 1 343 ? 1.353 13.893 -5.157 1.00 89.62 343 ALA A N 1
ATOM 2673 C CA . ALA A 1 343 ? 0.510 15.073 -5.062 1.00 89.62 343 ALA A CA 1
ATOM 2674 C C . ALA A 1 343 ? -0.736 14.809 -4.210 1.00 89.62 343 ALA A C 1
ATOM 2676 O O . ALA A 1 343 ? -1.079 15.645 -3.374 1.00 89.62 343 ALA A O 1
ATOM 2677 N N . LEU A 1 344 ? -1.383 13.644 -4.358 1.00 91.31 344 LEU A N 1
ATOM 2678 C CA . LEU A 1 344 ? -2.523 13.256 -3.518 1.00 91.31 344 LEU A CA 1
ATOM 2679 C C . LEU A 1 344 ? -2.118 13.193 -2.039 1.00 91.31 344 LEU A C 1
ATOM 2681 O O . LEU A 1 344 ? -2.758 13.820 -1.193 1.00 91.31 344 LEU A O 1
ATOM 2685 N N . ARG A 1 345 ? -1.023 12.493 -1.723 1.00 91.69 345 ARG A N 1
ATOM 2686 C CA . ARG A 1 345 ? -0.497 12.374 -0.358 1.00 91.69 345 ARG A CA 1
ATOM 2687 C C . ARG A 1 345 ? -0.148 13.741 0.223 1.00 91.69 345 ARG A C 1
ATOM 2689 O O . ARG A 1 345 ? -0.541 14.034 1.350 1.00 91.69 345 ARG A O 1
ATOM 2696 N N . ALA A 1 346 ? 0.548 14.588 -0.536 1.00 90.12 346 ALA A N 1
ATOM 2697 C CA . ALA A 1 346 ? 0.894 15.941 -0.108 1.00 90.12 346 ALA A CA 1
ATOM 2698 C C . ALA A 1 346 ? -0.356 16.795 0.162 1.00 90.12 346 ALA A C 1
ATOM 2700 O O . ALA A 1 346 ? -0.428 17.462 1.192 1.00 90.12 346 ALA A O 1
ATOM 2701 N N . ALA A 1 347 ? -1.365 16.729 -0.712 1.00 91.12 347 ALA A N 1
ATOM 2702 C CA . ALA A 1 347 ? -2.614 17.471 -0.567 1.00 91.12 347 ALA A CA 1
ATOM 2703 C C . ALA A 1 347 ? -3.436 17.030 0.657 1.00 91.12 347 ALA A C 1
ATOM 2705 O O . ALA A 1 347 ? -4.051 17.875 1.314 1.00 91.12 347 ALA A O 1
ATOM 2706 N N . ILE A 1 348 ? -3.430 15.731 0.980 1.00 91.56 348 ILE A N 1
ATOM 2707 C CA . ILE A 1 348 ? -4.049 15.180 2.195 1.00 91.56 348 ILE A CA 1
ATOM 2708 C C . ILE A 1 348 ? -3.283 15.650 3.432 1.00 91.56 348 ILE A C 1
ATOM 2710 O O . ILE A 1 348 ? -3.880 16.182 4.365 1.00 91.56 348 ILE A O 1
ATOM 2714 N N . TYR A 1 349 ? -1.957 15.498 3.435 1.00 91.75 349 TYR A N 1
ATOM 2715 C CA . TYR A 1 349 ? -1.118 15.847 4.584 1.00 91.75 349 TYR A CA 1
ATOM 2716 C C . TYR A 1 349 ? -1.185 17.346 4.880 1.00 91.75 349 TYR A C 1
ATOM 2718 O O . TYR A 1 349 ? -1.300 17.729 6.041 1.00 91.75 349 TYR A O 1
ATOM 2726 N N . ALA A 1 350 ? -1.183 18.194 3.848 1.00 89.75 350 ALA A N 1
ATOM 2727 C CA . ALA A 1 350 ? -1.338 19.636 3.999 1.00 89.75 350 ALA A CA 1
ATOM 2728 C C . ALA A 1 350 ? -2.647 19.991 4.720 1.00 89.75 350 ALA A C 1
ATOM 2730 O O . ALA A 1 350 ? -2.605 20.745 5.687 1.00 89.75 350 ALA A O 1
ATOM 2731 N N . ARG A 1 351 ? -3.777 19.390 4.319 1.00 89.38 351 ARG A N 1
ATOM 2732 C CA . ARG A 1 351 ? -5.089 19.593 4.963 1.00 89.38 351 ARG A CA 1
ATOM 2733 C C . ARG A 1 351 ? -5.119 19.087 6.408 1.00 89.38 351 ARG A C 1
ATOM 2735 O O . ARG A 1 351 ? -5.632 19.765 7.295 1.00 89.38 351 ARG A O 1
ATOM 2742 N N . LEU A 1 352 ? -4.530 17.917 6.670 1.00 89.12 352 LEU A N 1
ATOM 2743 C CA . LEU A 1 352 ? -4.439 17.363 8.026 1.00 89.12 352 LEU A CA 1
ATOM 2744 C C . LEU A 1 352 ? -3.560 18.226 8.945 1.00 89.12 352 LEU A C 1
ATOM 2746 O O . LEU A 1 352 ? -3.848 18.325 10.138 1.00 89.12 352 LEU A O 1
ATOM 2750 N N . MET A 1 353 ? -2.517 18.867 8.410 1.00 87.25 353 MET A N 1
ATOM 2751 C CA . MET A 1 353 ? -1.601 19.739 9.156 1.00 87.25 353 MET A CA 1
ATOM 2752 C C . MET A 1 353 ? -2.148 21.153 9.366 1.00 87.25 353 MET A C 1
ATOM 2754 O O . MET A 1 353 ? -2.023 21.676 10.470 1.00 87.25 353 MET A O 1
ATOM 2758 N N . SER A 1 354 ? -2.776 21.751 8.346 1.00 80.44 354 SER A N 1
ATOM 2759 C CA . SER A 1 354 ? -3.338 23.113 8.394 1.00 80.44 354 SER A CA 1
ATOM 2760 C C . SER A 1 354 ? -4.503 23.251 9.365 1.00 80.44 354 SER A C 1
ATOM 2762 O O . SER A 1 354 ? -4.928 24.354 9.694 1.00 80.44 354 SER A O 1
ATOM 2764 N N . ALA A 1 355 ? -5.041 22.125 9.813 1.00 59.69 355 ALA A N 1
ATOM 2765 C CA . ALA A 1 355 ? -6.092 22.091 10.791 1.00 59.69 355 ALA A CA 1
ATOM 2766 C C . ALA A 1 355 ? -5.525 22.458 12.181 1.00 59.69 355 ALA A C 1
ATOM 2768 O O . ALA A 1 355 ? -5.048 21.589 12.918 1.00 59.69 355 ALA A O 1
ATOM 2769 N N . GLU A 1 356 ? -5.604 23.735 12.571 1.00 48.44 356 GLU A N 1
ATOM 2770 C CA . GLU A 1 356 ? -5.696 24.141 13.983 1.00 48.44 356 GLU A CA 1
ATOM 2771 C C . GLU A 1 356 ? -7.006 23.583 14.554 1.00 48.44 356 GLU A C 1
ATOM 2773 O O . GLU A 1 356 ? -7.990 24.280 14.769 1.00 48.44 356 GLU A O 1
ATOM 2778 N N . ARG A 1 357 ? -7.061 22.263 14.723 1.00 51.78 357 ARG A N 1
ATOM 2779 C CA . ARG A 1 357 ? -8.172 21.592 15.380 1.00 51.78 357 ARG A CA 1
ATOM 2780 C C . ARG A 1 357 ? -7.800 21.499 16.845 1.00 51.78 357 ARG A C 1
ATOM 2782 O O . ARG A 1 357 ? -7.067 20.597 17.255 1.00 51.78 357 ARG A O 1
ATOM 2789 N N . THR A 1 358 ? -8.311 22.434 17.641 1.00 35.84 358 THR A N 1
ATOM 2790 C CA . THR A 1 358 ? -8.651 22.114 19.028 1.00 35.84 358 THR A CA 1
ATOM 2791 C C . THR A 1 358 ? -9.397 20.774 19.028 1.00 35.84 358 THR A C 1
ATOM 2793 O O . THR A 1 358 ? -10.132 20.484 18.079 1.00 35.84 358 THR A O 1
ATOM 2796 N N . PRO A 1 359 ? -9.217 19.910 20.040 1.00 36.22 359 PRO A N 1
ATOM 2797 C CA . PRO A 1 359 ? -10.074 18.748 20.215 1.00 36.22 359 PRO A CA 1
ATOM 2798 C C . PRO A 1 359 ? -11.454 19.259 20.646 1.00 36.22 359 PRO A C 1
ATOM 2800 O O . PRO A 1 359 ? -11.840 19.133 21.802 1.00 36.22 359 PRO A O 1
ATOM 2803 N N . SER A 1 360 ? -12.166 19.938 19.753 1.00 35.59 360 SER A N 1
ATOM 2804 C CA . SER A 1 360 ? -13.507 20.396 20.026 1.00 35.59 360 SER A CA 1
ATOM 2805 C C . SER A 1 360 ? -14.413 19.183 19.874 1.00 35.59 360 SER A C 1
ATOM 2807 O O . SER A 1 360 ? -14.468 18.531 18.827 1.00 35.59 360 SER A O 1
ATOM 2809 N N . SER A 1 361 ? -15.087 18.862 20.973 1.00 36.34 361 SER A N 1
ATOM 2810 C CA . SER A 1 361 ? -16.545 18.755 21.011 1.00 36.34 361 SER A CA 1
ATOM 2811 C C . SER A 1 361 ? -17.244 19.078 19.685 1.00 36.34 361 SER A C 1
ATOM 2813 O O . SER A 1 361 ? -16.821 19.975 18.960 1.00 36.34 361 SER A O 1
ATOM 2815 N N . GLU A 1 362 ? -18.301 18.309 19.415 1.00 28.67 362 GLU A N 1
ATOM 2816 C CA . GLU A 1 362 ? -19.405 18.556 18.473 1.00 28.67 362 GLU A CA 1
ATOM 2817 C C . GLU A 1 362 ? -19.367 19.922 17.782 1.00 28.67 362 GLU A C 1
ATOM 2819 O O . GLU A 1 362 ? -19.179 20.910 18.487 1.00 28.67 362 GLU A O 1
ATOM 2824 N N . PRO A 1 363 ? -19.591 20.007 16.453 1.00 31.56 363 PRO A N 1
ATOM 2825 C CA . PRO A 1 363 ? -19.567 21.281 15.751 1.00 31.56 363 PRO A CA 1
ATOM 2826 C C . PRO A 1 363 ? -20.490 22.247 16.483 1.00 31.56 363 PRO A C 1
ATOM 2828 O O . PRO A 1 363 ? -21.716 22.136 16.417 1.00 31.56 363 PRO A O 1
ATOM 2831 N N . GLU A 1 364 ? -19.882 23.172 17.219 1.00 30.88 364 GLU A N 1
ATOM 2832 C CA . GLU A 1 364 ? -20.564 24.336 17.715 1.00 30.88 364 GLU A CA 1
ATOM 2833 C C . GLU A 1 364 ? -20.891 25.068 16.422 1.00 30.88 364 GLU A C 1
ATOM 2835 O O . GLU A 1 364 ? -20.035 25.672 15.774 1.00 30.88 364 GLU A O 1
ATOM 2840 N N . VAL A 1 365 ? -22.132 24.900 15.960 1.00 35.97 365 VAL A N 1
ATOM 2841 C CA . VAL A 1 365 ? -22.778 25.950 15.190 1.00 35.97 365 VAL A CA 1
ATOM 2842 C C . VAL A 1 365 ? -22.430 27.193 15.983 1.00 35.97 365 VAL A C 1
ATOM 2844 O O . VAL A 1 365 ? -22.829 27.264 17.145 1.00 35.97 365 VAL A O 1
ATOM 2847 N N . GLU A 1 366 ? -21.612 28.089 15.424 1.00 37.47 366 GLU A N 1
ATOM 2848 C CA . GLU A 1 366 ? -21.457 29.428 15.974 1.00 37.47 366 GLU A CA 1
ATOM 2849 C C . GLU A 1 366 ? -22.882 29.966 16.056 1.00 37.47 366 GLU A C 1
ATOM 2851 O O . GLU A 1 366 ? -23.453 30.444 15.072 1.00 37.47 366 GLU A O 1
ATOM 2856 N N . LEU A 1 367 ? -23.506 29.775 17.220 1.00 41.22 367 LEU A N 1
ATOM 2857 C CA . LEU A 1 367 ? -24.721 30.441 17.602 1.00 41.22 367 LEU A CA 1
ATOM 2858 C C . LEU A 1 367 ? -24.333 31.892 17.463 1.00 41.22 367 LEU A C 1
ATOM 2860 O O . LEU A 1 367 ? -23.450 32.384 18.164 1.00 41.22 367 LEU A O 1
ATOM 2864 N N . ALA A 1 368 ? -24.909 32.472 16.420 1.00 40.94 368 ALA A N 1
ATOM 2865 C CA . ALA A 1 368 ? -24.800 33.838 16.000 1.00 40.94 368 ALA A CA 1
ATOM 2866 C C . ALA A 1 368 ? -24.279 34.757 17.102 1.00 40.94 368 ALA A C 1
ATOM 2868 O O . ALA A 1 368 ? -24.821 34.786 18.211 1.00 40.94 368 ALA A O 1
ATOM 2869 N N . LYS A 1 369 ? -23.308 35.606 16.746 1.00 45.66 369 LYS A N 1
ATOM 2870 C CA . LYS A 1 369 ? -23.189 36.938 17.355 1.00 45.66 369 LYS A CA 1
ATOM 2871 C C . LYS A 1 369 ? -24.608 37.426 17.672 1.00 45.66 369 LYS A C 1
ATOM 2873 O O . LYS A 1 369 ? -25.439 37.393 16.766 1.00 45.66 369 LYS A O 1
ATOM 2878 N N . GLN A 1 370 ? -24.859 37.774 18.934 1.00 49.50 370 GLN A N 1
ATOM 2879 C CA . GLN A 1 370 ? -26.159 37.824 19.629 1.00 49.50 370 GLN A CA 1
ATOM 2880 C C . GLN A 1 370 ? -27.279 38.711 19.024 1.00 49.50 370 GLN A C 1
ATOM 2882 O O . GLN A 1 370 ? -28.259 38.985 19.705 1.00 49.50 370 GLN A O 1
ATOM 2887 N N . ASP A 1 371 ? -27.212 39.098 17.752 1.00 59.53 371 ASP A N 1
ATOM 2888 C CA . ASP A 1 371 ? -28.109 40.063 17.112 1.00 59.53 371 ASP A CA 1
ATOM 2889 C C . ASP A 1 371 ? -28.768 39.561 15.814 1.00 59.53 371 ASP A C 1
ATOM 2891 O O . ASP A 1 371 ? -29.354 40.364 15.091 1.00 59.53 371 ASP A O 1
ATOM 2895 N N . ARG A 1 372 ? -28.675 38.266 15.465 1.00 61.53 372 ARG A N 1
ATOM 2896 C CA . ARG A 1 372 ? -29.288 37.734 14.230 1.00 61.53 372 ARG A CA 1
ATOM 2897 C C . ARG A 1 372 ? -30.273 36.597 14.478 1.00 61.53 372 ARG A C 1
ATOM 2899 O O . ARG A 1 372 ? -29.987 35.649 15.205 1.00 61.53 372 ARG A O 1
ATOM 2906 N N . SER A 1 373 ? -31.425 36.676 13.825 1.00 76.19 373 SER A N 1
ATOM 2907 C CA . SER A 1 373 ? -32.472 35.652 13.846 1.00 76.19 373 SER A CA 1
ATOM 2908 C C . SER A 1 373 ? -32.179 34.509 12.863 1.00 76.19 373 SER A C 1
ATOM 2910 O O . SER A 1 373 ? -31.487 34.686 11.861 1.00 76.19 373 SER A O 1
ATOM 2912 N N . LEU A 1 374 ? -32.743 33.321 13.115 1.00 56.94 374 LEU A N 1
ATOM 2913 C CA . LEU A 1 374 ? -32.643 32.165 12.208 1.00 56.94 374 LEU A CA 1
ATOM 2914 C C . LEU A 1 374 ? -33.127 32.500 10.786 1.00 56.94 374 LEU A C 1
ATOM 2916 O O . LEU A 1 374 ? -32.526 32.058 9.807 1.00 56.94 374 LEU A O 1
ATOM 2920 N N . ASP A 1 375 ? -34.171 33.321 10.676 1.00 72.62 375 ASP A N 1
ATOM 2921 C CA . ASP A 1 375 ? -34.723 33.754 9.393 1.00 72.62 375 ASP A CA 1
ATOM 2922 C C . ASP A 1 375 ? -33.704 34.548 8.560 1.00 72.62 375 ASP A C 1
ATOM 2924 O O . ASP A 1 375 ? -33.678 34.420 7.335 1.00 72.62 375 ASP A O 1
ATOM 2928 N N . GLU A 1 376 ? -32.823 35.320 9.201 1.00 73.88 376 GLU A N 1
ATOM 2929 C CA . GLU A 1 376 ? -31.762 36.072 8.520 1.00 73.88 376 GLU A CA 1
ATOM 2930 C C . GLU A 1 376 ? -30.644 35.155 8.017 1.00 73.88 376 GLU A C 1
ATOM 2932 O O . GLU A 1 376 ? -30.157 35.340 6.900 1.00 73.88 376 GLU A O 1
ATOM 2937 N N . TYR A 1 377 ? -30.281 34.121 8.783 1.00 70.56 377 TYR A N 1
ATOM 2938 C CA . TYR A 1 377 ? -29.306 33.115 8.344 1.00 70.56 377 TYR A CA 1
ATOM 2939 C C . TYR A 1 377 ? -29.807 32.310 7.151 1.00 70.56 377 TYR A C 1
ATOM 2941 O O . TYR A 1 377 ? -29.078 32.117 6.173 1.00 70.56 377 TYR A O 1
ATOM 2949 N N . VAL A 1 378 ? -31.064 31.868 7.211 1.00 76.06 378 VAL A N 1
ATOM 2950 C CA . VAL A 1 378 ? -31.699 31.144 6.107 1.00 76.06 378 VAL A CA 1
ATOM 2951 C C . VAL A 1 378 ? -31.784 32.043 4.873 1.00 76.06 378 VAL A C 1
ATOM 2953 O O . VAL A 1 378 ? -31.453 31.598 3.775 1.00 76.06 378 VAL A O 1
ATOM 2956 N N . ALA A 1 379 ? -32.144 33.319 5.039 1.00 77.56 379 ALA A N 1
ATOM 2957 C CA . ALA A 1 379 ? -32.188 34.278 3.940 1.00 77.56 379 ALA A CA 1
ATOM 2958 C C . ALA A 1 379 ? -30.813 34.498 3.283 1.00 77.56 379 ALA A C 1
ATOM 2960 O O . ALA A 1 379 ? -30.715 34.486 2.055 1.00 77.56 379 ALA A O 1
ATOM 2961 N N . GLU A 1 380 ? -29.744 34.657 4.070 1.00 75.75 380 GLU A N 1
ATOM 2962 C CA . GLU A 1 380 ? -28.379 34.848 3.557 1.00 75.75 380 GLU A CA 1
ATOM 2963 C C . GLU A 1 380 ? -27.881 33.609 2.798 1.00 75.75 380 GLU A C 1
ATOM 2965 O O . GLU A 1 380 ? -27.325 33.719 1.698 1.00 75.75 380 GLU A O 1
ATOM 2970 N N . PHE A 1 381 ? -28.119 32.421 3.357 1.00 77.81 381 PHE A N 1
ATOM 2971 C CA . PHE A 1 381 ? -27.762 31.157 2.723 1.00 77.81 381 PHE A CA 1
ATOM 2972 C C . PHE A 1 381 ? -28.519 30.949 1.403 1.00 77.81 381 PHE A C 1
ATOM 2974 O O . PHE A 1 381 ? -27.902 30.670 0.370 1.00 77.81 381 PHE A O 1
ATOM 2981 N N . GLU A 1 382 ? -29.842 31.147 1.406 1.00 84.88 382 GLU A N 1
ATOM 2982 C CA . GLU A 1 382 ? -30.665 31.056 0.198 1.00 84.88 382 GLU A CA 1
ATOM 2983 C C . GLU A 1 382 ? -30.207 32.049 -0.878 1.00 84.88 382 GLU A C 1
ATOM 2985 O O . GLU A 1 382 ? -30.103 31.679 -2.050 1.00 84.88 382 GLU A O 1
ATOM 2990 N N . ALA A 1 383 ? -29.902 33.295 -0.500 1.00 81.56 383 ALA A N 1
ATOM 2991 C CA . ALA A 1 383 ? -29.445 34.324 -1.430 1.00 81.56 383 ALA A CA 1
ATOM 2992 C C . ALA A 1 383 ? -28.131 33.925 -2.120 1.00 81.56 383 ALA A C 1
ATOM 2994 O O . ALA A 1 383 ? -28.032 34.004 -3.348 1.00 81.56 383 ALA A O 1
ATOM 2995 N N . ARG A 1 384 ? -27.149 33.422 -1.356 1.00 79.56 384 ARG A N 1
ATOM 2996 C CA . ARG A 1 384 ? -25.870 32.929 -1.899 1.00 79.56 384 ARG A CA 1
ATOM 2997 C C . ARG A 1 384 ? -26.067 31.755 -2.852 1.00 79.56 384 ARG A C 1
ATOM 2999 O O . ARG A 1 384 ? -25.494 31.746 -3.943 1.00 79.56 384 ARG A O 1
ATOM 3006 N N . LEU A 1 385 ? -26.895 30.785 -2.466 1.00 86.12 385 LEU A N 1
ATOM 3007 C CA . LEU A 1 385 ? -27.166 29.598 -3.275 1.00 86.12 385 LEU A CA 1
ATOM 3008 C C . LEU A 1 385 ? -27.848 29.960 -4.605 1.00 86.12 385 LEU A C 1
ATOM 3010 O O . LEU A 1 385 ? -27.482 29.447 -5.670 1.00 86.12 385 LEU A O 1
ATOM 3014 N N . ILE A 1 386 ? -28.806 30.890 -4.561 1.00 87.12 386 ILE A N 1
ATOM 3015 C CA . ILE A 1 386 ? -29.487 31.416 -5.747 1.00 87.12 386 ILE A CA 1
ATOM 3016 C C . ILE A 1 386 ? -28.504 32.168 -6.656 1.00 87.12 386 ILE A C 1
ATOM 3018 O O . ILE A 1 386 ? -28.505 31.948 -7.871 1.00 87.12 386 ILE A O 1
ATOM 3022 N N . GLU A 1 387 ? -27.638 33.013 -6.093 1.00 85.44 387 GLU A N 1
ATOM 3023 C CA . GLU A 1 387 ? -26.651 33.785 -6.856 1.00 85.44 387 GLU A CA 1
ATOM 3024 C C . GLU A 1 387 ? -25.639 32.876 -7.574 1.00 85.44 387 GLU A C 1
ATOM 3026 O O . GLU A 1 387 ? -25.400 33.029 -8.777 1.00 85.44 387 GLU A O 1
ATOM 3031 N N . GLN A 1 388 ? -25.071 31.893 -6.870 1.00 80.38 388 GLN A N 1
ATOM 3032 C CA . GLN A 1 388 ? -24.131 30.931 -7.454 1.00 80.38 388 GLN A CA 1
ATOM 3033 C C . GLN A 1 388 ? -24.782 30.112 -8.572 1.00 80.38 388 GLN A C 1
ATOM 3035 O O . GLN A 1 388 ? -24.189 29.907 -9.636 1.00 80.38 388 GLN A O 1
ATOM 3040 N N . THR A 1 389 ? -26.032 29.693 -8.369 1.00 84.00 389 THR A N 1
ATOM 3041 C CA . THR A 1 389 ? -26.761 28.907 -9.366 1.00 84.00 389 THR A CA 1
ATOM 3042 C C . THR A 1 389 ? -27.099 29.733 -10.606 1.00 84.00 389 THR A C 1
ATOM 3044 O O . THR A 1 389 ? -26.986 29.233 -11.729 1.00 84.00 389 THR A O 1
ATOM 3047 N N . LEU A 1 390 ? -27.428 31.018 -10.440 1.00 84.31 390 LEU A N 1
ATOM 3048 C CA . LEU A 1 390 ? -27.591 31.946 -11.558 1.00 84.31 390 LEU A CA 1
ATOM 3049 C C . LEU A 1 390 ? -26.288 32.155 -12.332 1.00 84.31 390 LEU A C 1
ATOM 3051 O O . LEU A 1 390 ? -26.324 32.089 -13.562 1.00 84.31 390 LEU A O 1
ATOM 3055 N N . LYS A 1 391 ? -25.147 32.340 -11.651 1.00 82.00 391 LYS A N 1
ATOM 3056 C CA . LYS A 1 3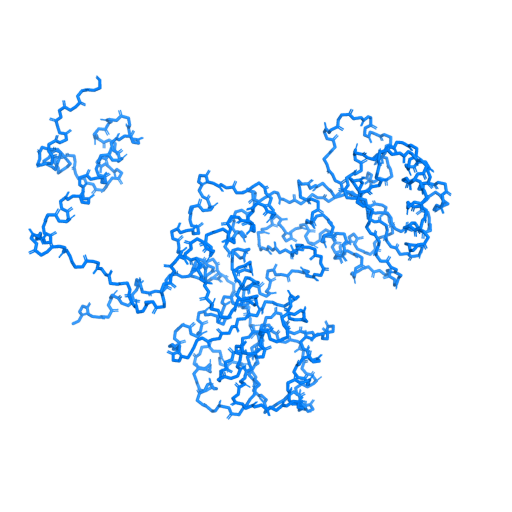91 ? -23.825 32.453 -12.300 1.00 82.00 391 LYS A CA 1
ATOM 3057 C C . LYS A 1 391 ? -23.511 31.209 -13.134 1.00 82.00 391 LYS A C 1
ATOM 3059 O O . LYS A 1 391 ? -23.194 31.326 -14.315 1.00 82.00 391 LYS A O 1
ATOM 3064 N N . ARG A 1 392 ? -23.706 30.012 -12.569 1.00 76.88 392 ARG A N 1
ATOM 3065 C CA . ARG A 1 392 ? -23.499 28.728 -13.268 1.00 76.88 392 ARG A CA 1
ATOM 3066 C C . ARG A 1 392 ? -24.440 28.532 -14.462 1.00 76.88 392 ARG A C 1
ATOM 3068 O O . ARG A 1 392 ? -24.092 27.853 -15.424 1.00 76.88 392 ARG A O 1
ATOM 3075 N N . CYS A 1 393 ? -25.627 29.131 -14.414 1.00 82.31 393 CYS A N 1
ATOM 3076 C CA . CYS A 1 393 ? -26.602 29.103 -15.502 1.00 82.31 393 CYS A CA 1
ATOM 3077 C C . CYS A 1 393 ? -26.464 30.279 -16.485 1.00 82.31 393 CYS A C 1
ATOM 3079 O O . CYS A 1 393 ? -27.353 30.452 -17.321 1.00 82.31 393 CYS A O 1
ATOM 3081 N N . GLY A 1 394 ? -25.403 31.092 -16.390 1.00 79.25 394 GLY A N 1
ATOM 3082 C CA . GLY A 1 394 ? -25.186 32.251 -17.263 1.00 79.25 394 GLY A CA 1
ATOM 3083 C C . GLY A 1 394 ? -26.301 33.298 -17.167 1.00 79.25 394 GLY A C 1
ATOM 3084 O O . GLY A 1 394 ? -26.687 33.884 -18.171 1.00 79.25 394 GLY A O 1
ATOM 3085 N N . GLY A 1 395 ? -26.905 33.465 -15.987 1.00 80.94 395 GLY A N 1
ATOM 3086 C CA . GLY A 1 395 ? -28.031 34.377 -15.763 1.00 80.94 395 GLY A CA 1
ATOM 3087 C C . GLY A 1 395 ? -29.397 33.847 -16.219 1.00 80.94 395 GLY A C 1
ATOM 3088 O O . GLY A 1 395 ? -30.407 34.531 -16.047 1.00 80.94 395 GLY A O 1
ATOM 3089 N N . ASN A 1 396 ? -29.482 32.623 -16.758 1.00 84.25 396 ASN A N 1
ATOM 3090 C CA . ASN A 1 396 ? -30.758 32.043 -17.174 1.00 84.25 396 ASN A CA 1
ATOM 3091 C C . ASN A 1 396 ? -31.610 31.627 -15.960 1.00 84.25 396 ASN A C 1
ATOM 3093 O O . ASN A 1 396 ? -31.464 30.528 -15.417 1.00 84.25 396 ASN A O 1
ATOM 3097 N N . LYS A 1 397 ? -32.545 32.503 -15.572 1.00 86.62 397 LYS A N 1
ATOM 3098 C CA . LYS A 1 397 ? -33.443 32.326 -14.417 1.00 86.62 397 LYS A CA 1
ATOM 3099 C C . LYS A 1 397 ? -34.300 31.058 -14.505 1.00 86.62 397 LYS A C 1
ATOM 3101 O O . LYS A 1 397 ? -34.469 30.366 -13.508 1.00 86.62 397 LYS A O 1
ATOM 3106 N N . SER A 1 398 ? -34.788 30.698 -15.692 1.00 85.38 398 SER A N 1
ATOM 3107 C CA . SER A 1 398 ? -35.615 29.493 -15.880 1.00 85.38 398 SER A CA 1
ATOM 3108 C C . SER A 1 398 ? -34.815 28.205 -15.687 1.00 85.38 398 SER A C 1
ATOM 3110 O O . SER A 1 398 ? -35.321 27.235 -15.124 1.00 85.38 398 SER A O 1
ATOM 3112 N N . LYS A 1 399 ? -33.551 28.197 -16.130 1.00 84.44 399 LYS A N 1
ATOM 3113 C CA . LYS A 1 399 ? -32.629 27.075 -15.919 1.00 84.44 399 LYS A CA 1
ATOM 3114 C C . LYS A 1 399 ? -32.209 26.974 -14.451 1.00 84.44 399 LYS A C 1
ATOM 3116 O O . LYS A 1 399 ? -32.237 25.879 -13.898 1.00 84.44 399 LYS A O 1
ATOM 3121 N N . ALA A 1 400 ? -31.914 28.108 -13.814 1.00 86.31 400 ALA A N 1
ATOM 3122 C CA . ALA A 1 400 ? -31.586 28.168 -12.392 1.00 86.31 400 ALA A CA 1
ATOM 3123 C C . ALA A 1 400 ? -32.746 27.678 -11.508 1.00 86.31 400 ALA A C 1
ATOM 3125 O O . ALA A 1 400 ? -32.513 26.903 -10.588 1.00 86.31 400 ALA A O 1
ATOM 3126 N N . ALA A 1 401 ? -33.995 28.040 -11.828 1.00 89.19 401 ALA A N 1
ATOM 3127 C CA . ALA A 1 401 ? -35.175 27.588 -11.087 1.00 89.19 401 ALA A CA 1
ATOM 3128 C C . ALA A 1 401 ? -35.316 26.061 -11.106 1.00 89.19 401 ALA A C 1
ATOM 3130 O O . ALA A 1 401 ? -35.488 25.452 -10.054 1.00 89.19 401 ALA A O 1
ATOM 3131 N N . ARG A 1 402 ? -35.166 25.431 -12.283 1.00 86.94 402 ARG A N 1
ATOM 3132 C CA . ARG A 1 402 ? -35.208 23.963 -12.399 1.00 86.94 402 ARG A CA 1
ATOM 3133 C C . ARG A 1 402 ? -34.091 23.294 -11.608 1.00 86.94 402 ARG A C 1
ATOM 3135 O O . ARG A 1 402 ? -34.339 22.287 -10.961 1.00 86.94 402 ARG A O 1
ATOM 3142 N N . LEU A 1 403 ? -32.883 23.852 -11.664 1.00 83.69 403 LEU A N 1
ATOM 3143 C CA . LEU A 1 403 ? -31.710 23.283 -11.000 1.00 83.69 403 LEU A CA 1
ATOM 3144 C C . LEU A 1 403 ? -31.805 23.390 -9.470 1.00 83.69 403 LEU A C 1
ATOM 3146 O O . LEU A 1 403 ? -31.337 22.504 -8.769 1.00 83.69 403 LEU A O 1
ATOM 3150 N N . LEU A 1 404 ? -32.470 24.436 -8.974 1.00 86.88 404 LEU A N 1
ATOM 3151 C CA . LEU A 1 404 ? -32.781 24.636 -7.556 1.00 86.88 404 LEU A CA 1
ATOM 3152 C C . LEU A 1 404 ? -34.048 23.896 -7.091 1.00 86.88 404 LEU A C 1
ATOM 3154 O O . LEU A 1 404 ? -34.413 24.005 -5.925 1.00 86.88 404 LEU A O 1
ATOM 3158 N N . GLY A 1 405 ? -34.766 23.202 -7.983 1.00 88.25 405 GLY A N 1
ATOM 3159 C CA . GLY A 1 405 ? -36.047 22.563 -7.653 1.00 88.25 405 GLY A CA 1
ATOM 3160 C C . GLY A 1 405 ? -37.181 23.549 -7.331 1.00 88.25 405 GLY A C 1
ATOM 3161 O O . GLY A 1 405 ? -38.184 23.172 -6.729 1.00 88.25 405 GLY A O 1
ATOM 3162 N N . LEU A 1 406 ? -37.045 24.819 -7.724 1.00 88.44 406 LEU A N 1
ATOM 3163 C CA . LEU A 1 406 ? -38.016 25.878 -7.457 1.00 88.44 406 LEU A CA 1
ATOM 3164 C C . LEU A 1 406 ? -38.947 26.093 -8.651 1.00 88.44 406 LEU A C 1
ATOM 3166 O O . LEU A 1 406 ? -38.548 26.022 -9.817 1.00 88.44 406 LEU A O 1
ATOM 3170 N N . ARG A 1 407 ? -40.201 26.462 -8.371 1.00 87.12 407 ARG A N 1
ATOM 3171 C CA . ARG A 1 407 ? -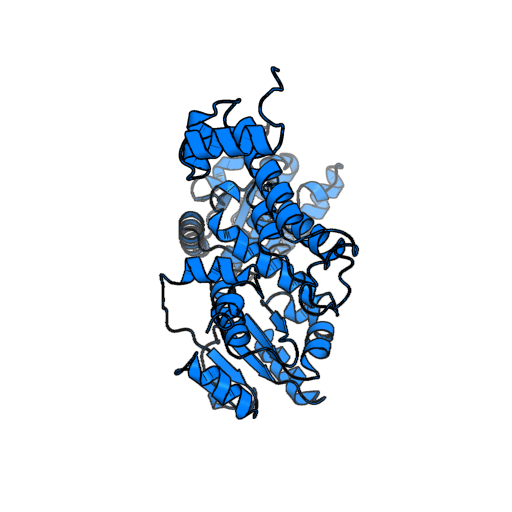41.086 26.990 -9.418 1.00 87.12 407 ARG A CA 1
ATOM 3172 C C . ARG A 1 407 ? -40.528 28.336 -9.917 1.00 87.12 407 ARG A C 1
ATOM 3174 O O . ARG A 1 407 ? -40.043 29.116 -9.094 1.00 87.12 407 ARG A O 1
ATOM 3181 N N . PRO A 1 408 ? -40.633 28.666 -11.220 1.00 81.25 408 PRO A N 1
ATOM 3182 C CA . PRO A 1 408 ? -40.091 29.915 -11.771 1.00 81.25 408 PRO A CA 1
ATOM 3183 C C . PRO A 1 408 ? -40.539 31.178 -11.020 1.00 81.25 408 PRO A C 1
ATOM 3185 O O . PRO A 1 408 ? -39.720 32.049 -10.734 1.00 81.25 408 PRO A O 1
ATOM 3188 N N . ASN A 1 409 ? -41.810 31.236 -10.614 1.00 82.38 409 ASN A N 1
ATOM 3189 C CA . ASN A 1 409 ? -42.360 32.365 -9.856 1.00 82.38 409 ASN A CA 1
ATOM 3190 C C . ASN A 1 409 ? -41.798 32.445 -8.424 1.00 82.38 409 ASN A C 1
ATOM 3192 O O . ASN A 1 409 ? -41.593 33.538 -7.906 1.00 82.38 409 ASN A O 1
ATOM 3196 N N . THR A 1 410 ? -41.493 31.305 -7.795 1.00 83.94 410 THR A N 1
ATOM 3197 C CA . THR A 1 410 ? -40.866 31.251 -6.463 1.00 83.94 410 THR A CA 1
ATOM 3198 C C . THR A 1 410 ? -39.432 31.766 -6.509 1.00 83.94 410 THR A C 1
ATOM 3200 O O . THR A 1 410 ? -39.017 32.503 -5.616 1.00 83.94 410 THR A O 1
ATOM 3203 N N . LEU A 1 411 ? -38.685 31.425 -7.566 1.00 86.94 411 LEU A N 1
ATOM 3204 C CA . LEU A 1 411 ? -37.356 31.989 -7.779 1.00 86.94 411 LEU A CA 1
ATOM 3205 C C . LEU A 1 411 ? -37.439 33.499 -8.032 1.00 86.94 411 LEU A C 1
ATOM 3207 O O . LEU A 1 411 ? -36.658 34.240 -7.450 1.00 86.94 411 LEU A O 1
ATOM 3211 N N . HIS A 1 412 ? -38.390 33.962 -8.850 1.00 84.00 412 HIS A N 1
ATOM 3212 C CA . HIS A 1 412 ? -38.585 35.393 -9.104 1.00 84.00 412 HIS A CA 1
ATOM 3213 C C . HIS A 1 412 ? -38.810 36.177 -7.806 1.00 84.00 412 HIS A C 1
ATOM 3215 O O . HIS A 1 412 ? -38.106 37.147 -7.540 1.00 84.00 412 HIS A O 1
ATOM 3221 N N . TYR A 1 413 ? -39.726 35.693 -6.965 1.00 84.69 413 TYR A N 1
ATOM 3222 C CA . TYR A 1 413 ? -40.026 36.297 -5.670 1.00 84.69 413 TYR A CA 1
ATOM 3223 C C . TYR A 1 413 ? -38.805 36.327 -4.736 1.00 84.69 413 TYR A C 1
ATOM 3225 O O . TYR A 1 413 ? -38.525 37.348 -4.114 1.00 84.69 413 TYR A O 1
ATOM 3233 N N . LYS A 1 414 ? -38.027 35.235 -4.665 1.00 85.69 414 LYS A N 1
ATOM 3234 C CA . LYS A 1 414 ? -36.798 35.188 -3.851 1.00 85.69 414 LYS A CA 1
ATOM 3235 C C . LYS A 1 414 ? -35.696 36.107 -4.398 1.00 85.69 414 LYS A C 1
ATOM 3237 O O . LYS A 1 414 ? -34.972 36.710 -3.616 1.00 85.69 414 LYS A O 1
ATOM 3242 N N . LEU A 1 415 ? -35.594 36.272 -5.719 1.00 85.81 415 LEU A N 1
ATOM 3243 C CA . LEU A 1 415 ? -34.645 37.207 -6.334 1.00 85.81 415 LEU A CA 1
ATOM 3244 C C . LEU A 1 415 ? -34.970 38.667 -6.009 1.00 85.81 415 LEU A C 1
ATOM 3246 O O . LEU A 1 415 ? -34.055 39.447 -5.760 1.00 85.81 415 LEU A O 1
ATOM 3250 N N . GLU A 1 416 ? -36.250 39.039 -5.988 1.00 85.00 416 GLU A N 1
ATOM 3251 C CA . GLU A 1 416 ? -36.677 40.378 -5.565 1.00 85.00 416 GLU A CA 1
ATOM 3252 C C . GLU A 1 416 ? -36.465 40.584 -4.066 1.00 85.00 416 GLU A C 1
ATOM 3254 O O . GLU A 1 416 ? -35.858 41.576 -3.669 1.00 85.00 416 GLU A O 1
ATOM 3259 N N . ARG A 1 417 ? -36.871 39.606 -3.244 1.00 81.88 417 ARG A N 1
ATOM 3260 C CA . ARG A 1 417 ? -36.713 39.640 -1.783 1.00 81.88 417 ARG A CA 1
ATOM 3261 C C . ARG A 1 417 ? -35.259 39.835 -1.345 1.00 81.88 417 ARG A C 1
ATOM 3263 O O . ARG A 1 417 ? -35.019 40.516 -0.356 1.00 81.88 417 ARG A O 1
ATOM 3270 N N . TYR A 1 418 ? -34.304 39.255 -2.070 1.00 84.56 418 TYR A N 1
ATOM 3271 C CA . TYR A 1 418 ? -32.874 39.338 -1.748 1.00 84.56 418 TYR A CA 1
ATOM 3272 C C . TYR A 1 418 ? -32.113 40.401 -2.556 1.00 84.56 418 TYR A C 1
ATOM 3274 O O . TYR A 1 418 ? -30.886 40.436 -2.514 1.00 84.56 418 TYR A O 1
ATOM 3282 N N . GLY A 1 419 ? -32.807 41.266 -3.309 1.00 78.25 419 GLY A N 1
ATOM 3283 C CA . GLY A 1 419 ? -32.169 42.342 -4.080 1.00 78.25 419 GLY A CA 1
ATOM 3284 C C . GLY A 1 419 ? -31.292 41.858 -5.246 1.00 78.25 419 GLY A C 1
ATOM 3285 O O . GLY A 1 419 ? -30.448 42.597 -5.748 1.00 78.25 419 GLY A O 1
ATOM 3286 N N . LEU A 1 420 ? -31.486 40.616 -5.696 1.00 76.12 420 LEU A N 1
ATOM 3287 C CA . LEU A 1 420 ? -30.755 39.986 -6.802 1.00 76.12 420 LEU A CA 1
ATOM 3288 C C . LEU A 1 420 ? -31.424 40.237 -8.170 1.00 76.12 420 LEU A C 1
ATOM 3290 O O . LEU A 1 420 ? -30.859 39.927 -9.222 1.00 76.12 420 LEU A O 1
ATOM 3294 N N . SER A 1 421 ? -32.617 40.833 -8.179 1.00 61.88 421 SER A N 1
ATOM 3295 C CA . SER A 1 421 ? -33.327 41.286 -9.378 1.00 61.88 421 SER A CA 1
ATOM 3296 C C . SER A 1 421 ? -32.824 42.658 -9.841 1.00 61.88 421 SER A C 1
ATOM 3298 O O . SER A 1 421 ? -33.498 43.660 -9.642 1.00 61.88 421 SER A O 1
ATOM 3300 N N . GLY A 1 422 ? -31.647 42.740 -10.475 1.00 59.69 422 GLY A N 1
ATOM 3301 C CA . GLY A 1 422 ? -31.241 44.026 -11.068 1.00 59.69 422 GLY A CA 1
ATOM 3302 C C . GLY A 1 422 ? -29.801 44.223 -11.529 1.00 59.69 422 GLY A C 1
ATOM 3303 O O . GLY A 1 422 ? -29.548 45.195 -12.236 1.00 59.69 422 GLY A O 1
ATOM 3304 N N . ARG A 1 423 ? -28.852 43.332 -11.221 1.00 49.81 423 ARG A N 1
ATOM 3305 C CA . ARG A 1 423 ? -27.504 43.433 -11.808 1.00 49.81 423 ARG A CA 1
ATOM 3306 C C . ARG A 1 423 ? -27.531 42.945 -13.257 1.00 49.81 423 ARG A C 1
ATOM 3308 O O . ARG A 1 423 ? -27.298 41.771 -13.530 1.00 49.81 423 ARG A O 1
ATOM 3315 N N . LYS A 1 424 ? -27.865 43.847 -14.185 1.00 39.72 424 LYS A N 1
ATOM 3316 C CA . LYS A 1 424 ? -27.438 43.711 -15.583 1.00 39.72 424 LYS A CA 1
ATOM 3317 C C . LYS A 1 424 ? -25.906 43.665 -15.573 1.00 39.72 424 LYS A C 1
ATOM 3319 O O . LYS A 1 424 ? -25.291 44.538 -14.963 1.00 39.72 424 LYS A O 1
ATOM 3324 N N . SER A 1 425 ? -25.337 42.608 -16.155 1.00 43.00 425 SER A N 1
ATOM 3325 C CA . SER A 1 425 ? -23.920 42.588 -16.527 1.00 43.00 425 SER A CA 1
ATOM 3326 C C . SER A 1 425 ? -23.650 43.585 -17.640 1.00 43.00 425 SER A C 1
ATOM 3328 O O . SER A 1 425 ? -24.608 43.888 -18.392 1.00 43.00 425 SER A O 1
#

Nearest PDB structures (foldseek):
  5m7n-assembly1_B  TM=4.526E-01  e=1.237E-16  Brucella abortus str. 2308 A
  5m7o-assembly1_B  TM=4.416E-01  e=3.507E-16  Brucella abortus str. 2308 A
  5m7o-assembly1_A  TM=4.723E-01  e=3.511E-15  Brucella abortus str. 2308 A
  3dzd-assembly1_B  TM=5.089E-01  e=2.832E-10  Aquifex aeolicus
  6k0r-assembly2_G  TM=5.784E-01  e=7.250E-02  Homo sapiens

Radius of gyration: 26.84 Å; Cα contacts (8 Å, |Δi|>4): 606; chains: 1; bounding box: 74×67×61 Å

Organism: NCBI:txid1675686

pLDDT: mean 81.7, std 16.22, range [26.92, 96.31]

Secondary structure (DSSP, 8-state):
-TTSSGGGGS---HHHHHHHHHTT------EEEES--HHHHHHHHTT-TT-EEES-TT-TTGGGSPPPSEEEEE--S--HHHHHHHHHHHTSTT--SEEEEESTTHHHHHHHTHHHHTTS-EEEPPTT--HHHHHHHHHHHHHHHHHEEE-SSSS-EE--SHHHHHHHHHHHHHHT--S-EEEE-S-HHHHHHHHHHHHHHSS--S-EEEE-GGGS-SSHHHHHHHHHHHHHHHTTSEEEES-GGGS-HHHHHHHHHHTTTTTSSEEEEEE-TTSSS-HHHHHGGGTTEEEEPPPTTTTGGGHHHHHHHHHHHHHHH-SS-----HHHHHHHHTTT--SSHHHHHHHHHHHHHH-------S------STT--HHHHHHHHHHHHHHHHHHHTTT-HHHHHHHTT--HHHHHHHHHHTT-S----

Solvent-accessible surface area (backbone atoms only — not comparable to full-atom values): 24007 Å² total; per-residue (Å²): 130,76,78,71,70,64,69,77,77,76,79,60,36,46,48,56,68,48,49,72,67,49,76,80,61,91,68,90,73,48,35,32,39,36,39,81,59,65,65,62,50,55,58,45,39,78,77,41,77,84,48,47,78,37,72,43,79,83,39,73,69,59,71,70,51,78,57,26,34,31,36,36,37,62,27,73,69,98,43,74,68,58,54,54,49,48,50,54,46,64,66,38,98,71,28,45,39,12,38,39,30,27,54,81,42,24,60,57,52,46,48,75,44,31,79,73,45,68,66,42,58,50,47,68,55,64,84,91,65,48,66,70,57,50,51,49,51,54,50,40,38,34,55,43,23,70,25,50,78,40,60,84,53,100,33,63,34,66,43,74,34,70,72,51,50,50,41,53,53,50,43,58,60,51,16,70,50,70,69,32,35,30,31,38,33,95,35,52,49,49,40,50,24,50,53,52,47,24,44,74,66,22,86,54,83,46,41,81,32,78,46,55,57,92,72,38,62,91,51,67,69,62,25,46,55,54,48,50,57,49,51,65,58,8,50,63,13,29,38,34,32,43,34,52,60,77,50,54,66,74,58,49,51,50,51,37,62,75,22,66,72,50,72,42,28,30,42,34,33,18,31,59,88,82,56,91,55,81,46,68,72,78,43,56,73,24,67,89,33,75,45,67,58,78,52,52,81,81,35,55,85,27,46,51,52,51,52,46,52,52,38,32,56,49,29,40,77,36,95,65,80,60,77,62,43,49,68,64,50,52,45,44,73,50,91,62,53,48,80,40,68,66,52,41,50,50,57,50,50,50,56,64,63,70,52,86,66,70,92,67,70,75,87,72,69,78,74,55,74,95,83,66,55,71,70,57,55,51,49,53,52,51,47,52,55,52,51,54,42,24,60,76,42,74,64,36,58,68,59,26,13,59,76,71,74,40,56,60,68,57,42,51,52,52,29,53,76,63,70,63,68,70,82,76,129

Sequence (425 aa):
MLSQENTRLLREQPADSLLEAAARTRTMSAVTLLGRDKEMLKRLRSHFPQMEHFAGPESASFRRQPPADLLICGLDSESSALERRLLAVLTSESRPRAVLFYGDRARDFAFEQRQELRSVPVEVLPPHTSDEALARKAQALIELGHAVHATGTDYPLMGRSAAFEALMGEARRAAGLLDPVFIKSDDAGEAIALAHYMHRHGDSRHAFVTVRVALLGDEPESGIEALRGLIDQARGGTLMIDNLCALPNALWDEIVSRTEGLSQVRLVAAGRPESGRSPEQLMRPFRPLLLEIPGLRDRRGDIPLMVHFFTLQFNLQSRTPRYLTQSETDELLGSQFPVDLSALRAAIYARLMSAERTPSSEPEVELAKQDRSLDEYVAEFEARLIEQTLKRCGGNKSKAARLLGLRPNTLHYKLERYGLSGRKS

Mean predicted aligned error: 13.17 Å

InterPro domains:
  IPR002078 RNA polymerase sigma factor 54 interaction domain [PS50045] (157-353)
  IPR002197 DNA binding HTH domain, Fis-type [PF02954] (378-418)
  IPR002197 DNA binding HTH domain, Fis-type [PR01590] (384-401)
  IPR002197 DNA binding HTH domain, Fis-type [PR01590] (401-421)
  IPR009057 Homedomain-like superfamily [SSF46689] (370-420)
  IPR027417 P-loop containing nucleoside triphosphate hydrolase [G3DSA:3.40.50.300] (156-296)
  IPR027417 P-loop containing nucleoside triphosphate hydrolase [SSF52540] (194-355)

Foldseek 3Di:
DVPVVVVVPFDFFLLVLVCVVCVPDPDLFAAEEEADDPVVVVLVCVLRVPYHYDHALPDPVNVPDQAGLEYEYEDADPDPPRLVSVLCQCQDPRHHLAYEYEYDCRLVSLLVCVVSNLWHQYDYDDPPQDSVRVSSVRVLSSSLSVQFLGDDFPDTQGADDPLSVVLVVQLLVCLQDLFEAEEEDPDLRNLLNSQVSSQVNYPQPADEAEDEQVPLDPDPVSSLVVLLVRLVRQFSGAYEYSAQLSHDVSSVVSNCVVCVNVVRHRYYYYHHCPDDDDVCVVCVRHVVHYGYDDWCLVRVVGLSSLLSSLQSSVSSNDSDRFGDGPVLSVVCSPDVPDGHSVRSSVSSVCVRVPDPDDVDDTPPPPPDPPPDDPVVVVLVVVLVLLVVLCVVVVNPLVNSCVVVVHDSVRSVVSCVVNVVPDPDD